Protein AF-A0A0R3TAB8-F1 (afdb_monomer)

Organism: Rodentolepis nana (NCBI:txid102285)

Nearest PDB structures (foldseek):
  6u2w-assembly1_A  TM=1.782E-01  e=9.430E+00  Homo sapiens

Radius of gyration: 30.02 Å; Cα contacts (8 Å, |Δi|>4): 506; chains: 1; bounding box: 90×86×91 Å

Sequence (394 aa):
MAGEVANGAPNNAVEGGAQEGAQFRMNKWAMLKSFIFRLVFTYFIFSLFRKSPAPAGTPGQAGAPIPASNMIMRDEVLDMYAYLTETPQVRDFNDRSILFWHLKGLKYGNWEDGPAHDGSFTKTAVLKASDNLMHNGSMYIHIYFVLPGFSPDPNSENNYSKQYTFSATKQITRMRKRRLSRKVNLLTGQTETPANLVASKDTPQDVKFLPPVSHWHPNLTINLVDDHTAWVRGAVPSPLNERKSLKTNMYSVSYLDVSFPYSIDIKWYEPTNQYYPVVFINDFWNLNEEYMPINETTPELTFHLTVAPLSLFKWQLYLSQSMRNSWMQGLVGQSEGDQLDDDQDQDMMKKTFLETNPYLLALTIVVSIIHSVFEMLAFKNGNYSNSDLSLLSF

pLDDT: mean 73.16, std 20.82, range [25.36, 97.69]

Foldseek 3Di:
DDDDDDDDDDDDDDDDDDDDDPDDPPPVVVVVVVVVVVVVVVVVVVVLVPDPPDPPDDPDDDPDFAFAWALADFQAWKKKWKFKDLDQDDDDQPDPVRGPDIHGGQTAPQQQDDPVGGSKDKDKDKDFDDPQLQVQGWMKMKMKIAHPQADLDPPPVPRHDPSRIDIAMDTQKDWDWDFADCDAPPPPRHDPPPPVRHDDPPHDPVPGTDGTFIWHAQEKEKEFEDDGDRDGVPPDDPPQQDQPPPPPPDDDDDDDPDDDHDGSHFAADVVDRHTYTDTDGDPLLPAPVRIGGRHPVPRIHMHMYMYGYHYPSRSNVSSVVVVVLVVCCVPVVDDPVVSVVVSVVSNVVSCCVVVPDVVVVVVVVVVVVVVVVVVVVCVVVVVPVPPPVVPPDD

Mean predicted aligned error: 14.76 Å

Secondary structure (DSSP, 8-state):
---------------PPP---------HHHHHHHHHHHHHHHHHHHHHHS--------TT-TTPPPPPEESSPTT-EEEEEEEEESSSS-S-SS-SSSEEEEEEEEETT-SS-TTTTSS-EEEEEEEEPPHHHHTT---EEEEEEESTT-BS-TT-TTTB-TTT-EEEEEE-SEEEEEEPB----TTTS--SS-GGGBPPTTS-TT--EEEEEEEE-SEEEEEEEE----PPTT-PPTTTT-------SS----S-----TT--SPPEETTTTEEPPPEEEE-SS--GGG-EEPSTT--EEEEEEEEEEEEHHHHHHHHHHHHHHHHHHHHH---HHHHHHHHHHHHHHHHHHHHS-HHHHHHHHHHHHHHHHHHHHHHHHHTSSSSGGGSS--

InterPro domains:
  IPR008429 Cleft lip and palate transmembrane 1 [PF05602] (35-381)
  IPR008429 Cleft lip and palate transmembrane 1 [PTHR21347] (19-381)

Structure (mmCIF, N/CA/C/O backbone):
data_AF-A0A0R3TAB8-F1
#
_entry.id   AF-A0A0R3TAB8-F1
#
loop_
_atom_site.group_PDB
_atom_site.id
_atom_site.type_symbol
_atom_site.label_atom_id
_atom_site.label_alt_id
_atom_site.label_comp_id
_atom_site.label_asym_id
_atom_site.label_entity_id
_atom_site.label_seq_id
_atom_site.pdbx_PDB_ins_code
_atom_site.Cartn_x
_atom_site.Cartn_y
_atom_site.Cartn_z
_atom_site.occupancy
_atom_site.B_iso_or_equiv
_atom_site.auth_seq_id
_atom_site.auth_comp_id
_atom_site.auth_asym_id
_atom_site.auth_atom_id
_atom_site.pdbx_PDB_model_num
ATOM 1 N N . MET A 1 1 ? -65.497 36.157 64.871 1.00 34.31 1 MET A N 1
ATOM 2 C CA . MET A 1 1 ? -64.395 37.125 64.678 1.00 34.31 1 MET A CA 1
ATOM 3 C C . MET A 1 1 ? -63.477 36.474 63.648 1.00 34.31 1 MET A C 1
ATOM 5 O O . MET A 1 1 ? -62.950 35.422 63.968 1.00 34.31 1 MET A O 1
ATOM 9 N N . ALA A 1 2 ? -63.606 36.781 62.351 1.00 32.50 2 ALA A N 1
ATOM 10 C CA . ALA A 1 2 ? -63.251 38.034 61.642 1.00 32.50 2 ALA A CA 1
ATOM 11 C C . ALA A 1 2 ? -61.743 38.056 61.287 1.00 32.50 2 ALA A C 1
ATOM 13 O O . ALA A 1 2 ? -60.951 37.739 62.168 1.00 32.50 2 ALA A O 1
ATOM 14 N N . GLY A 1 3 ? -61.277 38.386 60.071 1.00 30.31 3 GLY A N 1
ATOM 15 C CA . GLY A 1 3 ? -61.936 38.801 58.807 1.00 30.31 3 GLY A CA 1
ATOM 16 C C . GLY A 1 3 ? -61.415 38.002 57.576 1.00 30.31 3 GLY A C 1
ATOM 17 O O . GLY A 1 3 ? -60.594 37.114 57.767 1.00 30.31 3 GLY A O 1
ATOM 18 N N . GLU A 1 4 ? -61.914 38.115 56.330 1.00 35.84 4 GLU A N 1
ATOM 19 C CA . GLU A 1 4 ? -62.143 39.324 55.489 1.00 35.84 4 GLU A CA 1
ATOM 20 C C . GLU A 1 4 ? -60.800 39.840 54.907 1.00 35.84 4 GLU A C 1
ATOM 22 O O . GLU A 1 4 ? -59.887 40.086 55.688 1.00 35.84 4 GLU A O 1
ATOM 27 N N . VAL A 1 5 ? -60.524 39.977 53.593 1.00 34.97 5 VAL A N 1
ATOM 28 C CA . VAL A 1 5 ? -61.290 40.024 52.302 1.00 34.97 5 VAL A CA 1
ATOM 29 C C . VAL A 1 5 ? -60.542 39.170 51.211 1.00 34.97 5 VAL A C 1
ATOM 31 O O . VAL A 1 5 ? -59.602 38.478 51.585 1.00 34.97 5 VAL A O 1
ATOM 34 N N . ALA A 1 6 ? -60.816 39.067 49.888 1.00 30.39 6 ALA A N 1
ATOM 35 C CA . ALA A 1 6 ? -61.606 39.823 48.886 1.00 30.39 6 ALA A CA 1
ATOM 36 C C . ALA A 1 6 ? -62.159 38.921 47.722 1.00 30.39 6 ALA A C 1
ATOM 38 O O . ALA A 1 6 ? -62.279 37.710 47.876 1.00 30.39 6 ALA A O 1
ATOM 39 N N . ASN A 1 7 ? -62.482 39.514 46.553 1.00 29.73 7 ASN A N 1
ATOM 40 C CA . ASN A 1 7 ? -63.010 38.889 45.314 1.00 29.73 7 ASN A CA 1
ATOM 41 C C . ASN A 1 7 ? -61.952 38.673 44.201 1.00 29.73 7 ASN A C 1
ATOM 43 O O . ASN A 1 7 ? -60.927 39.350 44.202 1.00 29.73 7 ASN A O 1
ATOM 47 N N . GLY A 1 8 ? -62.275 37.876 43.162 1.00 25.36 8 GLY A N 1
ATOM 48 C CA . GLY A 1 8 ? -61.581 37.950 41.858 1.00 25.36 8 GLY A CA 1
ATOM 49 C C . GLY A 1 8 ? -61.829 36.803 40.860 1.00 25.36 8 GLY A C 1
ATOM 50 O O . GLY A 1 8 ? -60.946 35.976 40.668 1.00 25.36 8 GLY A O 1
ATOM 51 N N . ALA A 1 9 ? -62.987 36.761 40.187 1.00 32.84 9 ALA A N 1
ATOM 52 C CA . ALA A 1 9 ? -63.221 35.875 39.030 1.00 32.84 9 ALA A CA 1
ATOM 53 C C . ALA A 1 9 ? -62.981 36.620 37.700 1.00 32.84 9 ALA A C 1
ATOM 55 O O . ALA A 1 9 ? -63.205 37.831 37.637 1.00 32.84 9 ALA A O 1
ATOM 56 N N . PRO A 1 10 ? -62.573 35.914 36.630 1.00 34.72 10 PRO A N 1
ATOM 57 C CA . PRO A 1 10 ? -63.465 35.848 35.463 1.00 34.72 10 PRO A CA 1
ATOM 58 C C . PRO A 1 10 ? -63.433 34.489 34.736 1.00 34.72 10 PRO A C 1
ATOM 60 O O . PRO A 1 10 ? -62.585 33.640 34.998 1.00 34.72 10 PRO A O 1
ATOM 63 N N . ASN A 1 11 ? -64.338 34.303 33.770 1.00 29.39 11 ASN A N 1
ATOM 64 C CA . ASN A 1 11 ? -64.292 33.183 32.829 1.00 29.39 11 ASN A CA 1
ATOM 65 C C . ASN A 1 11 ? -64.943 33.587 31.490 1.00 29.39 11 ASN A C 1
ATOM 67 O O . ASN A 1 11 ? -66.138 33.878 31.497 1.00 29.39 11 ASN A O 1
ATOM 71 N N . ASN A 1 12 ? -64.166 33.650 30.392 1.00 28.61 12 ASN A N 1
ATOM 72 C CA . ASN A 1 12 ? -64.536 33.243 29.015 1.00 28.61 12 ASN A CA 1
ATOM 73 C C . ASN A 1 12 ? -63.651 33.857 27.898 1.00 28.61 12 ASN A C 1
ATOM 75 O O . ASN A 1 12 ? -63.699 35.052 27.643 1.00 28.61 12 ASN A O 1
ATOM 79 N N . ALA A 1 13 ? -63.004 32.951 27.153 1.00 28.62 13 ALA A N 1
ATOM 80 C CA . ALA A 1 13 ? -63.026 32.840 25.684 1.00 28.62 13 ALA A CA 1
ATOM 81 C C . ALA A 1 13 ? -62.307 33.860 24.748 1.00 28.62 13 ALA A C 1
ATOM 83 O O . ALA A 1 13 ? -62.719 35.000 24.591 1.00 28.62 13 ALA A O 1
ATOM 84 N N . VAL A 1 14 ? -61.375 33.289 23.961 1.00 31.66 14 VAL A N 1
ATOM 85 C CA . VAL A 1 14 ? -60.857 33.693 22.627 1.00 31.66 14 VAL A CA 1
ATOM 86 C C . VAL A 1 14 ? -60.002 34.966 22.511 1.00 31.66 14 VAL A C 1
ATOM 88 O O . VAL A 1 14 ? -60.518 36.059 22.326 1.00 31.66 14 VAL A O 1
ATOM 91 N N . GLU A 1 15 ? -58.688 34.762 22.357 1.00 25.66 15 GLU A N 1
ATOM 92 C CA . GLU A 1 15 ? -57.912 35.376 21.263 1.00 25.66 15 GLU A CA 1
ATOM 93 C C . GLU A 1 15 ? -56.714 34.475 20.876 1.00 25.66 15 GLU A C 1
ATOM 95 O O . GLU A 1 15 ? -56.423 33.496 21.568 1.00 25.66 15 GLU A O 1
ATOM 100 N N . GLY A 1 16 ? -56.089 34.711 19.715 1.00 30.86 16 GLY A N 1
ATOM 101 C CA . GLY A 1 16 ? -55.154 33.762 19.086 1.00 30.86 16 GLY A CA 1
ATOM 102 C C . GLY A 1 16 ? -53.678 33.943 19.469 1.00 30.86 16 GLY A C 1
ATOM 103 O O . GLY A 1 16 ? -53.126 35.028 19.319 1.00 30.86 16 GLY A O 1
ATOM 104 N N . GLY A 1 17 ? -53.010 32.861 19.886 1.00 26.59 17 GLY A N 1
ATOM 105 C CA . GLY A 1 17 ? -51.561 32.832 20.131 1.00 26.59 17 GLY A CA 1
ATOM 106 C C . GLY A 1 17 ? -50.760 32.393 18.899 1.00 26.59 17 GLY A C 1
ATOM 107 O O . GLY A 1 17 ? -51.016 31.325 18.342 1.00 26.59 17 GLY A O 1
ATOM 108 N N . ALA A 1 18 ? -49.781 33.197 18.478 1.00 27.08 18 ALA A N 1
ATOM 109 C CA . ALA A 1 18 ? -48.921 32.892 17.333 1.00 27.08 18 ALA A CA 1
ATOM 110 C C . ALA A 1 18 ? -47.843 31.841 17.663 1.00 27.08 18 ALA A C 1
ATOM 112 O O . ALA A 1 18 ? -47.296 31.817 18.765 1.00 27.08 18 ALA A O 1
ATOM 113 N N . GLN A 1 19 ? -47.470 31.019 16.677 1.00 28.55 19 GLN A N 1
ATOM 114 C CA . GLN A 1 19 ? -46.229 30.243 16.739 1.00 28.55 19 GLN A CA 1
ATOM 115 C C . GLN A 1 19 ? -45.046 31.150 16.379 1.00 28.55 19 GLN A C 1
ATOM 117 O O . GLN A 1 19 ? -44.776 31.385 15.201 1.00 28.55 19 GLN A O 1
ATOM 122 N N . GLU A 1 20 ? -44.324 31.650 17.382 1.00 29.00 20 GLU A N 1
ATOM 123 C CA . GLU A 1 20 ? -43.038 32.306 17.137 1.00 29.00 20 GLU A CA 1
ATOM 124 C C . GLU A 1 20 ? -42.023 31.294 16.589 1.00 29.00 20 GLU A C 1
ATOM 126 O O . GLU A 1 20 ? -41.772 30.236 17.171 1.00 29.00 20 GLU A O 1
ATOM 131 N N . GLY A 1 21 ? -41.439 31.615 15.434 1.00 28.86 21 GLY A N 1
ATOM 132 C CA . GLY A 1 21 ? -40.475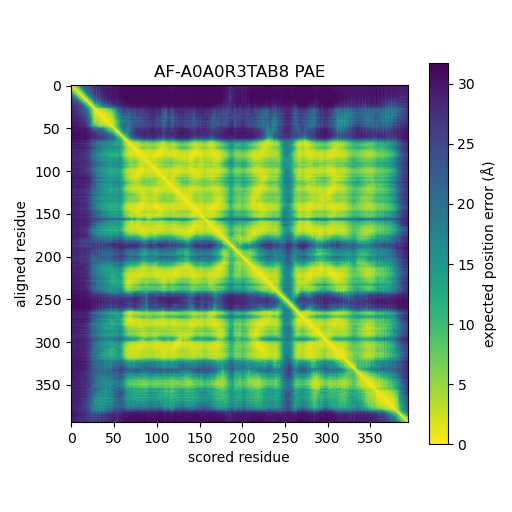 30.746 14.775 1.00 28.86 21 GLY A CA 1
ATOM 133 C C . GLY A 1 21 ? -39.160 30.683 15.546 1.00 28.86 21 GLY A C 1
ATOM 134 O O . GLY A 1 21 ? -38.476 31.696 15.696 1.00 28.86 21 GLY A O 1
ATOM 135 N N . ALA A 1 22 ? -38.758 29.480 15.962 1.00 29.50 22 ALA A N 1
ATOM 136 C CA . ALA A 1 22 ? -37.430 29.226 16.510 1.00 29.50 22 ALA A CA 1
ATOM 137 C C . ALA A 1 22 ? -36.358 29.505 15.440 1.00 29.50 22 ALA A C 1
ATOM 139 O O . ALA A 1 22 ? -36.007 28.631 14.645 1.00 29.50 22 ALA A O 1
ATOM 140 N N . GLN A 1 23 ? -35.854 30.744 15.398 1.00 31.27 23 GLN A N 1
ATOM 141 C CA . GLN A 1 23 ? -34.835 31.154 14.438 1.00 31.27 23 GLN A CA 1
ATOM 142 C C . GLN A 1 23 ? -33.612 30.245 14.550 1.00 31.27 23 GLN A C 1
ATOM 144 O O . GLN A 1 23 ? -32.928 30.204 15.577 1.00 31.27 23 GLN A O 1
ATOM 149 N N . PHE A 1 24 ? -33.307 29.555 13.453 1.00 37.03 24 PHE A N 1
ATOM 150 C CA . PHE A 1 24 ? -32.098 28.760 13.314 1.00 37.03 24 PHE A CA 1
ATOM 151 C C . PHE A 1 24 ? -30.892 29.702 13.445 1.00 37.03 24 PHE A C 1
ATOM 153 O O . PHE A 1 24 ? -30.513 30.382 12.490 1.00 37.03 24 PHE A O 1
ATOM 160 N N . ARG A 1 25 ? -30.274 29.767 14.634 1.00 38.28 25 ARG A N 1
ATOM 161 C CA . ARG A 1 25 ? -28.993 30.462 14.839 1.00 38.28 25 ARG A CA 1
ATOM 162 C C . ARG A 1 25 ? -27.901 29.653 14.139 1.00 38.28 25 ARG A C 1
ATOM 164 O O . ARG A 1 25 ? -27.124 28.965 14.797 1.00 38.28 25 ARG A O 1
ATOM 171 N N . MET A 1 26 ? -27.876 29.719 12.802 1.00 45.47 26 MET A N 1
ATOM 172 C CA . MET A 1 26 ? -26.870 29.084 11.953 1.00 45.47 26 MET A CA 1
ATOM 173 C C . MET A 1 26 ? -25.505 29.429 12.525 1.00 45.47 26 MET A C 1
ATOM 175 O O . MET A 1 26 ? -25.116 30.599 12.597 1.00 45.47 26 MET A O 1
ATOM 179 N N . ASN A 1 27 ? -24.820 28.404 13.023 1.00 59.75 27 ASN A N 1
ATOM 180 C CA . ASN A 1 27 ? -23.648 28.609 13.846 1.00 59.75 27 ASN A CA 1
ATOM 181 C C . ASN A 1 27 ? -22.545 29.183 12.948 1.00 59.75 27 ASN A C 1
ATOM 183 O O . ASN A 1 27 ? -21.978 28.464 12.125 1.00 59.75 27 ASN A O 1
ATOM 187 N N . LYS A 1 28 ? -22.274 30.494 13.060 1.00 52.34 28 LYS A N 1
ATOM 188 C CA . LYS A 1 28 ? -21.351 31.211 12.159 1.00 52.34 28 LYS A CA 1
ATOM 189 C C . LYS A 1 28 ? -19.966 30.560 12.136 1.00 52.34 28 LYS A C 1
ATOM 191 O O . LYS A 1 28 ? -19.319 30.557 11.096 1.00 52.34 28 LYS A O 1
ATOM 196 N N . TRP A 1 29 ? -19.564 29.928 13.241 1.00 62.19 29 TRP A N 1
ATOM 197 C CA . TRP A 1 29 ? -18.353 29.113 13.327 1.00 62.19 29 TRP A CA 1
ATOM 198 C C . TRP A 1 29 ? -18.419 27.845 12.461 1.00 62.19 29 TRP A C 1
ATOM 200 O O . TRP A 1 29 ? -17.465 27.540 11.755 1.00 62.19 29 TRP A O 1
ATOM 210 N N . ALA A 1 30 ? -19.545 27.127 12.442 1.00 47.06 30 ALA A N 1
ATOM 211 C CA . ALA A 1 30 ? -19.726 25.954 11.584 1.00 47.06 30 ALA A CA 1
ATOM 212 C C . ALA A 1 30 ? -19.743 26.331 10.092 1.00 47.06 30 ALA A C 1
ATOM 214 O O . ALA A 1 30 ? -19.109 25.649 9.287 1.00 47.06 30 ALA A O 1
ATOM 215 N N . MET A 1 31 ? -20.382 27.451 9.726 1.00 56.91 31 MET A N 1
ATOM 216 C CA . MET A 1 31 ? -20.314 27.968 8.351 1.00 56.91 31 MET A CA 1
ATOM 217 C C . MET A 1 31 ? -18.900 28.429 7.978 1.00 56.91 31 MET A C 1
ATOM 219 O O . MET A 1 31 ? -18.446 28.129 6.879 1.00 56.91 31 MET A O 1
ATOM 223 N N . LEU A 1 32 ? -18.159 29.067 8.891 1.00 58.69 32 LEU A N 1
ATOM 224 C CA . LEU A 1 32 ? -16.757 29.431 8.666 1.00 58.69 32 LEU A CA 1
ATOM 225 C C . LEU A 1 32 ? -15.854 28.192 8.521 1.00 58.69 32 LEU A C 1
ATOM 227 O O . LEU A 1 32 ? -15.049 28.143 7.595 1.00 58.69 32 LEU A O 1
ATOM 231 N N . LYS A 1 33 ? -16.025 27.160 9.364 1.00 49.56 33 LYS A N 1
ATOM 232 C CA . LYS A 1 33 ? -15.316 25.870 9.244 1.00 49.56 33 LYS A CA 1
ATOM 233 C C . LYS A 1 33 ? -15.627 25.203 7.899 1.00 49.56 33 LYS A C 1
ATOM 235 O O . LYS A 1 33 ? -14.706 24.749 7.228 1.00 49.56 33 LYS A O 1
ATOM 240 N N . SER A 1 34 ? -16.894 25.201 7.476 1.00 45.62 34 SER A N 1
ATOM 241 C CA . SER A 1 34 ? -17.323 24.685 6.168 1.00 45.62 34 SER A CA 1
ATOM 242 C C . SE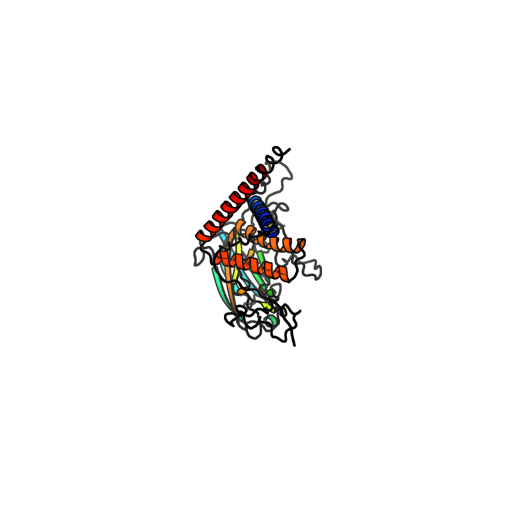R A 1 34 ? -16.719 25.481 5.005 1.00 45.62 34 SER A C 1
ATOM 244 O O . SER A 1 34 ? -16.171 24.889 4.080 1.00 45.62 34 SER A O 1
ATOM 246 N N . PHE A 1 35 ? -16.733 26.815 5.068 1.00 65.00 35 PHE A N 1
ATOM 247 C CA . PHE A 1 35 ? -16.158 27.684 4.040 1.00 65.00 35 PHE A CA 1
ATOM 248 C C . PHE A 1 35 ? -14.637 27.519 3.924 1.00 65.00 35 PHE A C 1
ATOM 250 O O . PHE A 1 35 ? -14.131 27.336 2.820 1.00 65.00 35 PHE A O 1
ATOM 257 N N . ILE A 1 36 ? -13.909 27.500 5.047 1.00 59.91 36 ILE A N 1
ATOM 258 C CA . ILE A 1 36 ? -12.460 27.247 5.067 1.00 59.91 36 ILE A CA 1
ATOM 259 C C . ILE A 1 36 ? -12.158 25.846 4.524 1.00 59.91 36 ILE A C 1
ATOM 261 O O . ILE A 1 36 ? -11.272 25.706 3.684 1.00 59.91 36 ILE A O 1
ATOM 265 N N . PHE A 1 37 ? -12.920 24.822 4.924 1.00 56.84 37 PHE A N 1
ATOM 266 C CA . PHE A 1 37 ? -12.775 23.468 4.386 1.00 56.84 37 PHE A CA 1
ATOM 267 C C . PHE A 1 37 ? -13.005 23.430 2.870 1.00 56.84 37 PHE A C 1
ATOM 269 O O . PHE A 1 37 ? -12.161 22.909 2.146 1.00 56.84 37 PHE A O 1
ATOM 276 N N . ARG A 1 38 ? -14.083 24.046 2.362 1.00 50.78 38 ARG A N 1
ATOM 277 C CA . ARG A 1 38 ? -14.350 24.165 0.919 1.00 50.78 38 ARG A CA 1
ATOM 278 C C . ARG A 1 38 ? -13.236 24.923 0.191 1.00 50.78 38 ARG A C 1
ATOM 280 O O . ARG A 1 38 ? -12.868 24.514 -0.905 1.00 50.78 38 ARG A O 1
ATOM 287 N N . LEU A 1 39 ? -12.669 25.978 0.780 1.00 55.00 39 LEU A N 1
ATOM 288 C CA . LEU A 1 39 ? -11.589 26.773 0.180 1.00 55.00 39 LEU A CA 1
ATOM 289 C C . LEU A 1 39 ? -10.277 25.974 0.126 1.00 55.00 39 LEU A C 1
ATOM 291 O O . LEU A 1 39 ? -9.652 25.913 -0.929 1.00 55.00 39 LEU A O 1
ATOM 295 N N . VAL A 1 40 ? -9.908 25.278 1.207 1.00 57.91 40 VAL A N 1
ATOM 296 C CA . VAL A 1 40 ? -8.752 24.363 1.247 1.00 57.91 40 VAL A CA 1
ATOM 297 C C . VAL A 1 40 ? -8.938 23.191 0.279 1.00 57.91 40 VAL A C 1
ATOM 299 O O . VAL A 1 40 ? -8.016 22.870 -0.464 1.00 57.91 40 VAL A O 1
ATOM 302 N N . PHE A 1 41 ? -10.129 22.592 0.217 1.00 51.12 41 PHE A N 1
ATOM 303 C CA . PHE A 1 41 ? -10.459 21.502 -0.708 1.00 51.12 41 PHE A CA 1
ATOM 304 C C . PHE A 1 41 ? -10.439 21.963 -2.176 1.00 51.12 41 PHE A C 1
ATOM 306 O O . PHE A 1 41 ? -9.914 21.268 -3.040 1.00 51.12 41 PHE A O 1
ATOM 313 N N . THR A 1 42 ? -10.917 23.179 -2.455 1.00 48.47 42 THR A N 1
ATOM 314 C CA . THR A 1 42 ? -10.855 23.806 -3.787 1.00 48.47 42 THR A CA 1
ATOM 315 C C . THR A 1 42 ? -9.415 24.141 -4.179 1.00 48.47 42 THR A C 1
ATOM 317 O O . THR A 1 42 ? -8.995 23.813 -5.286 1.00 48.47 42 THR A O 1
ATOM 320 N N . TYR A 1 43 ? -8.620 24.722 -3.272 1.00 50.81 43 TYR A N 1
ATOM 321 C CA . TYR A 1 43 ? -7.184 24.937 -3.482 1.00 50.81 43 TYR A CA 1
ATOM 322 C C . TYR A 1 43 ? -6.456 23.613 -3.734 1.00 50.81 43 TYR A C 1
ATOM 324 O O . TYR A 1 43 ? -5.635 23.532 -4.643 1.00 50.81 43 TYR A O 1
ATOM 332 N N . PHE A 1 44 ? -6.792 22.564 -2.981 1.00 56.88 44 PHE A N 1
ATOM 333 C CA . PHE A 1 44 ? -6.233 21.228 -3.142 1.00 56.88 44 PHE A CA 1
ATOM 334 C C . PHE A 1 44 ? -6.566 20.631 -4.521 1.00 56.88 44 PHE A C 1
ATOM 336 O O . PHE A 1 44 ? -5.646 20.233 -5.236 1.00 56.88 44 PHE A O 1
ATOM 343 N N . ILE A 1 45 ? -7.830 20.676 -4.957 1.00 49.09 45 ILE A N 1
ATOM 344 C CA . ILE A 1 45 ? -8.251 20.264 -6.309 1.00 49.09 45 ILE A CA 1
ATOM 345 C C . ILE A 1 45 ? -7.498 21.060 -7.384 1.00 49.09 45 ILE A C 1
ATOM 347 O O . ILE A 1 45 ? -6.915 20.471 -8.294 1.00 49.09 45 ILE A O 1
ATOM 351 N N . PHE A 1 46 ? -7.423 22.389 -7.266 1.00 48.22 46 PHE A N 1
ATOM 352 C CA . PHE A 1 46 ? -6.636 23.193 -8.205 1.00 48.22 46 PHE A CA 1
ATOM 353 C C . PHE A 1 46 ? -5.127 22.933 -8.107 1.00 48.22 46 PHE A C 1
ATOM 355 O O . PHE A 1 46 ? -4.432 23.138 -9.096 1.00 48.22 46 PHE A O 1
ATOM 362 N N . SER A 1 47 ? -4.599 22.446 -6.980 1.00 52.62 47 SER A N 1
ATOM 363 C CA . SER A 1 47 ? -3.196 22.032 -6.867 1.00 52.62 47 SER A CA 1
ATOM 364 C C . SER A 1 47 ? -2.917 20.679 -7.531 1.00 52.62 47 SER A C 1
ATOM 366 O O . SER A 1 47 ? -1.845 20.521 -8.102 1.00 52.62 47 SER A O 1
ATOM 368 N N . LEU A 1 48 ? -3.896 19.764 -7.568 1.00 49.12 48 LEU A N 1
ATOM 369 C CA . LEU A 1 48 ? -3.832 18.540 -8.377 1.00 49.12 48 LEU A CA 1
ATOM 370 C C . LEU A 1 48 ? -3.902 18.849 -9.884 1.00 49.12 48 LEU A C 1
ATOM 372 O O . LEU A 1 48 ? -3.233 18.197 -10.681 1.00 49.12 48 LEU A O 1
ATOM 376 N N . PHE A 1 49 ? -4.676 19.866 -10.286 1.00 50.53 49 PHE A N 1
ATOM 377 C CA . PHE A 1 49 ? -4.760 20.308 -11.686 1.00 50.53 49 PHE A CA 1
ATOM 378 C C . PHE A 1 49 ? -3.681 21.319 -12.106 1.00 50.53 49 PHE A C 1
ATOM 380 O O . PHE A 1 49 ? -3.496 21.556 -13.304 1.00 50.53 49 PHE A O 1
ATOM 387 N N . ARG A 1 50 ? -2.901 21.865 -11.164 1.00 49.38 50 ARG A N 1
ATOM 388 C CA . ARG A 1 50 ? -1.606 22.481 -11.471 1.00 49.38 50 ARG A CA 1
ATOM 389 C C . ARG A 1 50 ? -0.660 21.371 -11.912 1.00 49.38 50 ARG A C 1
ATOM 391 O O . ARG A 1 50 ? 0.088 20.829 -11.103 1.00 49.38 50 ARG A O 1
ATOM 398 N N . LYS A 1 51 ? -0.644 21.092 -13.221 1.00 40.91 51 LYS A N 1
ATOM 399 C CA . LYS A 1 51 ? 0.504 20.447 -13.866 1.00 40.91 51 LYS A CA 1
ATOM 400 C C . LYS A 1 51 ? 1.760 21.128 -13.329 1.00 40.91 51 LYS A C 1
ATOM 402 O O . LYS A 1 51 ? 1.943 22.324 -13.568 1.00 40.91 51 LYS A O 1
ATOM 407 N N . SER A 1 52 ? 2.606 20.390 -12.609 1.00 44.66 52 SER A N 1
ATOM 408 C CA . SER A 1 52 ? 3.974 20.840 -12.370 1.00 44.66 52 SER A CA 1
ATOM 409 C C . SER A 1 52 ? 4.544 21.215 -13.737 1.00 44.66 52 SER A C 1
ATOM 411 O O . SER A 1 52 ? 4.412 20.403 -14.661 1.00 44.66 52 SER A O 1
ATOM 413 N N . PRO A 1 53 ? 5.095 22.427 -13.928 1.00 39.53 53 PRO A N 1
ATOM 414 C CA . PRO A 1 53 ? 5.718 22.758 -15.194 1.00 39.53 53 PRO A CA 1
ATOM 415 C C . PRO A 1 53 ? 6.863 21.768 -15.382 1.00 39.53 53 PRO A C 1
ATOM 417 O O . PRO A 1 53 ? 7.860 21.824 -14.662 1.00 39.53 53 PRO A O 1
ATOM 420 N N . ALA A 1 54 ? 6.691 20.826 -16.313 1.00 42.62 54 ALA A N 1
ATOM 421 C CA . ALA A 1 54 ? 7.785 19.977 -16.742 1.00 42.62 54 ALA A CA 1
ATOM 422 C C . ALA A 1 54 ? 8.925 20.922 -17.146 1.00 42.62 54 ALA A C 1
ATOM 424 O O . ALA A 1 54 ? 8.651 21.885 -17.873 1.00 42.62 54 ALA A O 1
ATOM 425 N N . PRO A 1 55 ? 10.160 20.722 -16.652 1.00 42.75 55 PRO A N 1
ATOM 426 C CA . PRO A 1 55 ? 11.264 21.593 -17.011 1.00 42.75 55 PRO A CA 1
ATOM 427 C C . PRO A 1 55 ? 11.446 21.500 -18.525 1.00 42.75 55 PRO A C 1
ATOM 429 O O . PRO A 1 55 ? 11.919 20.490 -19.043 1.00 42.75 55 PRO A O 1
ATOM 432 N N . ALA A 1 56 ? 11.012 22.545 -19.232 1.00 41.12 56 ALA A N 1
ATOM 433 C CA . ALA A 1 56 ? 11.093 22.657 -20.679 1.00 41.12 56 ALA A CA 1
ATOM 434 C C . ALA A 1 56 ? 12.551 22.935 -21.061 1.00 41.12 56 ALA A C 1
ATOM 436 O O . ALA A 1 56 ? 12.923 24.050 -21.420 1.00 41.12 56 ALA A O 1
ATOM 437 N N . GLY A 1 57 ? 13.393 21.916 -20.883 1.00 45.31 57 GLY A N 1
ATOM 438 C CA . GLY A 1 57 ? 14.815 21.966 -21.157 1.00 45.31 57 GLY A CA 1
ATOM 439 C C . GLY A 1 57 ? 15.042 22.152 -22.646 1.00 45.31 57 GLY A C 1
ATOM 440 O O . GLY A 1 57 ? 14.962 21.194 -23.412 1.00 45.31 57 GLY A O 1
ATOM 441 N N . THR A 1 58 ? 15.333 23.388 -23.048 1.00 41.59 58 THR A N 1
ATOM 442 C CA . THR A 1 58 ? 15.793 23.710 -24.398 1.00 41.59 58 THR A CA 1
ATOM 443 C C . THR A 1 58 ? 16.996 22.819 -24.730 1.00 41.59 58 THR A C 1
ATOM 445 O O . THR A 1 58 ? 17.994 22.879 -24.001 1.00 41.59 58 THR A O 1
ATOM 448 N N . PRO A 1 59 ? 16.944 21.988 -25.789 1.00 39.88 59 PRO A N 1
ATOM 449 C CA . PRO A 1 59 ? 18.042 21.081 -26.105 1.00 39.88 59 PRO A CA 1
ATOM 450 C C . PRO A 1 59 ? 19.340 21.859 -26.353 1.00 39.88 59 PRO A C 1
ATOM 452 O O . PRO A 1 59 ? 19.404 22.677 -27.268 1.00 39.88 59 PRO A O 1
ATOM 455 N N . GLY A 1 60 ? 20.368 21.614 -25.532 1.00 51.66 60 GLY A N 1
ATOM 456 C CA . GLY A 1 60 ? 21.707 22.195 -25.708 1.00 51.66 60 GLY A CA 1
ATOM 457 C C . GLY A 1 60 ? 22.320 22.913 -24.499 1.00 51.66 60 GLY A C 1
ATOM 458 O O . GLY A 1 60 ? 23.509 23.219 -24.549 1.00 51.66 60 GLY A O 1
ATOM 459 N N . GLN A 1 61 ? 21.592 23.161 -23.400 1.00 50.22 61 GLN A N 1
ATOM 460 C CA . GLN A 1 61 ? 22.230 23.686 -22.180 1.00 50.22 61 GLN A CA 1
ATOM 461 C C . GLN A 1 61 ? 22.978 22.590 -21.407 1.00 50.22 61 GLN A C 1
ATOM 463 O O . GLN A 1 61 ? 22.375 21.693 -20.815 1.00 50.22 61 GLN A O 1
ATOM 468 N N . ALA A 1 62 ? 24.309 22.700 -21.363 1.00 44.47 62 ALA A N 1
ATOM 469 C CA . ALA A 1 62 ? 25.145 21.905 -20.469 1.00 44.47 62 ALA A CA 1
ATOM 470 C C . ALA A 1 62 ? 24.768 22.196 -19.004 1.00 44.47 62 ALA A C 1
ATOM 472 O O . ALA A 1 62 ? 24.795 23.346 -18.572 1.00 44.47 62 ALA A O 1
ATOM 473 N N . GLY A 1 63 ? 24.401 21.153 -18.254 1.00 60.44 63 GLY A N 1
ATOM 474 C CA . GLY A 1 63 ? 23.890 21.268 -16.882 1.00 60.44 63 GLY A CA 1
ATOM 475 C C . GLY A 1 63 ? 22.366 21.150 -16.738 1.00 60.44 63 GLY A C 1
ATOM 476 O O . GLY A 1 63 ? 21.875 21.172 -15.612 1.00 60.44 63 GLY A O 1
ATOM 477 N N . ALA A 1 64 ? 21.609 20.975 -17.830 1.00 64.44 64 ALA A N 1
ATOM 478 C CA . ALA A 1 64 ? 20.197 20.598 -17.734 1.00 64.44 64 ALA A CA 1
ATOM 479 C C . ALA A 1 64 ? 20.042 19.246 -16.991 1.00 64.44 64 ALA A C 1
ATOM 481 O O . ALA A 1 64 ? 20.757 18.292 -17.317 1.00 64.44 64 ALA A O 1
ATOM 482 N N . PRO A 1 65 ? 19.140 19.130 -15.996 1.00 74.94 65 PRO A N 1
ATOM 483 C CA . PRO A 1 65 ? 19.021 17.919 -15.191 1.00 74.94 65 PRO A CA 1
ATOM 484 C C . PRO A 1 65 ? 18.429 16.767 -16.010 1.00 74.94 65 PRO A C 1
ATOM 486 O O . PRO A 1 65 ? 17.348 16.890 -16.586 1.00 74.94 65 PRO A O 1
ATOM 489 N N . ILE A 1 66 ? 19.133 15.634 -16.042 1.00 82.31 66 ILE A N 1
ATOM 490 C CA . ILE A 1 66 ? 18.741 14.468 -16.841 1.00 82.31 66 ILE A CA 1
ATOM 491 C C . ILE A 1 66 ? 17.520 13.790 -16.187 1.00 82.31 66 ILE A C 1
ATOM 493 O O . ILE A 1 66 ? 17.628 13.351 -15.035 1.00 82.31 66 ILE A O 1
ATOM 497 N N . PRO A 1 67 ? 16.374 13.662 -16.882 1.00 87.69 67 PRO A N 1
ATOM 498 C CA . PRO A 1 67 ? 15.233 12.915 -16.365 1.00 87.69 67 PRO A CA 1
ATOM 499 C C . PRO A 1 67 ? 15.552 11.419 -16.296 1.00 87.69 67 PRO A C 1
ATOM 501 O O . PRO A 1 67 ? 16.255 10.877 -17.152 1.00 87.69 67 PRO A O 1
ATOM 504 N N . ALA A 1 68 ? 15.041 10.753 -15.268 1.00 89.06 68 ALA A N 1
ATOM 505 C CA . ALA A 1 68 ? 15.153 9.313 -15.103 1.00 89.06 68 ALA A CA 1
ATOM 506 C C . ALA A 1 68 ? 13.970 8.579 -15.738 1.00 89.06 68 ALA A C 1
ATOM 508 O O . ALA A 1 68 ? 12.863 9.116 -15.825 1.00 89.06 68 ALA A O 1
ATOM 509 N N . SER A 1 69 ? 14.201 7.328 -16.124 1.00 91.06 69 SER A N 1
ATOM 510 C CA . SER A 1 69 ? 13.158 6.382 -16.521 1.00 91.06 69 SER A CA 1
ATOM 511 C C . SER A 1 69 ? 12.818 5.419 -15.382 1.00 91.06 69 SER A C 1
ATOM 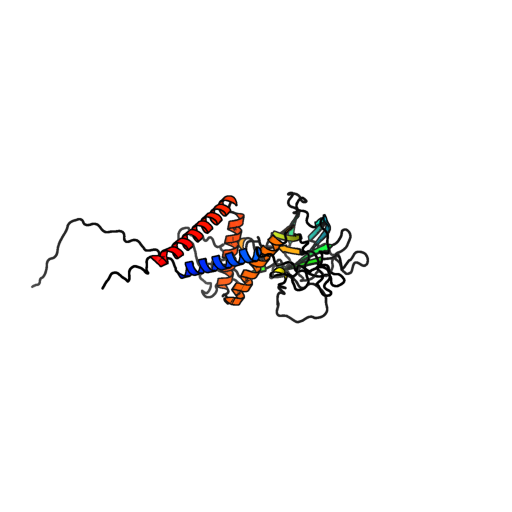513 O O . SER A 1 69 ? 13.617 5.205 -14.467 1.00 91.06 69 SER A O 1
ATOM 515 N N . ASN A 1 70 ? 11.639 4.800 -15.453 1.00 91.94 70 ASN A N 1
ATOM 516 C CA . ASN A 1 70 ? 11.385 3.599 -14.667 1.00 91.94 70 ASN A CA 1
ATOM 517 C C . ASN A 1 70 ? 12.367 2.502 -15.115 1.00 91.94 70 ASN A C 1
ATOM 519 O O . ASN A 1 70 ? 12.723 2.407 -16.293 1.00 91.94 70 ASN A O 1
ATOM 523 N N . MET A 1 71 ? 12.837 1.710 -14.162 1.00 91.75 71 MET A N 1
ATOM 524 C CA . MET A 1 71 ? 13.711 0.572 -14.400 1.00 91.75 71 MET A CA 1
ATOM 525 C C . MET A 1 71 ? 12.987 -0.607 -15.063 1.00 91.75 71 MET A C 1
ATOM 527 O O . MET A 1 71 ? 13.626 -1.333 -15.816 1.00 91.75 71 MET A O 1
ATOM 531 N N . ILE A 1 72 ? 11.684 -0.769 -14.802 1.00 93.00 72 ILE A N 1
ATOM 532 C CA . ILE A 1 72 ? 10.832 -1.802 -15.406 1.00 93.00 72 ILE A CA 1
ATOM 533 C C . ILE A 1 72 ? 9.949 -1.164 -16.486 1.00 93.00 72 ILE A C 1
ATOM 535 O O . ILE A 1 72 ? 9.367 -0.090 -16.286 1.00 93.00 72 ILE A O 1
ATOM 539 N N . MET A 1 73 ? 9.858 -1.815 -17.642 1.00 90.75 73 MET A N 1
ATOM 540 C CA . MET A 1 73 ? 9.067 -1.368 -18.788 1.00 90.75 73 MET A CA 1
ATOM 541 C C . MET A 1 7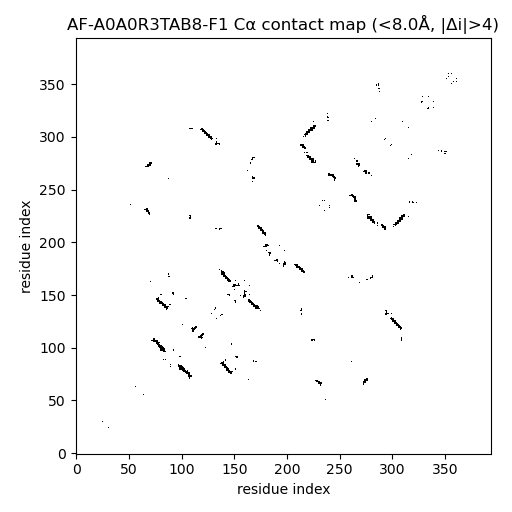3 ? 7.622 -1.874 -18.725 1.00 90.75 73 MET A C 1
ATOM 543 O O . MET A 1 73 ? 7.296 -2.832 -18.028 1.00 90.75 73 MET A O 1
ATOM 547 N N . ARG A 1 74 ? 6.724 -1.219 -19.467 1.00 89.38 74 ARG A N 1
ATOM 548 C CA . ARG A 1 74 ? 5.338 -1.681 -19.609 1.00 89.38 74 ARG A CA 1
ATOM 549 C C . ARG A 1 74 ? 5.293 -3.085 -20.215 1.00 89.38 74 ARG A C 1
ATOM 551 O O . ARG A 1 74 ? 6.091 -3.392 -21.095 1.00 89.38 74 ARG A O 1
ATOM 558 N N . ASP A 1 75 ? 4.361 -3.900 -19.728 1.00 90.69 75 ASP A N 1
ATOM 559 C CA . ASP A 1 75 ? 4.165 -5.310 -20.090 1.00 90.69 75 ASP A CA 1
ATOM 560 C C . ASP A 1 75 ? 5.352 -6.239 -19.761 1.00 90.69 75 ASP A C 1
ATOM 562 O O . ASP A 1 75 ? 5.288 -7.442 -20.028 1.00 90.69 75 ASP A O 1
ATOM 566 N N . GLU A 1 76 ? 6.406 -5.726 -19.113 1.00 94.31 76 GLU A N 1
ATOM 567 C CA . GLU A 1 76 ? 7.500 -6.540 -18.592 1.00 94.31 76 GLU A CA 1
ATOM 568 C C . GLU A 1 76 ? 6.990 -7.461 -17.478 1.00 94.31 76 GLU A C 1
ATOM 570 O O . GLU A 1 76 ? 6.182 -7.076 -16.627 1.00 94.31 76 GLU A O 1
ATOM 575 N N . VAL A 1 77 ? 7.434 -8.714 -17.519 1.00 96.25 77 VAL A N 1
ATOM 576 C CA . VAL A 1 77 ? 6.936 -9.780 -16.649 1.00 96.25 77 VAL A CA 1
ATOM 577 C C . VAL A 1 77 ? 7.744 -9.806 -15.354 1.00 96.25 77 VAL A C 1
ATOM 579 O O . VAL A 1 77 ? 8.964 -9.676 -15.385 1.00 96.25 77 VAL A O 1
ATOM 582 N N . LEU A 1 78 ? 7.068 -10.013 -14.224 1.00 96.44 78 LEU A N 1
ATOM 583 C CA . LEU A 1 78 ? 7.638 -10.087 -12.880 1.00 96.44 78 LEU A CA 1
ATOM 584 C C . LEU A 1 78 ? 7.107 -11.318 -12.127 1.00 96.44 78 LEU A C 1
ATOM 586 O O . LEU A 1 78 ? 5.934 -11.681 -12.253 1.00 96.44 78 LEU A O 1
ATOM 590 N N . ASP A 1 79 ? 7.947 -11.902 -11.276 1.00 97.31 79 ASP A N 1
ATOM 591 C CA . ASP A 1 79 ? 7.528 -12.837 -10.228 1.00 97.31 79 ASP A CA 1
ATOM 592 C C . ASP A 1 79 ? 7.497 -12.073 -8.881 1.00 97.31 79 ASP A C 1
ATOM 594 O O . ASP A 1 79 ? 8.411 -11.311 -8.552 1.00 97.31 79 ASP A O 1
ATOM 598 N N . MET A 1 80 ? 6.427 -12.243 -8.096 1.00 97.00 80 MET A N 1
ATOM 599 C CA . MET A 1 80 ? 6.232 -11.609 -6.785 1.00 97.00 80 MET A CA 1
ATOM 600 C C . MET A 1 80 ? 6.301 -12.639 -5.658 1.00 97.00 80 MET A C 1
ATOM 602 O O . MET A 1 80 ? 5.609 -13.659 -5.683 1.00 97.00 80 MET A O 1
ATOM 606 N N . TYR A 1 81 ? 7.052 -12.306 -4.612 1.00 97.25 81 TYR A N 1
ATOM 607 C CA . TYR A 1 81 ? 7.165 -13.067 -3.376 1.00 97.25 81 TYR A CA 1
ATOM 608 C C . TYR A 1 81 ? 6.615 -12.237 -2.208 1.00 97.25 81 TYR A C 1
ATOM 610 O O . TYR A 1 81 ? 7.081 -11.127 -1.949 1.00 97.25 81 TYR A O 1
ATOM 618 N N . ALA A 1 82 ? 5.635 -12.781 -1.491 1.00 97.38 82 ALA A N 1
ATOM 619 C CA . ALA A 1 82 ? 5.078 -12.220 -0.268 1.00 97.38 82 ALA A CA 1
ATOM 620 C C . ALA A 1 82 ? 5.432 -13.120 0.920 1.00 97.38 82 ALA A C 1
ATOM 622 O O . ALA A 1 82 ? 4.959 -14.258 1.007 1.00 97.38 82 ALA A O 1
ATOM 623 N N . TYR A 1 83 ? 6.236 -12.590 1.838 1.00 97.00 83 TYR A N 1
ATOM 624 C CA . TYR A 1 83 ? 6.623 -13.245 3.085 1.00 97.00 83 TYR A CA 1
ATOM 625 C C . TYR A 1 83 ? 5.897 -12.613 4.275 1.00 97.00 83 TYR A C 1
ATOM 627 O O . TYR A 1 83 ? 5.713 -11.395 4.313 1.00 97.00 83 TYR A O 1
ATOM 635 N N . LEU A 1 84 ? 5.531 -13.428 5.261 1.00 96.12 84 LEU A N 1
ATOM 636 C CA . LEU A 1 84 ? 4.958 -13.007 6.536 1.00 96.12 84 LEU A CA 1
ATOM 637 C C . LEU A 1 84 ? 5.896 -13.416 7.673 1.00 96.12 84 LEU A C 1
ATOM 639 O O . LEU A 1 84 ? 6.200 -14.596 7.816 1.00 96.12 84 LEU A O 1
ATOM 643 N N . THR A 1 85 ? 6.349 -12.461 8.486 1.00 95.00 85 THR A N 1
ATOM 644 C CA . THR A 1 85 ? 7.209 -12.746 9.648 1.00 95.00 85 THR A CA 1
ATOM 645 C C . THR A 1 85 ? 6.825 -11.888 10.854 1.00 95.00 85 THR A C 1
ATOM 647 O O . THR A 1 85 ? 6.131 -10.882 10.724 1.00 95.00 85 THR A O 1
ATOM 650 N N . GLU A 1 86 ? 7.302 -12.250 12.043 1.00 93.62 86 GLU A N 1
ATOM 651 C CA . GLU A 1 86 ? 7.162 -11.436 13.265 1.00 93.62 86 GLU A CA 1
ATOM 652 C C . GLU A 1 86 ? 8.373 -10.512 13.497 1.00 93.62 86 GLU A C 1
ATOM 654 O O . GLU A 1 86 ? 8.594 -9.981 14.584 1.00 93.62 86 GLU A O 1
ATOM 659 N N . THR A 1 87 ? 9.186 -10.318 12.456 1.00 89.81 87 THR A N 1
ATOM 660 C CA . THR A 1 87 ? 10.412 -9.520 12.481 1.00 89.81 87 THR A CA 1
ATOM 661 C C . THR A 1 87 ? 10.383 -8.435 11.403 1.00 89.81 87 THR A C 1
ATOM 663 O O . THR A 1 87 ? 9.844 -8.649 10.324 1.00 89.81 87 THR A O 1
ATOM 666 N N . PRO A 1 88 ? 11.010 -7.266 11.618 1.00 88.25 88 PRO A N 1
ATOM 667 C CA . PRO A 1 88 ? 10.978 -6.172 10.643 1.00 88.25 88 PRO A CA 1
ATOM 668 C C . PRO A 1 88 ? 11.798 -6.434 9.362 1.00 88.25 88 PRO A C 1
ATOM 670 O O . PRO A 1 88 ? 11.839 -5.566 8.495 1.00 88.25 88 PRO A O 1
ATOM 673 N N . GLN A 1 89 ? 12.459 -7.592 9.235 1.00 87.12 89 GLN A N 1
ATOM 674 C CA . GLN A 1 89 ? 13.266 -8.018 8.085 1.00 87.12 89 GLN A CA 1
ATOM 675 C C . GLN A 1 89 ? 13.176 -9.544 7.916 1.00 87.12 89 GLN A C 1
ATOM 677 O O . GLN A 1 89 ? 13.210 -10.263 8.917 1.00 87.12 89 GLN A O 1
ATOM 682 N N . VAL A 1 90 ? 13.141 -10.037 6.674 1.00 87.62 90 VAL A N 1
ATOM 683 C CA . VAL A 1 90 ? 13.309 -11.472 6.367 1.00 87.62 90 VAL A CA 1
ATOM 684 C C . VAL A 1 90 ? 14.760 -11.884 6.653 1.00 87.62 90 VAL A C 1
ATOM 686 O O . VAL A 1 90 ? 15.687 -11.148 6.316 1.00 87.62 90 VAL A O 1
ATOM 689 N N . ARG A 1 91 ? 14.960 -13.045 7.292 1.00 87.00 91 ARG A N 1
ATOM 690 C CA . ARG A 1 91 ? 16.295 -13.583 7.637 1.00 87.00 91 ARG A CA 1
ATOM 691 C C . ARG A 1 91 ? 16.694 -14.812 6.827 1.00 87.00 91 ARG A C 1
ATOM 693 O O . ARG A 1 91 ? 17.858 -14.936 6.472 1.00 87.00 91 ARG A O 1
ATOM 700 N N . ASP A 1 92 ? 15.739 -15.693 6.552 1.00 88.62 92 ASP A N 1
ATOM 701 C CA . ASP A 1 92 ? 15.901 -16.855 5.683 1.00 88.62 92 ASP A CA 1
ATOM 702 C C . ASP A 1 92 ? 14.781 -16.816 4.644 1.00 88.62 92 ASP A C 1
ATOM 704 O O . ASP A 1 92 ? 13.605 -16.824 4.997 1.00 88.62 92 ASP A O 1
ATOM 708 N N . PHE A 1 93 ? 15.146 -16.721 3.369 1.00 91.25 93 PHE A N 1
ATOM 709 C CA . PHE A 1 93 ? 14.208 -16.668 2.245 1.00 91.25 93 PHE A CA 1
ATOM 710 C C . PHE A 1 93 ? 13.785 -18.060 1.749 1.00 91.25 93 PHE A C 1
ATOM 712 O O . PHE A 1 93 ? 12.879 -18.161 0.915 1.00 91.25 93 PHE A O 1
ATOM 719 N N . ASN A 1 94 ? 14.444 -19.115 2.240 1.00 89.81 94 ASN A N 1
ATOM 720 C CA . ASN A 1 94 ? 14.245 -20.507 1.843 1.00 89.81 94 ASN A CA 1
ATOM 721 C C . ASN A 1 94 ? 13.225 -21.225 2.739 1.00 89.81 94 ASN A C 1
ATOM 723 O O . ASN A 1 94 ? 12.662 -22.245 2.324 1.00 89.81 94 ASN A O 1
ATOM 727 N N . ASP A 1 95 ? 12.946 -20.686 3.932 1.00 91.69 95 ASP A N 1
ATOM 728 C CA . ASP A 1 95 ? 11.868 -21.179 4.782 1.00 91.69 95 ASP A CA 1
ATOM 729 C C . ASP A 1 95 ? 10.501 -20.993 4.102 1.00 91.69 95 ASP A C 1
ATOM 731 O O . ASP A 1 95 ? 10.044 -19.894 3.779 1.00 91.69 95 ASP A O 1
ATOM 735 N N . ARG A 1 96 ? 9.820 -22.122 3.907 1.00 90.31 96 ARG A N 1
ATOM 736 C CA . ARG A 1 96 ? 8.491 -22.189 3.296 1.00 90.31 96 ARG A CA 1
ATOM 737 C C . ARG A 1 96 ? 7.373 -21.859 4.283 1.00 90.31 96 ARG A C 1
ATOM 739 O O . ARG A 1 96 ? 6.255 -21.646 3.829 1.00 90.31 96 ARG A O 1
ATOM 746 N N . SER A 1 97 ? 7.646 -21.818 5.591 1.00 91.31 97 SER A N 1
ATOM 747 C CA . SER A 1 97 ? 6.646 -21.479 6.610 1.00 91.31 97 SER A CA 1
ATOM 748 C C . SER A 1 97 ? 6.246 -20.000 6.546 1.00 91.31 97 SER A C 1
ATOM 750 O O . SER A 1 97 ? 5.062 -19.678 6.640 1.00 91.31 97 SER A O 1
ATOM 752 N N . ILE A 1 98 ? 7.213 -19.115 6.275 1.00 94.19 98 ILE A N 1
ATOM 753 C CA . ILE A 1 98 ? 6.988 -17.672 6.125 1.00 94.19 98 ILE A CA 1
ATOM 754 C C . ILE A 1 98 ? 6.544 -17.251 4.713 1.00 94.19 98 ILE A C 1
ATOM 756 O O . ILE A 1 98 ? 6.066 -16.130 4.532 1.00 94.19 98 ILE A O 1
ATOM 760 N N . LEU A 1 99 ? 6.699 -18.104 3.691 1.00 96.50 99 LEU A N 1
ATOM 761 C CA . LEU A 1 99 ? 6.340 -17.783 2.303 1.00 96.50 99 LEU A CA 1
ATOM 762 C C . LEU A 1 99 ? 4.820 -17.879 2.093 1.00 96.50 99 LEU A C 1
ATOM 764 O O . LEU A 1 99 ? 4.284 -18.908 1.679 1.00 96.50 99 LEU A O 1
ATOM 768 N N . PHE A 1 100 ? 4.117 -16.772 2.333 1.00 97.06 100 PHE A N 1
ATOM 769 C CA . PHE A 1 100 ? 2.669 -16.700 2.150 1.00 97.06 100 PHE A CA 1
ATOM 770 C C . PHE A 1 100 ? 2.255 -16.877 0.684 1.00 97.06 100 PHE A C 1
ATOM 772 O O . PHE A 1 100 ? 1.317 -17.625 0.397 1.00 97.06 100 PHE A O 1
ATOM 779 N N . TRP A 1 101 ? 2.923 -16.215 -0.266 1.00 97.69 101 TRP A N 1
ATOM 780 C CA . TRP A 1 101 ? 2.570 -16.313 -1.687 1.00 97.69 101 TRP A CA 1
ATOM 781 C C . TRP A 1 101 ? 3.772 -16.103 -2.603 1.00 97.69 101 TRP A C 1
ATOM 783 O O . TRP A 1 101 ? 4.529 -15.154 -2.446 1.00 97.69 101 TRP A O 1
ATOM 793 N N . HIS A 1 102 ? 3.890 -16.970 -3.602 1.00 97.06 102 HIS A N 1
ATOM 794 C CA . HIS A 1 102 ? 4.677 -16.751 -4.806 1.00 97.06 102 HIS A CA 1
ATOM 795 C C . HIS A 1 102 ? 3.681 -16.633 -5.972 1.00 97.06 102 HIS A C 1
ATOM 797 O O . HIS A 1 102 ? 3.009 -17.613 -6.303 1.00 97.06 102 HIS A O 1
ATOM 803 N N . LEU A 1 103 ? 3.533 -15.436 -6.541 1.00 96.75 103 LEU A N 1
ATOM 804 C CA . LEU A 1 103 ? 2.741 -15.173 -7.747 1.00 96.75 103 LEU A CA 1
ATOM 805 C C . LEU A 1 103 ? 3.703 -15.042 -8.925 1.00 96.75 103 LEU A C 1
ATOM 807 O O . LEU A 1 103 ? 4.638 -14.254 -8.853 1.00 96.75 103 LEU A O 1
ATOM 811 N N . LYS A 1 104 ? 3.479 -15.804 -9.994 1.00 96.75 104 LYS A N 1
ATOM 812 C CA . LYS A 1 104 ? 4.332 -15.778 -11.185 1.00 96.75 104 LYS A CA 1
ATOM 813 C C . LYS A 1 104 ? 3.676 -15.075 -12.356 1.00 96.75 104 LYS A C 1
ATOM 815 O O . LYS A 1 104 ? 2.459 -15.152 -12.505 1.00 96.75 104 LYS A O 1
ATOM 820 N N . GLY A 1 105 ? 4.497 -14.494 -13.226 1.00 94.50 105 GLY A N 1
ATOM 821 C CA . GLY A 1 105 ? 4.047 -14.019 -14.534 1.00 94.50 105 GLY A CA 1
ATOM 822 C C . GLY A 1 105 ? 3.205 -12.738 -14.514 1.00 94.50 105 GLY A C 1
ATOM 823 O O . GLY A 1 105 ? 2.428 -12.518 -15.441 1.00 94.50 105 GLY A O 1
ATOM 824 N N . LEU A 1 106 ? 3.326 -11.904 -13.477 1.00 95.12 106 LEU A N 1
ATOM 825 C CA . LEU A 1 106 ? 2.593 -10.641 -13.372 1.00 95.12 106 LEU A CA 1
ATOM 826 C C . LEU A 1 106 ? 3.178 -9.613 -14.353 1.00 95.12 106 LEU A C 1
ATOM 828 O O . LEU A 1 106 ? 4.358 -9.285 -14.258 1.00 95.12 106 LEU A O 1
ATOM 832 N N . LYS A 1 107 ? 2.369 -9.071 -15.268 1.00 94.81 107 LYS A N 1
ATOM 833 C CA . LYS A 1 107 ? 2.811 -8.020 -16.202 1.00 94.81 107 LYS A CA 1
ATOM 834 C C . LYS A 1 107 ? 2.751 -6.636 -15.552 1.00 94.81 107 LYS A C 1
ATOM 836 O O . LYS A 1 107 ? 1.721 -6.259 -14.988 1.00 94.81 107 LYS A O 1
ATOM 841 N N . TYR A 1 108 ? 3.817 -5.848 -15.661 1.00 94.12 108 TYR A N 1
ATOM 842 C CA . TYR A 1 108 ? 3.839 -4.489 -15.126 1.00 94.12 108 TYR A CA 1
ATOM 843 C C . TYR A 1 108 ? 2.947 -3.542 -15.945 1.00 94.12 108 TYR A C 1
ATOM 845 O O . TYR A 1 108 ? 3.155 -3.334 -17.140 1.00 94.12 108 TYR A O 1
ATOM 853 N N . GLY A 1 109 ? 1.947 -2.952 -15.282 1.00 90.19 109 GLY A N 1
ATOM 854 C CA . GLY A 1 109 ? 1.013 -2.002 -15.893 1.00 90.19 109 GLY A CA 1
ATOM 855 C C . GLY A 1 109 ? -0.167 -2.627 -16.648 1.00 90.19 109 GLY A C 1
ATOM 856 O O . GLY A 1 109 ? -0.894 -1.882 -17.300 1.00 90.19 109 GLY A O 1
ATOM 857 N N . ASN A 1 110 ? -0.393 -3.946 -16.559 1.00 90.94 110 ASN A N 1
ATOM 858 C CA . ASN A 1 110 ? -1.581 -4.575 -17.145 1.00 90.94 110 ASN A CA 1
ATOM 859 C C . ASN A 1 110 ? -2.804 -4.469 -16.213 1.00 90.94 110 ASN A C 1
ATOM 861 O O . ASN A 1 110 ? -2.702 -4.709 -15.010 1.00 90.94 110 ASN A O 1
ATOM 865 N N . TRP A 1 111 ? -3.960 -4.145 -16.796 1.00 92.50 111 TRP A N 1
ATOM 866 C CA . TRP A 1 111 ? -5.253 -3.937 -16.135 1.00 92.50 111 TRP A CA 1
ATOM 867 C C . TRP A 1 111 ? -6.335 -4.948 -16.572 1.00 92.50 111 TRP A C 1
ATOM 869 O O . TRP A 1 111 ? -7.471 -4.835 -16.128 1.00 92.50 111 TRP A O 1
ATOM 879 N N . GLU A 1 112 ? -6.001 -5.919 -17.432 1.00 92.62 112 GLU A N 1
ATOM 880 C CA . GLU A 1 112 ? -6.952 -6.879 -18.036 1.00 92.62 112 GLU A CA 1
ATOM 881 C C . GLU A 1 112 ? -6.708 -8.347 -17.617 1.00 92.62 112 GLU A C 1
ATOM 883 O O . GLU A 1 112 ? -7.568 -9.212 -17.815 1.00 92.62 112 GLU A O 1
ATOM 888 N N . ASP A 1 113 ? -5.538 -8.636 -17.030 1.00 90.25 113 ASP A N 1
ATOM 889 C CA . ASP A 1 113 ? -5.217 -9.942 -16.434 1.00 90.25 113 ASP A CA 1
ATOM 890 C C . ASP A 1 113 ? -6.060 -10.203 -15.161 1.00 90.25 113 ASP A C 1
ATOM 892 O O . ASP A 1 113 ? -6.715 -9.313 -14.615 1.00 90.25 113 ASP A O 1
ATOM 896 N N . GLY A 1 114 ? -5.999 -11.435 -14.651 1.00 90.19 114 GLY A N 1
ATOM 897 C CA . GLY A 1 114 ? -6.638 -11.830 -13.392 1.00 90.19 114 GLY A CA 1
ATOM 898 C C . GLY A 1 114 ? -8.078 -12.347 -13.548 1.00 90.19 114 GLY A C 1
ATOM 899 O O . GLY A 1 114 ? -8.689 -12.178 -14.603 1.00 90.19 114 GLY A O 1
ATOM 900 N N . PRO A 1 115 ? -8.651 -13.013 -12.522 1.00 90.56 115 PRO A N 1
ATOM 901 C CA . PRO A 1 115 ? -9.942 -13.705 -12.648 1.00 90.56 115 PRO A CA 1
ATOM 902 C C . PRO A 1 115 ? -11.156 -12.789 -12.857 1.00 90.56 115 PRO A C 1
ATOM 904 O O . PRO A 1 115 ? -12.216 -13.276 -13.245 1.00 90.56 115 PRO A O 1
ATOM 907 N N . ALA A 1 116 ? -11.019 -11.492 -12.565 1.00 90.31 116 ALA A N 1
ATOM 908 C CA . ALA A 1 116 ? -12.077 -10.488 -12.679 1.00 90.31 116 ALA A CA 1
ATOM 909 C C . ALA A 1 116 ? -11.870 -9.499 -13.846 1.00 90.31 116 ALA A C 1
ATOM 911 O O . ALA A 1 116 ? -12.685 -8.594 -14.011 1.00 90.31 116 ALA A O 1
ATOM 912 N N . HIS A 1 117 ? -10.814 -9.675 -14.656 1.00 91.25 117 HIS A N 1
ATOM 913 C CA . HIS A 1 117 ? -10.424 -8.766 -15.747 1.00 91.25 117 HIS A CA 1
ATOM 914 C C . HIS A 1 117 ? -10.208 -7.303 -15.312 1.00 91.25 117 HIS A C 1
ATOM 916 O O . HIS A 1 117 ? -10.593 -6.367 -16.009 1.00 91.25 117 HIS A O 1
ATOM 922 N N . ASP A 1 118 ? -9.588 -7.117 -14.144 1.00 89.94 118 ASP A N 1
ATOM 923 C CA . ASP A 1 118 ? -9.267 -5.817 -13.535 1.00 89.94 118 ASP A CA 1
ATOM 924 C C . ASP A 1 118 ? -7.771 -5.666 -13.172 1.00 89.94 118 ASP A C 1
ATOM 926 O O . ASP A 1 118 ? -7.375 -4.736 -12.462 1.00 89.94 118 ASP A O 1
ATOM 930 N N . GLY A 1 119 ? -6.931 -6.602 -13.628 1.00 91.12 119 GLY A N 1
ATOM 931 C CA . GLY A 1 119 ? -5.517 -6.707 -13.275 1.00 91.12 119 GLY A CA 1
ATOM 932 C C . GLY A 1 119 ? -5.267 -7.294 -11.883 1.00 91.12 119 GLY A C 1
ATOM 933 O O . GLY A 1 119 ? -4.111 -7.338 -11.455 1.00 91.12 119 GLY A O 1
ATOM 934 N N . SER A 1 120 ? -6.308 -7.716 -11.150 1.00 95.19 120 SER A N 1
ATOM 935 C CA . SER A 1 120 ? -6.169 -8.182 -9.771 1.00 95.19 120 SER A CA 1
ATOM 936 C C . SER A 1 120 ? -6.026 -9.700 -9.630 1.00 95.19 120 SER A C 1
ATOM 938 O O . SER A 1 120 ? -6.622 -10.509 -10.343 1.00 95.19 120 SER A O 1
ATOM 940 N N . PHE A 1 121 ? -5.234 -10.095 -8.638 1.00 97.00 121 PHE A N 1
ATOM 941 C CA . PHE A 1 121 ? -5.094 -11.472 -8.181 1.00 97.00 121 PHE A CA 1
ATOM 942 C C . PHE A 1 121 ? -5.255 -11.492 -6.662 1.00 97.00 121 PHE A C 1
ATOM 944 O O . PHE A 1 121 ? -4.649 -10.668 -5.981 1.00 97.00 121 PHE A O 1
ATOM 951 N N . THR A 1 122 ? -5.987 -12.461 -6.112 1.00 97.19 122 THR A N 1
ATOM 952 C CA . THR A 1 122 ? -6.198 -12.577 -4.658 1.00 97.19 122 THR A CA 1
ATOM 953 C C . THR A 1 122 ? -5.823 -13.964 -4.160 1.00 97.19 122 THR A C 1
ATOM 955 O O . THR A 1 122 ? -6.262 -14.966 -4.726 1.00 97.19 122 THR A O 1
ATOM 958 N N . LYS A 1 123 ? -5.065 -14.033 -3.060 1.00 97.19 123 LYS A N 1
ATOM 959 C CA . LYS A 1 123 ? -4.847 -15.267 -2.297 1.00 97.19 123 LYS A CA 1
ATOM 960 C C . LYS A 1 123 ? -5.445 -15.153 -0.897 1.00 97.19 123 LYS A C 1
ATOM 962 O O . LYS A 1 123 ? -5.124 -14.232 -0.150 1.00 97.19 123 LYS A O 1
ATOM 967 N N . THR A 1 124 ? -6.246 -16.150 -0.532 1.00 97.62 124 THR A N 1
ATOM 968 C CA . THR A 1 124 ? -6.800 -16.335 0.816 1.00 97.62 124 THR A CA 1
ATOM 969 C C . THR A 1 124 ? -6.079 -17.473 1.538 1.00 97.62 124 THR A C 1
ATOM 971 O O . THR A 1 124 ? -5.816 -18.511 0.929 1.00 97.62 124 THR A O 1
ATOM 974 N N . ALA A 1 125 ? -5.812 -17.319 2.835 1.00 95.94 125 ALA A N 1
ATOM 975 C CA . ALA A 1 125 ? -5.513 -18.430 3.742 1.00 95.94 125 ALA A CA 1
ATOM 976 C C . ALA A 1 125 ? -5.964 -18.104 5.176 1.00 95.94 125 ALA A C 1
ATOM 978 O O . ALA A 1 125 ? -6.213 -16.946 5.503 1.00 95.94 125 ALA A O 1
ATOM 979 N N . VAL A 1 126 ? -6.033 -19.119 6.038 1.00 95.56 126 VAL A N 1
ATOM 980 C CA . VAL A 1 126 ? -6.167 -18.939 7.491 1.00 95.56 126 VAL A CA 1
ATOM 981 C C . VAL A 1 126 ? -4.790 -19.135 8.117 1.00 95.56 126 VAL A C 1
ATOM 983 O O . VAL A 1 126 ? -4.124 -20.138 7.860 1.00 95.56 126 VAL A O 1
ATOM 986 N N . LEU A 1 127 ? -4.350 -18.156 8.900 1.00 93.06 127 LEU A N 1
ATOM 987 C CA . LEU A 1 127 ? -3.078 -18.157 9.614 1.00 93.06 127 LEU A CA 1
ATOM 988 C C . LEU A 1 127 ? -3.334 -18.534 11.074 1.00 93.06 127 LEU A C 1
ATOM 990 O O . LEU A 1 127 ? -4.268 -18.017 11.684 1.00 93.06 127 LEU A O 1
ATOM 994 N N . LYS A 1 128 ? -2.499 -19.391 11.664 1.00 92.56 128 LYS A N 1
ATOM 995 C CA . LYS A 1 128 ? -2.546 -19.628 13.111 1.00 92.56 128 LYS A CA 1
ATOM 996 C C . LYS A 1 128 ? -1.784 -18.513 13.830 1.00 92.56 128 LYS A C 1
ATOM 998 O O . LYS A 1 128 ? -0.621 -18.274 13.510 1.00 92.56 128 LYS A O 1
ATOM 1003 N N . ALA A 1 129 ? -2.415 -17.855 14.798 1.00 92.12 129 ALA A N 1
ATOM 1004 C CA . ALA A 1 129 ? -1.746 -16.882 15.654 1.00 92.12 129 ALA A CA 1
ATOM 1005 C C . ALA A 1 129 ? -0.694 -17.577 16.538 1.00 92.12 129 ALA A C 1
ATOM 1007 O O . ALA A 1 129 ? -0.944 -18.650 17.094 1.00 92.12 129 ALA A O 1
ATOM 1008 N N . SER A 1 130 ? 0.483 -16.966 16.667 1.00 93.06 130 SER A N 1
ATOM 1009 C CA . SER A 1 130 ? 1.511 -17.398 17.615 1.00 93.06 130 SER A CA 1
ATOM 1010 C C . SER A 1 130 ? 1.244 -16.837 19.010 1.00 93.06 130 SER A C 1
ATOM 1012 O O . SER A 1 130 ? 0.533 -15.840 19.173 1.00 93.06 130 SER A O 1
ATOM 1014 N N . ASP A 1 131 ? 1.886 -17.425 20.020 1.00 92.62 131 ASP A N 1
ATOM 1015 C CA . ASP A 1 131 ? 1.823 -16.928 21.396 1.00 92.62 131 ASP A CA 1
ATOM 1016 C C . ASP A 1 131 ? 2.289 -15.467 21.487 1.00 92.62 131 ASP A C 1
ATOM 1018 O O . ASP A 1 131 ? 1.680 -14.669 22.196 1.00 92.62 131 ASP A O 1
ATOM 1022 N N . ASN A 1 132 ? 3.304 -15.081 20.705 1.00 92.44 132 ASN A N 1
ATOM 1023 C CA . ASN A 1 132 ? 3.782 -13.702 20.616 1.00 92.44 132 ASN A CA 1
ATOM 1024 C C . ASN A 1 132 ? 2.707 -12.767 20.036 1.00 92.44 132 ASN A C 1
ATOM 1026 O O . ASN A 1 132 ? 2.400 -11.747 20.648 1.00 92.44 132 ASN A O 1
ATOM 1030 N N . LEU A 1 133 ? 2.067 -13.118 18.912 1.00 91.31 133 LEU A N 1
ATOM 1031 C CA . LEU A 1 133 ? 0.992 -12.302 18.324 1.00 91.31 133 LEU A CA 1
ATOM 1032 C C . LEU A 1 133 ? -0.210 -12.140 19.267 1.00 91.31 133 LEU A C 1
ATOM 1034 O O . LEU A 1 133 ? -0.758 -11.040 19.359 1.00 91.31 133 LEU A O 1
ATOM 1038 N N . MET A 1 134 ? -0.573 -13.189 20.013 1.00 90.81 134 MET A N 1
ATOM 1039 C CA . MET A 1 134 ? -1.619 -13.128 21.046 1.00 90.81 134 MET A CA 1
ATOM 1040 C C . MET A 1 134 ? -1.223 -12.242 22.243 1.00 90.81 134 MET A C 1
ATOM 1042 O O . MET A 1 134 ? -2.091 -11.626 22.856 1.00 90.81 134 MET A O 1
ATOM 1046 N N . HIS A 1 135 ? 0.076 -12.094 22.526 1.00 91.38 135 HIS A N 1
ATOM 1047 C CA . HIS A 1 135 ? 0.635 -11.224 23.572 1.00 91.38 135 HIS A CA 1
ATOM 1048 C C . HIS A 1 135 ? 1.092 -9.847 23.045 1.00 91.38 135 HIS A C 1
ATOM 1050 O O . HIS A 1 135 ? 2.087 -9.281 23.497 1.00 91.38 135 HIS A O 1
ATOM 1056 N N . ASN A 1 136 ? 0.328 -9.265 22.115 1.00 89.62 136 ASN A N 1
ATOM 1057 C CA . ASN A 1 136 ? 0.591 -7.969 21.471 1.00 89.62 136 ASN A CA 1
ATOM 1058 C C . ASN A 1 136 ? 1.842 -7.903 20.568 1.00 89.62 136 ASN A C 1
ATOM 1060 O O . ASN A 1 136 ? 2.386 -6.824 20.320 1.00 89.62 136 ASN A O 1
ATOM 1064 N N . GLY A 1 137 ? 2.261 -9.039 20.014 1.00 90.56 137 GLY A N 1
ATOM 1065 C CA . GLY A 1 137 ? 3.312 -9.124 19.006 1.00 90.56 137 GLY A CA 1
ATOM 1066 C C . GLY A 1 137 ? 2.998 -8.361 17.712 1.00 90.56 137 GLY A C 1
ATOM 1067 O O . GLY A 1 137 ? 1.850 -8.025 17.388 1.00 90.56 137 GLY A O 1
ATOM 1068 N N . SER A 1 138 ? 4.057 -8.082 16.951 1.00 90.19 138 SER A N 1
ATOM 1069 C CA . SER A 1 138 ? 3.994 -7.353 15.681 1.00 90.19 138 SER A CA 1
ATOM 1070 C C . SER A 1 138 ? 4.206 -8.290 14.496 1.00 90.19 138 SER A C 1
ATOM 1072 O O . SER A 1 138 ? 5.227 -8.967 14.431 1.00 90.19 138 SER A O 1
ATOM 1074 N N . MET A 1 139 ? 3.269 -8.300 13.546 1.00 93.62 139 MET A N 1
ATOM 1075 C CA . MET A 1 139 ? 3.393 -9.059 12.298 1.00 93.62 139 MET A CA 1
ATOM 1076 C C . MET A 1 139 ? 3.743 -8.122 11.147 1.00 93.62 139 MET A C 1
ATOM 1078 O O . MET A 1 139 ? 3.160 -7.041 11.015 1.00 93.62 139 MET A O 1
ATOM 1082 N N . TYR A 1 140 ? 4.662 -8.554 10.294 1.00 94.31 140 TYR A N 1
ATOM 1083 C CA . TYR A 1 140 ? 5.157 -7.829 9.134 1.00 94.31 140 TYR A CA 1
ATOM 1084 C C . TYR A 1 140 ? 4.879 -8.622 7.861 1.00 94.31 140 TYR A C 1
ATOM 1086 O O . TYR A 1 140 ? 5.026 -9.843 7.829 1.00 94.31 140 TYR A O 1
ATOM 1094 N N . ILE A 1 141 ? 4.509 -7.904 6.802 1.00 95.12 141 ILE A N 1
ATOM 1095 C CA . ILE A 1 141 ? 4.533 -8.418 5.436 1.00 95.12 141 ILE A CA 1
ATOM 1096 C C . ILE A 1 141 ? 5.708 -7.801 4.684 1.00 95.12 141 ILE A C 1
ATOM 1098 O O . ILE A 1 141 ? 5.958 -6.594 4.783 1.00 95.12 141 ILE A O 1
ATOM 1102 N N . HIS A 1 142 ? 6.400 -8.632 3.912 1.00 95.06 142 HIS A N 1
ATOM 1103 C CA . HIS A 1 142 ? 7.508 -8.244 3.051 1.00 95.06 142 HIS A CA 1
ATOM 1104 C C . HIS A 1 142 ? 7.169 -8.670 1.624 1.00 95.06 142 HIS A C 1
ATOM 1106 O O . HIS A 1 142 ? 7.067 -9.863 1.335 1.00 95.06 142 HIS A O 1
ATOM 1112 N N . ILE A 1 143 ? 6.966 -7.693 0.744 1.00 95.69 143 ILE A N 1
ATOM 1113 C CA . ILE A 1 143 ? 6.716 -7.916 -0.678 1.00 95.69 143 ILE A CA 1
ATOM 1114 C C . ILE A 1 143 ? 8.009 -7.655 -1.438 1.00 95.69 143 ILE A C 1
ATOM 1116 O O . ILE A 1 143 ? 8.583 -6.572 -1.308 1.00 95.69 143 ILE A O 1
ATOM 1120 N N . TYR A 1 144 ? 8.417 -8.614 -2.262 1.00 95.44 144 TYR A N 1
ATOM 1121 C CA . TYR A 1 144 ? 9.511 -8.498 -3.218 1.00 95.44 144 TYR A CA 1
ATOM 1122 C C . TYR A 1 144 ? 8.976 -8.773 -4.623 1.00 95.44 144 TYR A C 1
ATOM 1124 O O . TYR A 1 144 ? 8.199 -9.706 -4.817 1.00 95.44 144 TYR A O 1
ATOM 1132 N N . PHE A 1 145 ? 9.429 -7.991 -5.595 1.00 96.00 145 PHE A N 1
ATOM 1133 C CA . PHE A 1 145 ? 9.276 -8.268 -7.020 1.00 96.00 145 PHE A CA 1
ATOM 1134 C C . PHE A 1 145 ? 10.657 -8.485 -7.629 1.00 96.00 145 PHE A C 1
ATOM 1136 O O . PHE A 1 145 ? 11.609 -7.786 -7.271 1.00 96.00 145 PHE A O 1
ATOM 1143 N N . VAL A 1 146 ? 10.742 -9.457 -8.532 1.00 95.69 146 VAL A N 1
ATOM 1144 C CA . VAL A 1 146 ? 11.953 -9.849 -9.259 1.00 95.69 146 VAL A CA 1
ATOM 1145 C C . VAL A 1 146 ? 11.603 -10.188 -10.710 1.00 95.69 146 VAL A C 1
ATOM 1147 O O . VAL A 1 146 ? 10.444 -10.467 -11.025 1.00 95.69 146 VAL A O 1
ATOM 1150 N N . LEU A 1 147 ? 12.597 -10.208 -11.599 1.00 95.06 147 LEU A N 1
ATOM 1151 C CA . LEU A 1 147 ? 12.416 -10.777 -12.939 1.00 95.06 147 LEU A CA 1
ATOM 1152 C C . LEU A 1 147 ? 12.188 -12.305 -12.859 1.00 95.06 147 LEU A C 1
ATOM 1154 O O . LEU A 1 147 ? 12.723 -12.950 -11.953 1.00 95.06 147 LEU A O 1
ATOM 1158 N N . PRO A 1 148 ? 11.433 -12.918 -13.790 1.00 94.69 148 PRO A N 1
ATOM 1159 C CA . PRO A 1 148 ? 11.102 -14.337 -13.745 1.00 94.69 148 PRO A CA 1
ATOM 1160 C C . PRO A 1 148 ? 12.334 -15.239 -13.641 1.00 94.69 148 PRO A C 1
ATOM 1162 O O . PRO A 1 148 ? 13.270 -15.142 -14.433 1.00 94.69 148 PRO A O 1
ATOM 1165 N N . GLY A 1 149 ? 12.318 -16.139 -12.657 1.00 90.00 149 GLY A N 1
ATOM 1166 C CA . GLY A 1 149 ? 13.428 -17.055 -12.371 1.00 90.00 149 GLY A CA 1
ATOM 1167 C C . GLY A 1 149 ? 14.528 -16.507 -11.451 1.00 90.00 149 GLY A C 1
ATOM 1168 O O . GLY A 1 149 ? 15.335 -17.303 -10.973 1.00 90.00 149 GLY A O 1
ATOM 1169 N N . PHE A 1 150 ? 14.540 -15.206 -11.140 1.00 93.00 150 PHE A N 1
ATOM 1170 C CA . PHE A 1 150 ? 15.402 -14.657 -10.088 1.00 93.00 150 PHE A CA 1
ATOM 1171 C C . PHE A 1 150 ? 14.842 -14.961 -8.686 1.00 93.00 150 PHE A C 1
ATOM 1173 O O . PHE A 1 150 ? 13.677 -15.317 -8.511 1.00 93.00 150 PHE A O 1
ATOM 1180 N N . SER A 1 151 ? 15.694 -14.826 -7.672 1.00 92.81 151 SER A N 1
ATOM 1181 C CA . SER A 1 151 ? 15.376 -14.973 -6.251 1.00 92.81 151 SER A CA 1
ATOM 1182 C C . SER A 1 151 ? 15.398 -13.607 -5.552 1.00 92.81 151 SER A C 1
ATOM 1184 O O . SER A 1 151 ? 16.266 -12.788 -5.866 1.00 92.81 151 SER A O 1
ATOM 1186 N N . PRO A 1 152 ? 14.514 -13.348 -4.569 1.00 92.25 152 PRO A N 1
ATOM 1187 C CA . PRO A 1 152 ? 14.608 -12.165 -3.712 1.00 92.25 152 PRO A CA 1
ATOM 1188 C C . PRO A 1 152 ? 15.735 -12.251 -2.663 1.00 92.25 152 PRO A C 1
ATOM 1190 O O . PRO A 1 152 ? 16.062 -11.228 -2.064 1.00 92.25 152 PRO A O 1
ATOM 1193 N N . ASP A 1 153 ? 16.319 -13.437 -2.439 1.00 91.94 153 ASP A N 1
ATOM 1194 C CA . ASP A 1 153 ? 17.374 -13.690 -1.444 1.00 91.94 153 ASP A CA 1
ATOM 1195 C C . ASP A 1 153 ? 18.733 -13.105 -1.878 1.00 91.94 153 ASP A C 1
ATOM 1197 O O . ASP A 1 153 ? 19.311 -13.610 -2.847 1.00 91.94 153 ASP A O 1
ATOM 1201 N N . PRO A 1 154 ? 19.305 -12.116 -1.157 1.00 88.62 154 PRO A N 1
ATOM 1202 C CA . PRO A 1 154 ? 20.616 -11.543 -1.473 1.00 88.62 154 PRO A CA 1
ATOM 1203 C C . PRO A 1 154 ? 21.783 -12.538 -1.452 1.00 88.62 154 PRO A C 1
ATOM 1205 O O . PRO A 1 154 ? 22.839 -12.238 -2.004 1.00 88.62 154 PRO A O 1
ATOM 1208 N N . ASN A 1 155 ? 21.611 -13.704 -0.822 1.00 88.12 155 ASN A N 1
ATOM 1209 C CA . ASN A 1 155 ? 22.634 -14.746 -0.710 1.00 88.12 155 ASN A CA 1
ATOM 1210 C C . ASN A 1 155 ? 22.568 -15.774 -1.860 1.00 88.12 155 ASN A C 1
ATOM 1212 O O . ASN A 1 155 ? 23.368 -16.707 -1.900 1.00 88.12 155 ASN A O 1
ATOM 1216 N N . SER A 1 156 ? 21.617 -15.640 -2.794 1.00 87.19 156 SER A N 1
ATOM 1217 C CA . SER A 1 156 ? 21.424 -16.599 -3.887 1.00 87.19 156 SER A CA 1
ATOM 1218 C C . SER A 1 156 ? 22.443 -16.384 -5.014 1.00 87.19 156 SER A C 1
ATOM 1220 O O . SER A 1 156 ? 22.173 -15.670 -5.979 1.00 87.19 156 SER A O 1
ATOM 1222 N N . GLU A 1 157 ? 23.610 -17.027 -4.879 1.00 73.88 157 GLU A N 1
ATOM 1223 C CA . GLU A 1 157 ? 24.848 -16.822 -5.662 1.00 73.88 157 GLU A CA 1
ATOM 1224 C C . GLU A 1 157 ? 24.670 -16.526 -7.162 1.00 73.88 157 GLU A C 1
ATOM 1226 O O . GLU A 1 157 ? 25.340 -15.644 -7.691 1.00 73.88 157 GLU A O 1
ATOM 1231 N N . ASN A 1 158 ? 23.780 -17.255 -7.847 1.00 82.31 158 ASN A N 1
ATOM 1232 C CA . ASN A 1 158 ? 23.576 -17.149 -9.299 1.00 82.31 158 ASN A CA 1
ATOM 1233 C C . ASN A 1 158 ? 22.207 -16.573 -9.706 1.00 82.31 158 ASN A C 1
ATOM 1235 O O . ASN A 1 158 ? 22.018 -16.239 -10.873 1.00 82.31 158 ASN A O 1
ATOM 1239 N N . ASN A 1 159 ? 21.257 -16.457 -8.770 1.00 88.00 159 ASN A N 1
ATOM 1240 C CA . ASN A 1 159 ? 19.860 -16.117 -9.073 1.00 88.00 159 ASN A CA 1
ATOM 1241 C C . ASN A 1 159 ? 19.412 -14.781 -8.456 1.00 88.00 159 ASN A C 1
ATOM 1243 O O . ASN A 1 159 ? 18.263 -14.394 -8.642 1.00 88.00 159 ASN A O 1
ATOM 1247 N N . TYR A 1 160 ? 20.260 -14.071 -7.711 1.00 89.75 160 TYR A N 1
ATOM 1248 C CA . TYR A 1 160 ? 19.934 -12.749 -7.167 1.00 89.75 160 TYR A CA 1
ATOM 1249 C C . TYR A 1 160 ? 20.337 -11.609 -8.116 1.00 89.75 160 TYR A C 1
ATOM 1251 O O . TYR A 1 160 ? 21.373 -11.664 -8.774 1.00 89.75 160 TYR A O 1
ATOM 1259 N N . SER A 1 161 ? 19.559 -10.521 -8.138 1.00 88.81 161 SER A N 1
ATOM 1260 C CA . SER A 1 161 ? 19.962 -9.262 -8.779 1.00 88.81 161 SER A CA 1
ATOM 1261 C C . SER A 1 161 ? 19.559 -8.056 -7.936 1.00 88.81 161 SER A C 1
ATOM 1263 O O . SER A 1 161 ? 18.384 -7.708 -7.876 1.00 88.81 161 SER A O 1
ATOM 1265 N N . LYS A 1 162 ? 20.529 -7.351 -7.328 1.00 85.62 162 LYS A N 1
ATOM 1266 C CA . LYS A 1 162 ? 20.239 -6.099 -6.593 1.00 85.62 162 LYS A CA 1
ATOM 1267 C C . LYS A 1 162 ? 19.591 -5.039 -7.494 1.00 85.62 162 LYS A C 1
ATOM 1269 O O . LYS A 1 162 ? 18.828 -4.226 -6.991 1.00 85.62 162 LYS A O 1
ATOM 1274 N N . GLN A 1 163 ? 19.886 -5.041 -8.799 1.00 86.69 163 GLN A N 1
ATOM 1275 C CA . GLN A 1 163 ? 19.249 -4.116 -9.736 1.00 86.69 163 GLN A CA 1
ATOM 1276 C C . GLN A 1 163 ? 17.760 -4.438 -9.876 1.00 86.69 163 GLN A C 1
ATOM 1278 O O . GLN A 1 163 ? 16.938 -3.592 -9.568 1.00 86.69 163 GLN A O 1
ATOM 1283 N N . TYR A 1 164 ? 17.395 -5.654 -10.287 1.00 89.25 164 TYR A N 1
ATOM 1284 C CA . TYR A 1 164 ? 16.004 -5.967 -10.640 1.00 89.25 164 TYR A CA 1
ATOM 1285 C C . TYR A 1 164 ? 15.139 -6.500 -9.482 1.00 89.25 164 TYR A C 1
ATOM 1287 O O . TYR A 1 164 ? 13.983 -6.853 -9.704 1.00 89.25 164 TYR A O 1
ATOM 1295 N N . THR A 1 165 ? 15.657 -6.518 -8.250 1.00 91.62 165 THR A N 1
ATOM 1296 C CA . THR A 1 165 ? 14.893 -6.844 -7.036 1.00 91.62 165 THR A CA 1
ATOM 1297 C C . THR A 1 165 ? 14.450 -5.573 -6.315 1.00 91.62 165 THR A C 1
ATOM 1299 O O . THR A 1 165 ? 15.279 -4.829 -5.792 1.00 91.62 165 THR A O 1
ATOM 1302 N N . PHE A 1 166 ? 13.139 -5.351 -6.199 1.00 91.88 166 PHE A N 1
ATOM 1303 C CA . PHE A 1 166 ? 12.576 -4.216 -5.456 1.00 91.88 166 PHE A CA 1
ATOM 1304 C C . PHE A 1 166 ? 11.505 -4.652 -4.457 1.00 91.88 166 PHE A C 1
ATOM 1306 O O . PHE A 1 166 ? 10.804 -5.642 -4.661 1.00 91.88 166 PHE A O 1
ATOM 1313 N N . SER A 1 167 ? 11.405 -3.934 -3.333 1.00 91.38 167 SER A N 1
ATOM 1314 C CA . SER A 1 167 ? 10.604 -4.388 -2.194 1.00 91.38 167 SER A CA 1
ATOM 1315 C C . SER A 1 167 ? 9.985 -3.282 -1.338 1.00 91.38 167 SER A C 1
ATOM 1317 O O . SER A 1 167 ? 10.457 -2.135 -1.272 1.00 91.38 167 SER A O 1
ATOM 1319 N N . ALA A 1 168 ? 8.923 -3.677 -0.634 1.00 89.94 168 ALA A N 1
ATOM 1320 C CA . ALA A 1 168 ? 8.269 -2.915 0.419 1.00 89.94 168 ALA A CA 1
ATOM 1321 C C . ALA A 1 168 ? 7.985 -3.818 1.630 1.00 89.94 168 ALA A C 1
ATOM 1323 O O . ALA A 1 168 ? 7.631 -4.986 1.489 1.00 89.94 168 ALA A O 1
ATOM 1324 N N . THR A 1 169 ? 8.131 -3.263 2.833 1.00 91.19 169 THR A N 1
ATOM 1325 C CA . THR A 1 169 ? 7.822 -3.933 4.106 1.00 91.19 169 THR A CA 1
ATOM 1326 C C . THR A 1 169 ? 6.872 -3.063 4.921 1.00 91.19 169 THR A C 1
ATOM 1328 O O . THR A 1 169 ? 7.061 -1.844 4.999 1.00 91.19 169 THR A O 1
ATOM 1331 N N . LYS A 1 170 ? 5.861 -3.685 5.537 1.00 89.06 170 LYS A N 1
ATOM 1332 C CA . LYS A 1 170 ? 4.854 -3.019 6.375 1.00 89.06 170 LYS A CA 1
ATOM 1333 C C . LYS A 1 170 ? 4.494 -3.884 7.579 1.00 89.06 170 LYS A C 1
ATOM 1335 O O . LYS A 1 170 ? 4.311 -5.088 7.435 1.00 89.06 170 LYS A O 1
ATOM 1340 N N . GLN A 1 171 ? 4.331 -3.260 8.744 1.00 91.31 171 GLN A N 1
ATOM 1341 C CA . GLN A 1 171 ? 3.680 -3.899 9.887 1.00 91.31 171 GLN A CA 1
ATOM 1342 C C . GLN A 1 171 ? 2.165 -3.945 9.646 1.00 91.31 171 GLN A C 1
ATOM 1344 O O . GLN A 1 171 ? 1.544 -2.898 9.459 1.00 91.31 171 GLN A O 1
ATOM 1349 N N . ILE A 1 172 ? 1.583 -5.142 9.619 1.00 91.38 172 ILE A N 1
ATOM 1350 C CA . ILE A 1 172 ? 0.161 -5.348 9.301 1.00 91.38 172 ILE A CA 1
ATOM 1351 C C . ILE A 1 172 ? -0.721 -5.399 10.554 1.00 91.38 172 ILE A C 1
ATOM 1353 O O . ILE A 1 172 ? -1.882 -4.995 10.489 1.00 91.38 172 ILE A O 1
ATOM 1357 N N . THR A 1 173 ? -0.172 -5.788 11.711 1.00 91.06 173 THR A N 1
ATOM 1358 C CA . THR A 1 173 ? -0.869 -5.615 12.994 1.00 91.06 173 THR A CA 1
ATOM 1359 C C . THR A 1 173 ? -0.779 -4.172 13.479 1.00 91.06 173 THR A C 1
ATOM 1361 O O . THR A 1 173 ? 0.289 -3.552 13.458 1.00 91.06 173 THR A O 1
ATOM 1364 N N . ARG A 1 174 ? -1.901 -3.625 13.957 1.00 86.75 174 ARG A N 1
ATOM 1365 C CA . ARG A 1 174 ? -1.979 -2.258 14.494 1.00 86.75 174 ARG A CA 1
ATOM 1366 C C . ARG A 1 174 ? -2.311 -2.277 15.982 1.00 86.75 174 ARG A C 1
ATOM 1368 O O . ARG A 1 174 ? -3.317 -2.859 16.376 1.00 86.75 174 ARG A O 1
ATOM 1375 N N . MET A 1 175 ? -1.529 -1.576 16.801 1.00 83.88 175 MET A N 1
ATOM 1376 C CA . MET A 1 175 ? -1.927 -1.274 18.180 1.00 83.88 175 MET A CA 1
ATOM 1377 C C . MET A 1 175 ? -3.061 -0.252 18.165 1.00 83.88 175 MET A C 1
ATOM 1379 O O . MET A 1 175 ? -2.904 0.823 17.584 1.00 83.88 175 MET A O 1
ATOM 1383 N N . ARG A 1 176 ? -4.194 -0.559 18.806 1.00 78.88 176 ARG A N 1
ATOM 1384 C CA . ARG A 1 176 ? -5.336 0.367 18.886 1.00 78.88 176 ARG A CA 1
ATOM 1385 C C . ARG A 1 176 ? -5.826 0.535 20.317 1.00 78.88 176 ARG A C 1
ATOM 1387 O O . ARG A 1 176 ? -6.135 -0.449 20.987 1.00 78.88 176 ARG A O 1
ATOM 1394 N N . LYS A 1 177 ? -5.980 1.790 20.749 1.00 79.44 177 LYS A N 1
ATOM 1395 C CA . LYS A 1 177 ? -6.831 2.152 21.893 1.00 79.44 177 LYS A CA 1
ATOM 1396 C C . LYS A 1 177 ? -8.296 1.989 21.474 1.00 79.44 177 LYS A C 1
ATOM 1398 O O . LYS A 1 177 ? -8.650 2.346 20.352 1.00 79.44 177 LYS A O 1
ATOM 1403 N N . ARG A 1 178 ? -9.153 1.476 22.362 1.00 78.44 178 ARG A N 1
ATOM 1404 C CA . ARG A 1 178 ? -10.604 1.345 22.121 1.00 78.44 178 ARG A CA 1
ATOM 1405 C C . ARG A 1 178 ? -11.361 2.217 23.128 1.00 78.44 178 ARG A C 1
ATOM 1407 O O . ARG A 1 178 ? -11.101 2.125 24.327 1.00 78.44 178 ARG A O 1
ATOM 1414 N N . ARG A 1 179 ? -12.258 3.087 22.649 1.00 78.88 179 ARG A N 1
ATOM 1415 C CA . ARG A 1 179 ? -13.041 4.030 23.473 1.00 78.88 179 ARG A CA 1
ATOM 1416 C C . ARG A 1 179 ? -14.156 3.289 24.208 1.00 78.88 179 ARG A C 1
ATOM 1418 O O . ARG A 1 179 ? -14.895 2.527 23.594 1.00 78.88 179 ARG A O 1
ATOM 1425 N N . LEU A 1 180 ? -14.279 3.531 25.510 1.00 78.12 180 LEU A N 1
ATOM 1426 C CA . LEU A 1 180 ? -15.367 2.985 26.317 1.00 78.12 180 LEU A CA 1
ATOM 1427 C C . LEU A 1 180 ? -16.626 3.842 26.162 1.00 78.12 180 LEU A C 1
ATOM 1429 O O . LEU A 1 180 ? -16.610 5.048 26.427 1.00 78.12 180 LEU A O 1
ATOM 1433 N N . SER A 1 181 ? -17.733 3.212 25.776 1.00 73.94 181 SER A N 1
ATOM 1434 C CA . SER A 1 181 ? -19.046 3.848 25.767 1.00 73.94 181 SER A CA 1
ATOM 1435 C C . SER A 1 181 ? -19.672 3.792 27.158 1.00 73.94 181 SER A C 1
ATOM 1437 O O . SER A 1 181 ? -19.757 2.739 27.786 1.00 73.94 181 SER A O 1
ATOM 1439 N N . ARG A 1 182 ? -20.156 4.944 27.627 1.00 74.75 182 ARG A N 1
ATOM 1440 C CA . ARG A 1 182 ? -21.060 5.068 28.786 1.00 74.75 182 ARG A CA 1
ATOM 1441 C C . ARG A 1 182 ? -22.503 5.370 28.361 1.00 74.75 182 ARG A C 1
ATOM 1443 O O . ARG A 1 182 ? -23.346 5.652 29.206 1.00 74.75 182 ARG A O 1
ATOM 1450 N N . LYS A 1 183 ? -22.786 5.350 27.053 1.00 67.56 183 LYS A N 1
ATOM 1451 C CA . LYS A 1 183 ? -24.119 5.582 26.489 1.00 67.56 183 LYS A CA 1
ATOM 1452 C C . LYS A 1 183 ? -24.812 4.236 26.287 1.00 67.56 183 LYS A C 1
ATOM 1454 O O . LYS A 1 183 ? -24.309 3.407 25.540 1.00 67.56 183 LYS A O 1
ATOM 1459 N N . VAL A 1 184 ? -25.973 4.063 26.911 1.00 64.38 184 VAL A N 1
ATOM 1460 C CA . VAL A 1 184 ? -26.925 2.972 26.646 1.00 64.38 184 VAL A CA 1
ATOM 1461 C C . VAL A 1 184 ? -28.149 3.596 25.977 1.00 64.38 184 VAL A C 1
ATOM 1463 O O . VAL A 1 184 ? -28.550 4.697 26.362 1.00 64.38 184 VAL A O 1
ATOM 1466 N N . ASN A 1 185 ? -28.745 2.937 24.980 1.00 61.81 185 ASN A N 1
ATOM 1467 C CA . ASN A 1 185 ? -29.958 3.455 24.349 1.00 61.81 185 ASN A CA 1
ATOM 1468 C C . ASN A 1 185 ? -31.151 3.306 25.308 1.00 61.81 185 ASN A C 1
ATOM 1470 O O . ASN A 1 185 ? -31.614 2.199 25.583 1.00 61.81 185 ASN A O 1
ATOM 1474 N N . LEU A 1 186 ? -31.650 4.435 25.814 1.00 65.56 186 LEU A N 1
ATOM 1475 C CA . LEU A 1 186 ? -32.738 4.487 26.796 1.00 65.56 186 LEU A CA 1
ATOM 1476 C C . LEU A 1 186 ? -34.110 4.088 26.221 1.00 65.56 186 LEU A C 1
ATOM 1478 O O . LEU A 1 186 ? -35.029 3.843 26.996 1.00 65.56 186 LEU A O 1
ATOM 1482 N N . LEU A 1 187 ? -34.258 4.032 24.892 1.00 55.88 187 LEU A N 1
ATOM 1483 C CA . LEU A 1 187 ? -35.519 3.707 24.214 1.00 55.88 187 LEU A CA 1
ATOM 1484 C C . LEU A 1 187 ? -35.637 2.218 23.861 1.00 55.88 187 LEU A C 1
ATOM 1486 O O . LEU A 1 187 ? -36.739 1.678 23.871 1.00 55.88 187 LEU A O 1
ATOM 1490 N N . THR A 1 188 ? -34.520 1.552 23.552 1.00 59.47 188 THR A N 1
ATOM 1491 C CA . THR A 1 188 ? -34.498 0.135 23.134 1.00 59.47 188 THR A CA 1
ATOM 1492 C C . THR A 1 188 ? -33.885 -0.805 24.172 1.00 59.47 188 THR A C 1
ATOM 1494 O O . THR A 1 188 ? -34.029 -2.019 24.053 1.00 59.47 188 THR A O 1
ATOM 1497 N N . GLY A 1 189 ? -33.147 -0.279 25.157 1.00 59.41 189 GLY A N 1
ATOM 1498 C CA . GLY A 1 189 ? -32.358 -1.070 26.109 1.00 59.41 189 GLY A CA 1
ATOM 1499 C C . GLY A 1 189 ? -31.137 -1.775 25.498 1.00 59.41 189 GLY A C 1
ATOM 1500 O O . GLY A 1 189 ? -30.359 -2.385 26.228 1.00 59.41 189 GLY A O 1
ATOM 1501 N N . GLN A 1 190 ? -30.938 -1.681 24.179 1.00 54.62 190 GLN A N 1
ATOM 1502 C CA . GLN A 1 190 ? -29.834 -2.304 23.449 1.00 54.62 190 GLN A CA 1
ATOM 1503 C C . GLN A 1 190 ? -28.783 -1.255 23.086 1.00 54.62 190 GLN A C 1
ATOM 1505 O O . GLN A 1 190 ? -29.116 -0.148 22.670 1.00 54.62 190 GLN A O 1
ATOM 1510 N N . THR A 1 191 ? -27.503 -1.590 23.232 1.00 57.56 191 THR A N 1
ATOM 1511 C CA . THR A 1 191 ? -26.410 -0.667 22.898 1.00 57.56 191 THR A CA 1
ATOM 1512 C C . THR A 1 191 ? -25.794 -1.077 21.565 1.00 57.56 191 THR A C 1
ATOM 1514 O O . THR A 1 191 ? -25.411 -2.229 21.405 1.00 57.56 191 THR A O 1
ATOM 1517 N N . GLU A 1 192 ? -25.689 -0.138 20.623 1.00 60.97 192 GLU A N 1
ATOM 1518 C CA . GLU A 1 192 ? -25.017 -0.343 19.324 1.00 60.97 192 GLU A CA 1
ATOM 1519 C C . GLU A 1 192 ? -23.509 -0.599 19.504 1.00 60.97 192 GLU A C 1
ATOM 1521 O O . GLU A 1 192 ? -22.886 -1.332 18.742 1.00 60.97 192 GLU A O 1
ATOM 1526 N N . THR A 1 193 ? -22.919 -0.032 20.562 1.00 63.31 193 THR A N 1
ATOM 1527 C CA . THR A 1 193 ? -21.576 -0.386 21.032 1.00 63.31 193 THR A CA 1
ATOM 1528 C C . THR A 1 193 ? -21.563 -1.841 21.533 1.00 63.31 193 THR A C 1
ATOM 1530 O O . THR A 1 193 ? -22.347 -2.158 22.433 1.00 63.31 193 THR A O 1
ATOM 1533 N N . PRO A 1 194 ? -20.664 -2.721 21.043 1.00 66.19 194 PRO A N 1
ATOM 1534 C CA . PRO A 1 194 ? -20.583 -4.102 21.515 1.00 66.19 194 PRO A CA 1
ATOM 1535 C C . PRO A 1 194 ? -20.295 -4.174 23.020 1.00 66.19 194 PRO A C 1
ATOM 1537 O O . PRO A 1 194 ? -19.579 -3.338 23.573 1.00 66.19 194 PRO A O 1
ATOM 1540 N N . ALA A 1 195 ? -20.813 -5.214 23.680 1.00 64.06 195 ALA A N 1
ATOM 1541 C CA . ALA A 1 195 ? -20.797 -5.342 25.141 1.00 64.06 195 ALA A CA 1
ATOM 1542 C C . ALA A 1 195 ? -19.391 -5.243 25.772 1.00 64.06 195 ALA A C 1
ATOM 1544 O O . ALA A 1 195 ? -19.257 -4.728 26.877 1.00 64.06 195 ALA A O 1
ATOM 1545 N N . ASN A 1 196 ? -18.336 -5.652 25.055 1.00 67.12 196 ASN A N 1
ATOM 1546 C CA . ASN A 1 196 ? -16.943 -5.537 25.511 1.00 67.12 196 ASN A CA 1
ATOM 1547 C C . ASN A 1 196 ? -16.353 -4.108 25.451 1.00 67.12 196 ASN A C 1
ATOM 1549 O O . ASN A 1 196 ? -15.171 -3.930 25.741 1.00 67.12 196 ASN A O 1
ATOM 1553 N N . LEU A 1 197 ? -17.153 -3.106 25.072 1.00 71.19 197 LEU A N 1
ATOM 1554 C CA . LEU A 1 197 ? -16.818 -1.678 25.092 1.00 71.19 197 LEU A CA 1
ATOM 1555 C C . LEU A 1 197 ? -17.815 -0.820 25.881 1.00 71.19 197 LEU A C 1
ATOM 1557 O O . LEU A 1 197 ? -17.638 0.397 25.955 1.00 71.19 197 LEU A O 1
ATOM 1561 N N . VAL A 1 198 ? -18.839 -1.417 26.494 1.00 74.69 198 VAL A N 1
ATOM 1562 C CA . VAL A 1 198 ? -19.694 -0.709 27.452 1.00 74.69 198 VAL A CA 1
ATOM 1563 C C . VAL A 1 198 ? -18.966 -0.669 28.796 1.00 74.69 198 VAL A C 1
ATOM 1565 O O . VAL A 1 198 ? -18.597 -1.708 29.337 1.00 74.69 198 VAL A O 1
ATOM 1568 N N . ALA A 1 199 ? -18.732 0.526 29.340 1.00 73.75 199 ALA A N 1
ATOM 1569 C CA . ALA A 1 199 ? -18.088 0.668 30.643 1.00 73.75 199 ALA A CA 1
ATOM 1570 C C . ALA A 1 199 ? -18.979 0.084 31.752 1.00 73.75 199 ALA A C 1
ATOM 1572 O O . ALA A 1 199 ? -20.157 0.439 31.857 1.00 73.75 199 ALA A O 1
ATOM 1573 N N . SER A 1 200 ? -18.410 -0.762 32.615 1.00 74.06 200 SER A N 1
ATOM 1574 C CA . SER A 1 200 ? -19.096 -1.199 33.834 1.00 74.06 200 SER A CA 1
ATOM 1575 C C . SER A 1 200 ? -19.318 -0.014 34.781 1.00 74.06 200 SER A C 1
ATOM 1577 O O . SER A 1 200 ? -18.610 0.997 34.713 1.00 74.06 200 SER A O 1
ATOM 1579 N N . LYS A 1 201 ? -20.278 -0.143 35.706 1.00 70.31 201 LYS A N 1
ATOM 1580 C CA . LYS A 1 201 ? -20.535 0.880 36.738 1.00 70.31 201 LYS A CA 1
ATOM 1581 C C . LYS A 1 201 ? -19.306 1.145 37.616 1.00 70.31 201 LYS A C 1
ATOM 1583 O O . LYS A 1 201 ? -19.145 2.251 38.117 1.00 70.31 201 LYS A O 1
ATOM 1588 N N . ASP A 1 202 ? -18.442 0.144 37.739 1.00 75.50 202 ASP A N 1
ATOM 1589 C CA . ASP A 1 202 ? -17.226 0.143 38.551 1.00 75.50 202 ASP A CA 1
ATOM 1590 C C . ASP A 1 202 ? -16.011 0.740 37.811 1.00 75.50 202 ASP A C 1
ATOM 1592 O O . ASP A 1 202 ? -14.953 0.912 38.408 1.00 75.50 202 ASP A O 1
ATOM 1596 N N . THR A 1 203 ? -16.137 1.067 36.515 1.00 77.75 203 THR A N 1
ATOM 1597 C CA . THR A 1 203 ? -15.045 1.649 35.715 1.00 77.75 203 THR A CA 1
ATOM 1598 C C . THR A 1 203 ? -14.911 3.164 35.976 1.00 77.75 203 THR A C 1
ATOM 1600 O O . THR A 1 203 ? -15.802 3.919 35.553 1.00 77.75 203 THR A O 1
ATOM 1603 N N . PRO A 1 204 ? -13.799 3.651 36.573 1.00 80.56 204 PRO A N 1
ATOM 1604 C CA . PRO A 1 204 ? -13.617 5.062 36.944 1.00 80.56 204 PRO A CA 1
ATOM 1605 C C . PRO A 1 204 ? -13.835 6.040 35.781 1.00 80.56 204 PRO A C 1
ATOM 1607 O O . PRO A 1 204 ? -13.478 5.748 34.639 1.00 80.56 204 PRO A O 1
ATOM 1610 N N . GLN A 1 205 ? -14.468 7.191 36.042 1.00 75.06 205 GLN A N 1
ATOM 1611 C CA . GLN A 1 205 ? -14.970 8.097 34.989 1.00 75.06 205 GLN A CA 1
ATOM 1612 C C . GLN A 1 205 ? -13.869 8.706 34.103 1.00 75.06 205 GLN A C 1
ATOM 1614 O O . GLN A 1 205 ? -14.110 9.008 32.933 1.00 75.06 205 GLN A O 1
ATOM 1619 N N . ASP A 1 206 ? -12.668 8.862 34.651 1.00 78.88 206 ASP A N 1
ATOM 1620 C CA . ASP A 1 206 ? -11.442 9.290 33.979 1.00 78.88 206 ASP A CA 1
ATOM 1621 C C . ASP A 1 206 ? -10.929 8.260 32.956 1.00 78.88 206 ASP A C 1
ATOM 1623 O O . ASP A 1 206 ? -10.382 8.645 31.918 1.00 78.88 206 ASP A O 1
ATOM 1627 N N . VAL A 1 207 ? -11.191 6.965 33.176 1.00 79.25 207 VAL A N 1
ATOM 1628 C CA . VAL A 1 207 ? -10.885 5.897 32.218 1.00 79.25 207 VAL A CA 1
ATOM 1629 C C . VAL A 1 207 ? -11.830 6.017 31.019 1.00 79.25 207 VAL A C 1
ATOM 1631 O O . VAL A 1 207 ? -13.004 5.634 31.061 1.00 79.25 207 VAL A O 1
ATOM 1634 N N . LYS A 1 208 ? -11.310 6.593 29.930 1.00 79.62 208 LYS A N 1
ATOM 1635 C CA . LYS A 1 208 ? -12.000 6.784 28.638 1.00 79.62 208 LYS A CA 1
ATOM 1636 C C . LYS A 1 208 ? -11.695 5.685 27.617 1.00 79.62 208 LYS A C 1
ATOM 1638 O O . LYS A 1 208 ? -12.456 5.510 26.665 1.00 79.62 208 LYS A O 1
ATOM 1643 N N . PHE A 1 209 ? -10.599 4.954 27.811 1.00 80.94 209 PHE A N 1
ATOM 1644 C CA . PHE A 1 209 ? 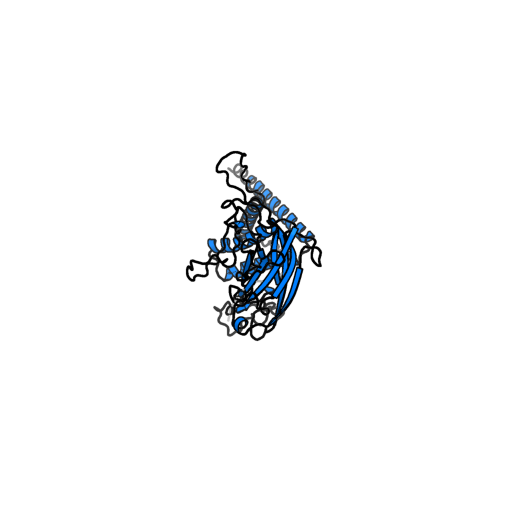-10.076 3.964 26.874 1.00 80.94 209 PHE A CA 1
ATOM 1645 C C . PHE A 1 209 ? -9.697 2.677 27.602 1.00 80.94 209 PHE A C 1
ATOM 1647 O O . PHE A 1 209 ? -9.207 2.726 28.729 1.00 80.94 209 PHE A O 1
ATOM 1654 N N . LEU A 1 210 ? -9.881 1.539 26.935 1.00 80.12 210 LEU A N 1
ATOM 1655 C CA . LEU A 1 210 ? -9.229 0.291 27.328 1.00 80.12 210 LEU A CA 1
ATOM 1656 C C . LEU A 1 210 ? -7.719 0.349 27.026 1.00 80.12 210 LEU A C 1
ATOM 1658 O O . LEU A 1 210 ? -7.309 1.119 26.145 1.00 80.12 210 LEU A O 1
ATOM 1662 N N . PRO A 1 211 ? -6.895 -0.485 27.695 1.00 81.25 211 PRO A N 1
ATOM 1663 C CA . PRO A 1 211 ? -5.508 -0.710 27.300 1.00 81.25 211 PRO A CA 1
ATOM 1664 C C . PRO A 1 211 ? -5.397 -1.016 25.796 1.00 81.25 211 PRO A C 1
ATOM 1666 O O . PRO A 1 211 ? -6.271 -1.700 25.251 1.00 81.25 211 PRO A O 1
ATOM 1669 N N . PRO A 1 212 ? -4.363 -0.508 25.103 1.00 82.19 212 PRO A N 1
ATOM 1670 C CA . PRO A 1 212 ? -4.181 -0.794 23.690 1.00 82.19 212 PRO A CA 1
ATOM 1671 C C . PRO A 1 212 ? -3.874 -2.280 23.491 1.00 82.19 212 PRO A C 1
ATOM 1673 O O . PRO A 1 212 ? -3.066 -2.849 24.222 1.00 82.19 212 PRO A O 1
ATOM 1676 N N . VAL A 1 213 ? -4.496 -2.884 22.480 1.00 86.19 213 VAL A N 1
ATOM 1677 C CA . VAL A 1 213 ? -4.201 -4.263 22.063 1.00 86.19 213 VAL A CA 1
ATOM 1678 C C . VAL A 1 213 ? -3.897 -4.328 20.571 1.00 86.19 213 VAL A C 1
ATOM 1680 O O . VAL A 1 213 ? -4.306 -3.447 19.800 1.00 86.19 213 VAL A O 1
ATOM 1683 N N . SER A 1 214 ? -3.178 -5.369 20.162 1.00 89.94 214 SER A N 1
ATOM 1684 C CA . SER A 1 214 ? -2.925 -5.684 18.758 1.00 89.94 214 SER A CA 1
ATOM 1685 C C . SER A 1 214 ? -4.239 -5.982 18.049 1.00 89.94 214 SER A C 1
ATOM 1687 O O . SER A 1 214 ? -5.080 -6.708 18.574 1.00 89.94 214 SER A O 1
ATOM 1689 N N . HIS A 1 215 ? -4.431 -5.405 16.868 1.00 90.12 215 HIS A N 1
ATOM 1690 C CA . HIS A 1 215 ? -5.555 -5.713 15.997 1.00 90.12 215 HIS A CA 1
ATOM 1691 C C . HIS A 1 215 ? -5.064 -6.203 14.636 1.00 90.12 215 HIS A C 1
ATOM 1693 O O . HIS A 1 215 ? -4.130 -5.645 14.047 1.00 90.12 215 HIS A O 1
ATOM 1699 N N . TRP A 1 216 ? -5.753 -7.225 14.146 1.00 92.81 216 TRP A N 1
ATOM 1700 C CA . TRP A 1 216 ? -5.667 -7.788 12.810 1.00 92.81 216 TRP A CA 1
ATOM 1701 C C . TRP A 1 216 ? -6.624 -7.074 11.853 1.00 92.81 216 TRP A C 1
ATOM 1703 O O . TRP A 1 216 ? -7.643 -6.539 12.286 1.00 92.81 216 TRP A O 1
ATOM 1713 N N . HIS A 1 217 ? -6.334 -7.124 10.555 1.00 93.56 217 HIS A N 1
ATOM 1714 C CA . HIS A 1 217 ? -7.307 -6.841 9.503 1.00 93.56 217 HIS A CA 1
ATOM 1715 C C . HIS A 1 217 ? -7.220 -7.951 8.454 1.00 93.56 217 HIS A C 1
ATOM 1717 O O . HIS A 1 217 ? -6.108 -8.246 8.009 1.00 93.56 217 HIS A O 1
ATOM 1723 N N . PRO A 1 218 ? -8.341 -8.563 8.037 1.00 94.44 218 PRO A N 1
ATOM 1724 C CA . PRO A 1 218 ? -8.288 -9.699 7.126 1.00 94.44 218 PRO A CA 1
ATOM 1725 C C . PRO A 1 218 ? -7.867 -9.285 5.712 1.00 94.44 218 PRO A C 1
ATOM 1727 O O . PRO A 1 218 ? -7.156 -10.033 5.053 1.00 94.44 218 PRO A O 1
ATOM 1730 N N . ASN A 1 219 ? -8.253 -8.091 5.254 1.00 95.62 219 ASN A N 1
ATOM 1731 C CA . ASN A 1 219 ? -7.972 -7.610 3.898 1.00 95.62 219 ASN A CA 1
ATOM 1732 C C . ASN A 1 219 ? -6.691 -6.758 3.829 1.00 95.62 219 ASN A C 1
ATOM 1734 O O . ASN A 1 219 ? -6.526 -5.824 4.623 1.00 95.62 219 ASN A O 1
ATOM 1738 N N . LEU A 1 220 ? -5.829 -7.011 2.837 1.00 95.50 220 LEU A N 1
ATOM 1739 C CA . LEU A 1 220 ? -4.712 -6.135 2.466 1.00 95.50 220 LEU A CA 1
ATOM 1740 C C . LEU A 1 220 ? -4.508 -6.109 0.944 1.00 95.50 220 LEU A C 1
ATOM 1742 O O . LEU A 1 220 ? -4.491 -7.155 0.298 1.00 95.50 220 LEU A O 1
ATOM 1746 N N . THR A 1 221 ? -4.302 -4.920 0.367 1.00 95.56 221 THR A N 1
ATOM 1747 C CA . THR A 1 221 ? -4.004 -4.766 -1.067 1.00 95.56 221 THR A CA 1
ATOM 1748 C C . THR A 1 221 ? -2.547 -4.361 -1.284 1.00 95.56 221 THR A C 1
A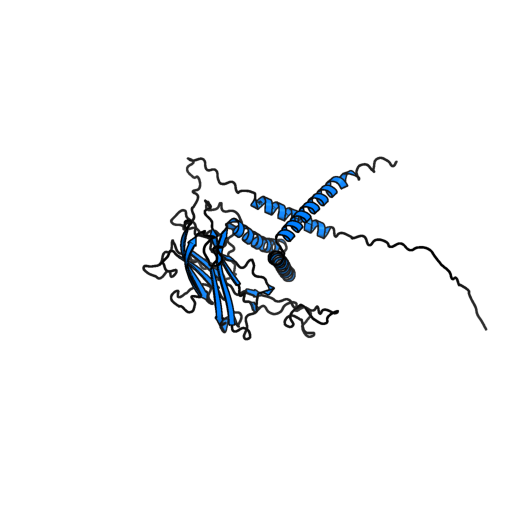TOM 1750 O O . THR A 1 221 ? -2.058 -3.398 -0.702 1.00 95.56 221 THR A O 1
ATOM 1753 N N . ILE A 1 222 ? -1.845 -5.061 -2.164 1.00 95.81 222 ILE A N 1
ATOM 1754 C CA . ILE A 1 222 ? -0.525 -4.703 -2.674 1.00 95.81 222 ILE A CA 1
ATOM 1755 C C . ILE A 1 222 ? -0.727 -4.021 -4.020 1.00 95.81 222 ILE A C 1
ATOM 1757 O O . ILE A 1 222 ? -1.133 -4.654 -4.994 1.00 95.81 222 ILE A O 1
ATOM 1761 N N . ASN A 1 223 ? -0.451 -2.723 -4.079 1.00 94.75 223 ASN A N 1
ATOM 1762 C CA . ASN A 1 223 ? -0.553 -1.966 -5.312 1.00 94.75 223 ASN A CA 1
ATOM 1763 C C . ASN A 1 223 ? 0.814 -1.757 -5.959 1.00 94.75 223 ASN A C 1
ATOM 1765 O O . ASN A 1 223 ? 1.681 -1.093 -5.393 1.00 94.75 223 ASN A O 1
ATOM 1769 N N . LEU A 1 224 ? 0.980 -2.286 -7.169 1.00 94.12 224 LEU A N 1
ATOM 1770 C CA . LEU A 1 224 ? 2.130 -2.002 -8.021 1.00 94.12 224 LEU A CA 1
ATOM 1771 C C . LEU A 1 224 ? 1.778 -0.792 -8.897 1.00 94.12 224 LEU A C 1
ATOM 1773 O O . LEU A 1 224 ? 0.852 -0.857 -9.706 1.00 94.12 224 LEU A O 1
ATOM 1777 N N . VAL A 1 225 ? 2.444 0.343 -8.673 1.00 92.88 225 VAL A N 1
ATOM 1778 C CA . VAL A 1 225 ? 2.060 1.612 -9.307 1.00 92.88 225 VAL A CA 1
ATOM 1779 C C . VAL A 1 225 ? 2.565 1.662 -10.746 1.00 92.88 225 VAL A C 1
ATOM 1781 O O . VAL A 1 225 ? 3.771 1.607 -10.965 1.00 92.88 225 VAL A O 1
ATOM 1784 N N . ASP A 1 226 ? 1.651 1.803 -11.705 1.00 92.25 226 ASP A N 1
ATOM 1785 C CA . ASP A 1 226 ? 1.912 2.146 -13.106 1.00 92.25 226 ASP A CA 1
ATOM 1786 C C . ASP A 1 226 ? 2.378 3.612 -13.176 1.00 92.25 226 ASP A C 1
ATOM 1788 O O . ASP A 1 226 ? 1.585 4.550 -13.012 1.00 92.25 226 ASP A O 1
ATOM 1792 N N . ASP A 1 227 ? 3.691 3.790 -13.337 1.00 90.06 227 ASP A N 1
ATOM 1793 C CA . ASP A 1 227 ? 4.360 5.081 -13.453 1.00 90.06 227 ASP A CA 1
ATOM 1794 C C . ASP A 1 227 ? 5.505 4.992 -14.472 1.00 90.06 227 ASP A C 1
ATOM 1796 O O . ASP A 1 227 ? 6.450 4.214 -14.327 1.00 90.06 227 ASP A O 1
ATOM 1800 N N . HIS A 1 228 ? 5.423 5.826 -15.506 1.00 89.25 228 HIS A N 1
ATOM 1801 C CA . HIS A 1 228 ? 6.469 6.016 -16.512 1.00 89.25 228 HIS A CA 1
ATOM 1802 C C . HIS A 1 228 ? 6.869 7.499 -16.620 1.00 89.25 228 HIS A C 1
ATOM 1804 O O . HIS A 1 228 ? 7.344 7.960 -17.659 1.00 89.25 228 HIS A O 1
ATOM 1810 N N . THR A 1 229 ? 6.645 8.281 -15.560 1.00 88.81 229 THR A N 1
ATOM 1811 C CA . THR A 1 229 ? 6.961 9.711 -15.519 1.00 88.81 229 THR A CA 1
ATOM 1812 C C . THR A 1 229 ? 8.470 9.936 -15.577 1.00 88.81 229 THR A C 1
ATOM 1814 O O . THR A 1 229 ? 9.251 9.238 -14.930 1.00 88.81 229 THR A O 1
ATOM 1817 N N . ALA A 1 230 ? 8.891 10.942 -16.339 1.00 89.81 230 ALA A N 1
ATOM 1818 C CA . ALA A 1 230 ? 10.291 11.302 -16.542 1.00 89.81 230 ALA A CA 1
ATOM 1819 C C . ALA A 1 230 ? 10.857 12.095 -15.338 1.00 89.81 230 ALA A C 1
ATOM 1821 O O . ALA A 1 230 ? 11.154 13.287 -15.443 1.00 89.81 230 ALA A O 1
ATOM 1822 N N . TRP A 1 231 ? 10.923 11.465 -14.159 1.00 88.94 231 TRP A N 1
ATOM 1823 C CA . TRP A 1 231 ? 11.240 12.139 -12.895 1.00 88.94 231 TRP A CA 1
ATOM 1824 C C . TRP A 1 231 ? 12.667 12.700 -12.851 1.00 88.94 231 TRP A C 1
ATOM 1826 O O . TRP A 1 231 ? 13.640 12.017 -13.161 1.00 88.94 231 TRP A O 1
ATOM 1836 N N . VAL A 1 232 ? 12.807 13.934 -12.365 1.00 87.38 232 VAL A N 1
ATOM 1837 C CA . VAL A 1 232 ? 14.104 14.565 -12.081 1.00 87.38 232 VAL A CA 1
ATOM 1838 C C . VAL A 1 232 ? 14.397 14.478 -10.580 1.00 87.38 232 VAL A C 1
ATOM 1840 O O . VAL A 1 232 ? 13.557 14.845 -9.752 1.00 87.38 232 VAL A O 1
ATOM 1843 N N . ARG A 1 233 ? 15.600 14.007 -10.218 1.00 82.12 233 ARG A N 1
ATOM 1844 C CA . ARG A 1 233 ? 16.048 13.893 -8.816 1.00 82.12 233 ARG A CA 1
ATOM 1845 C C . ARG A 1 233 ? 15.942 15.253 -8.115 1.00 82.12 233 ARG A C 1
ATOM 1847 O O . ARG A 1 233 ? 16.401 16.260 -8.642 1.00 82.12 233 ARG A O 1
ATOM 1854 N N . GLY A 1 234 ? 15.312 15.286 -6.941 1.00 79.19 234 GLY A N 1
ATOM 1855 C CA . GLY A 1 234 ? 15.073 16.517 -6.172 1.00 79.19 234 GLY A CA 1
ATOM 1856 C C . GLY A 1 234 ? 13.920 17.409 -6.665 1.00 79.19 234 GLY A C 1
ATOM 1857 O O . GLY A 1 234 ? 13.502 18.288 -5.920 1.00 79.19 234 GLY A O 1
ATOM 1858 N N . ALA A 1 235 ? 13.359 17.166 -7.857 1.00 82.12 235 ALA A N 1
ATOM 1859 C CA . ALA A 1 235 ? 12.219 17.916 -8.408 1.00 82.12 235 ALA A CA 1
ATOM 1860 C C . ALA A 1 235 ? 10.884 17.137 -8.366 1.00 82.12 235 ALA A C 1
ATOM 1862 O O . ALA A 1 235 ? 9.881 17.579 -8.925 1.00 82.12 235 ALA A O 1
ATOM 1863 N N . VAL A 1 236 ? 10.860 15.980 -7.697 1.00 82.50 236 VAL A N 1
ATOM 1864 C CA . VAL A 1 236 ? 9.633 15.225 -7.400 1.00 82.50 236 VAL A CA 1
ATOM 1865 C C . VAL A 1 236 ? 8.722 16.076 -6.490 1.00 82.50 236 VAL A C 1
ATOM 1867 O O . VAL A 1 236 ? 9.216 16.618 -5.496 1.00 82.50 236 VAL A O 1
ATOM 1870 N N . PRO A 1 237 ? 7.417 16.224 -6.790 1.00 80.31 237 PRO A N 1
ATOM 1871 C CA . PRO A 1 237 ? 6.493 17.027 -5.990 1.00 80.31 237 PRO A CA 1
ATOM 1872 C C . PRO A 1 237 ? 6.054 16.308 -4.706 1.00 80.31 237 PRO A C 1
ATOM 1874 O O . PRO A 1 237 ? 6.020 15.083 -4.642 1.00 80.31 237 PRO A O 1
ATOM 1877 N N . SER A 1 238 ? 5.642 17.070 -3.691 1.00 73.56 238 SER A N 1
ATOM 1878 C CA . SER A 1 238 ? 4.925 16.530 -2.523 1.00 73.56 238 SER A CA 1
ATOM 1879 C C . SER A 1 238 ? 3.510 16.084 -2.940 1.00 73.56 238 SER A C 1
ATOM 1881 O O . SER A 1 238 ? 2.896 16.788 -3.747 1.00 73.56 238 SER A O 1
ATOM 1883 N N . PRO A 1 239 ? 2.965 14.947 -2.451 1.00 71.00 239 PRO A N 1
ATOM 1884 C CA . PRO A 1 239 ? 3.492 14.049 -1.408 1.00 71.00 239 PRO A CA 1
ATOM 1885 C C . PRO A 1 239 ? 4.628 13.100 -1.825 1.00 71.00 239 PRO A C 1
ATOM 1887 O O . PRO A 1 239 ? 5.242 12.496 -0.955 1.00 71.00 239 PRO A O 1
ATOM 1890 N N . LEU A 1 240 ? 4.921 12.934 -3.117 1.00 74.00 240 LEU A N 1
ATOM 1891 C CA . LEU A 1 240 ? 5.795 11.858 -3.627 1.00 74.00 240 LEU A CA 1
ATOM 1892 C C . LEU A 1 240 ? 7.282 11.997 -3.242 1.00 74.00 240 LEU A C 1
ATOM 1894 O O . LEU A 1 240 ? 8.069 11.072 -3.438 1.00 74.00 240 LEU A O 1
ATOM 1898 N N . ASN A 1 241 ? 7.669 13.152 -2.700 1.00 65.19 241 ASN A N 1
ATOM 1899 C CA . ASN A 1 241 ? 8.986 13.413 -2.122 1.00 65.19 241 ASN A CA 1
ATOM 1900 C C . ASN A 1 241 ? 9.024 13.307 -0.583 1.00 65.19 241 ASN A C 1
ATOM 1902 O O . ASN A 1 241 ? 10.101 13.427 0.004 1.00 65.19 241 ASN A O 1
ATOM 1906 N N . GLU A 1 242 ? 7.886 13.090 0.087 1.00 62.72 242 GLU A N 1
ATOM 1907 C CA . GLU A 1 242 ? 7.834 13.000 1.544 1.00 62.72 242 GLU A CA 1
ATOM 1908 C C . GLU A 1 242 ? 8.282 11.609 2.006 1.00 62.72 242 GLU A C 1
ATOM 1910 O O . GLU A 1 242 ? 7.496 10.665 2.123 1.00 62.72 242 GLU A O 1
ATOM 1915 N N . ARG A 1 243 ? 9.565 11.494 2.358 1.00 55.56 243 ARG A N 1
ATOM 1916 C CA . ARG A 1 243 ? 10.056 10.359 3.139 1.00 55.56 243 ARG A CA 1
ATOM 1917 C C . ARG A 1 243 ? 9.445 10.404 4.542 1.00 55.56 243 ARG A C 1
ATOM 1919 O O . ARG A 1 243 ? 10.066 10.919 5.476 1.00 55.56 243 ARG A O 1
ATOM 1926 N N . LYS A 1 244 ? 8.268 9.790 4.716 1.00 52.16 244 LYS A N 1
ATOM 1927 C CA . LYS A 1 244 ? 7.713 9.420 6.031 1.00 52.16 244 LYS A CA 1
ATOM 1928 C C . LYS A 1 244 ? 8.528 8.289 6.666 1.00 52.16 244 LYS A C 1
ATOM 1930 O O . LYS A 1 244 ? 8.025 7.206 6.943 1.00 52.16 244 LYS A O 1
ATOM 1935 N N . SER A 1 245 ? 9.801 8.576 6.944 1.00 43.41 245 SER A N 1
ATOM 1936 C CA . SER A 1 245 ? 10.578 7.814 7.911 1.00 43.41 245 SER A CA 1
ATOM 1937 C C . SER A 1 245 ? 9.822 7.856 9.233 1.00 43.41 245 SER A C 1
ATOM 1939 O O . SER A 1 245 ? 9.705 8.915 9.859 1.00 43.41 245 SER A O 1
ATOM 1941 N N . LEU A 1 246 ? 9.270 6.709 9.629 1.00 39.06 246 LEU A N 1
ATOM 1942 C CA . LEU A 1 246 ? 8.719 6.516 10.959 1.00 39.06 246 LEU A CA 1
ATOM 1943 C C . LEU A 1 246 ? 9.857 6.734 11.956 1.00 39.06 246 LEU A C 1
ATOM 1945 O O . LEU A 1 246 ? 10.687 5.851 12.168 1.00 39.06 246 LEU A O 1
ATOM 1949 N N . LYS A 1 247 ? 9.890 7.924 12.569 1.00 35.03 247 LYS A N 1
ATOM 1950 C CA . LYS A 1 247 ? 10.790 8.258 13.677 1.00 35.03 247 LYS A CA 1
ATOM 1951 C C . LYS A 1 247 ? 10.363 7.516 14.946 1.00 35.03 247 LYS A C 1
ATOM 1953 O O . LYS A 1 247 ? 9.976 8.118 15.943 1.00 35.03 247 LYS A O 1
ATOM 1958 N N . THR A 1 248 ? 10.464 6.191 14.909 1.00 33.69 248 THR A N 1
ATOM 1959 C CA . THR A 1 248 ? 10.658 5.384 16.109 1.00 33.69 248 THR A CA 1
ATOM 1960 C C . THR A 1 248 ? 11.903 5.926 16.800 1.00 33.69 248 THR A C 1
ATOM 1962 O O . THR A 1 248 ? 12.987 5.928 16.218 1.00 33.69 248 THR A O 1
ATOM 1965 N N . ASN A 1 249 ? 11.745 6.435 18.021 1.00 32.44 249 ASN A N 1
ATOM 1966 C CA . ASN A 1 249 ? 12.819 7.075 18.779 1.00 32.44 249 ASN A CA 1
ATOM 1967 C C . ASN A 1 249 ? 13.815 6.036 19.327 1.00 32.44 249 ASN A C 1
ATOM 1969 O O . ASN A 1 249 ? 13.881 5.820 20.534 1.00 32.44 249 ASN A O 1
ATOM 1973 N N . MET A 1 250 ? 14.586 5.375 18.456 1.00 34.03 250 MET A N 1
ATOM 1974 C CA . MET A 1 250 ? 15.650 4.466 18.881 1.00 34.03 250 MET A CA 1
ATOM 1975 C C . MET A 1 250 ? 16.800 4.383 17.866 1.00 34.03 250 MET A C 1
ATOM 1977 O O . MET A 1 250 ? 16.632 3.852 16.778 1.00 34.03 250 MET A O 1
ATOM 1981 N N . TYR A 1 251 ? 17.959 4.901 18.288 1.00 35.00 251 TYR A N 1
ATOM 1982 C CA . TYR A 1 251 ? 19.315 4.760 17.733 1.00 35.00 251 TYR A CA 1
ATOM 1983 C C . TYR A 1 251 ? 19.557 4.933 16.220 1.00 35.00 251 TYR A C 1
ATOM 1985 O O . TYR A 1 251 ? 19.118 4.170 15.367 1.00 35.00 251 TYR A O 1
ATOM 1993 N N . SER A 1 252 ? 20.437 5.887 15.907 1.00 37.56 252 SER A N 1
ATOM 1994 C CA . SER A 1 252 ? 21.072 6.038 14.600 1.00 37.56 252 SER A CA 1
ATOM 1995 C C . SER A 1 252 ? 22.013 4.863 14.295 1.00 37.56 252 SER A C 1
ATOM 1997 O O . SER A 1 252 ? 23.170 4.864 14.720 1.00 37.56 252 SER A O 1
ATOM 1999 N N . VAL A 1 253 ? 21.538 3.884 13.525 1.00 32.53 253 VAL A N 1
ATOM 2000 C CA . VAL A 1 253 ? 22.387 2.846 12.924 1.00 32.53 253 VAL A CA 1
ATOM 2001 C C . VAL A 1 253 ? 22.818 3.313 11.535 1.00 32.53 253 VAL A C 1
ATOM 2003 O O . VAL A 1 253 ? 22.023 3.333 10.599 1.00 32.53 253 VAL A O 1
ATOM 2006 N N . SER A 1 254 ? 24.086 3.709 11.412 1.00 41.25 254 SER A N 1
ATOM 2007 C CA . SER A 1 254 ? 24.753 3.809 10.109 1.00 41.25 254 SER A CA 1
ATOM 2008 C C . SER A 1 254 ? 25.210 2.417 9.653 1.00 41.25 254 SER A C 1
ATOM 2010 O O . SER A 1 254 ? 25.360 1.522 10.482 1.00 41.25 254 SER A O 1
ATOM 2012 N N . TYR A 1 255 ? 25.487 2.260 8.357 1.00 32.94 255 TYR A N 1
ATOM 2013 C CA . TYR A 1 255 ? 25.970 1.025 7.718 1.00 32.94 255 TYR A CA 1
ATOM 2014 C C . TYR A 1 255 ? 24.992 -0.163 7.674 1.00 32.94 255 TYR A C 1
ATOM 2016 O O . TYR A 1 255 ? 25.319 -1.262 8.114 1.00 32.94 255 TYR A O 1
ATOM 2024 N N . LEU A 1 256 ? 23.856 0.011 6.990 1.00 31.75 256 LEU A N 1
ATOM 2025 C CA . LEU A 1 256 ? 23.506 -0.901 5.888 1.00 31.75 256 LEU A CA 1
ATOM 2026 C C . LEU A 1 256 ? 22.469 -0.264 4.953 1.00 31.75 256 LEU A C 1
ATOM 2028 O O . LEU A 1 256 ? 21.540 0.406 5.398 1.00 31.75 256 LEU A O 1
ATOM 2032 N N . ASP A 1 257 ? 22.642 -0.477 3.649 1.00 33.88 257 ASP A N 1
ATOM 2033 C CA . ASP A 1 257 ? 21.797 0.069 2.575 1.00 33.88 257 ASP A CA 1
ATOM 2034 C C . ASP A 1 257 ? 20.513 -0.768 2.400 1.00 33.88 257 ASP A C 1
ATOM 2036 O O . ASP A 1 257 ? 20.255 -1.372 1.358 1.00 33.88 257 ASP A O 1
ATOM 2040 N N . VAL A 1 258 ? 19.747 -0.892 3.489 1.00 34.50 258 VAL A N 1
ATOM 2041 C CA . VAL A 1 258 ? 18.554 -1.743 3.592 1.00 34.50 258 VAL A CA 1
ATOM 2042 C C . VAL A 1 258 ? 17.347 -0.877 3.926 1.00 34.50 258 VAL A C 1
ATOM 2044 O O . VAL A 1 258 ? 17.323 -0.169 4.931 1.00 34.50 258 VAL A O 1
ATOM 2047 N N . SER A 1 259 ? 16.331 -0.939 3.064 1.00 34.75 259 SER A N 1
ATOM 2048 C CA . SER A 1 259 ? 15.119 -0.120 3.143 1.00 34.75 259 SER A CA 1
ATOM 2049 C C . SER A 1 259 ? 14.451 -0.186 4.521 1.00 34.75 259 SER A C 1
ATOM 2051 O O . SER A 1 259 ? 13.774 -1.163 4.846 1.00 34.75 259 SER A O 1
ATOM 2053 N N . PHE A 1 260 ? 14.534 0.906 5.283 1.00 38.34 260 PHE A N 1
ATOM 2054 C CA . PHE A 1 260 ? 13.658 1.131 6.433 1.00 38.34 260 PHE A CA 1
ATOM 2055 C C . PHE A 1 260 ? 12.177 1.107 5.991 1.00 38.34 260 PHE A C 1
ATOM 2057 O O . PHE A 1 260 ? 11.869 1.452 4.839 1.00 38.34 260 PHE A O 1
ATOM 2064 N N . PRO A 1 261 ? 11.254 0.655 6.863 1.00 43.06 261 PRO A N 1
ATOM 2065 C CA . PRO A 1 261 ? 9.860 0.449 6.491 1.00 43.06 261 PRO A CA 1
ATOM 2066 C C . PRO A 1 261 ? 9.155 1.773 6.172 1.00 43.06 261 PRO A C 1
ATOM 2068 O O . PRO A 1 261 ? 9.415 2.801 6.792 1.00 43.06 261 PRO A O 1
ATOM 2071 N N . TYR A 1 262 ? 8.212 1.709 5.230 1.00 51.56 262 TYR A N 1
ATOM 2072 C CA . TYR A 1 262 ? 7.357 2.829 4.817 1.00 51.56 262 TYR A CA 1
ATOM 2073 C C . TYR A 1 262 ? 8.039 4.023 4.113 1.00 51.56 262 TYR A C 1
ATOM 2075 O O . TYR A 1 262 ? 7.653 5.179 4.285 1.00 51.56 262 TYR A O 1
ATOM 2083 N N . SER A 1 263 ? 8.993 3.739 3.219 1.00 49.25 263 SER A N 1
ATOM 2084 C CA . SER A 1 263 ? 9.380 4.691 2.164 1.00 49.25 263 SER A CA 1
ATOM 2085 C C . SER A 1 263 ? 8.187 4.943 1.227 1.00 49.25 263 SER A C 1
ATOM 2087 O O . SER A 1 263 ? 7.799 4.070 0.453 1.00 49.25 263 SER A O 1
ATOM 2089 N N . ILE A 1 264 ? 7.592 6.134 1.333 1.00 61.19 264 ILE A N 1
ATOM 2090 C CA . ILE A 1 264 ? 6.595 6.683 0.393 1.00 61.19 264 ILE A CA 1
ATOM 2091 C C . ILE A 1 264 ? 7.296 7.360 -0.801 1.00 61.19 264 ILE A C 1
ATOM 2093 O O . ILE A 1 264 ? 6.695 7.564 -1.853 1.00 61.19 264 ILE A O 1
ATOM 2097 N N . ASP A 1 265 ? 8.579 7.681 -0.643 1.00 68.56 265 ASP A N 1
ATOM 2098 C CA . ASP A 1 265 ? 9.427 8.317 -1.637 1.00 68.56 265 ASP A CA 1
ATOM 2099 C C . ASP A 1 265 ? 9.865 7.369 -2.766 1.00 68.56 265 ASP A C 1
ATOM 2101 O O . ASP A 1 265 ? 10.161 6.190 -2.557 1.00 68.56 265 ASP A O 1
ATOM 2105 N N . ILE A 1 266 ? 9.949 7.926 -3.979 1.00 80.44 266 ILE A N 1
ATOM 2106 C CA . ILE A 1 266 ? 10.465 7.240 -5.170 1.00 80.44 266 ILE A CA 1
ATOM 2107 C C . ILE A 1 266 ? 11.923 6.827 -4.922 1.00 80.44 266 ILE A C 1
ATOM 2109 O O . ILE A 1 266 ? 12.784 7.671 -4.657 1.00 80.44 266 ILE A O 1
ATOM 2113 N N . LYS A 1 267 ? 12.199 5.522 -5.017 1.00 83.62 267 LYS A N 1
ATOM 2114 C CA . LYS A 1 267 ? 13.533 4.936 -4.824 1.00 83.62 267 LYS A CA 1
ATOM 2115 C C . LYS A 1 267 ? 14.329 4.991 -6.130 1.00 83.62 267 LYS A C 1
ATOM 2117 O O . LYS A 1 267 ? 13.813 4.627 -7.182 1.00 83.62 267 LYS A O 1
ATOM 2122 N N . TRP A 1 268 ? 15.601 5.370 -6.053 1.00 85.94 268 TRP A N 1
ATOM 2123 C CA . TRP A 1 268 ? 16.495 5.527 -7.209 1.00 85.94 268 TRP A CA 1
ATOM 2124 C C . TRP A 1 268 ? 17.535 4.406 -7.242 1.00 85.94 268 TRP A C 1
ATOM 2126 O O . TRP A 1 268 ? 18.038 4.015 -6.189 1.00 85.94 268 TRP A O 1
ATOM 2136 N N . TYR A 1 269 ? 17.899 3.921 -8.430 1.00 87.31 269 TYR A N 1
ATOM 2137 C CA . TYR A 1 269 ? 19.025 3.001 -8.595 1.00 87.31 269 TYR A CA 1
ATOM 2138 C C . TYR A 1 269 ? 20.288 3.802 -8.941 1.00 87.31 269 TYR A C 1
ATOM 2140 O O . TYR A 1 269 ? 20.473 4.222 -10.082 1.00 87.31 269 TYR A O 1
ATOM 2148 N N . GLU A 1 270 ? 21.140 4.059 -7.941 1.00 80.69 270 GLU A N 1
ATOM 2149 C CA . GLU A 1 270 ? 22.273 4.999 -8.045 1.00 80.69 270 GLU A CA 1
ATOM 2150 C C . GLU A 1 270 ? 23.233 4.782 -9.233 1.00 80.69 270 GLU A C 1
ATOM 2152 O O . GLU A 1 270 ? 23.608 5.790 -9.835 1.00 80.69 270 GLU A O 1
ATOM 2157 N N . PRO A 1 271 ? 23.598 3.542 -9.637 1.00 85.69 271 PRO A N 1
ATOM 2158 C CA . PRO A 1 271 ? 24.509 3.302 -10.765 1.00 85.69 271 PRO A CA 1
ATOM 2159 C C . PRO A 1 271 ? 23.976 3.720 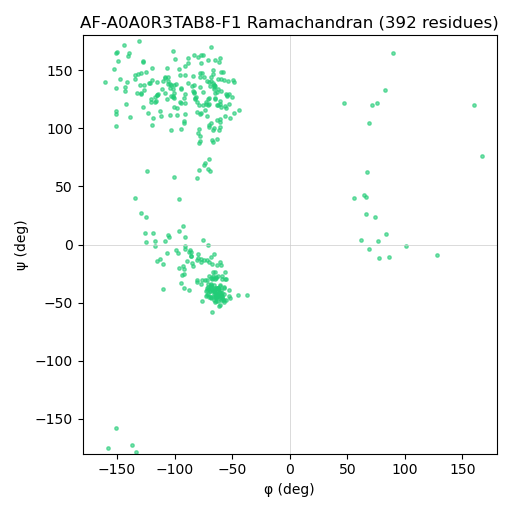-12.144 1.00 85.69 271 PRO A C 1
ATOM 2161 O O . PRO A 1 271 ? 24.717 3.684 -13.124 1.00 85.69 271 PRO A O 1
ATOM 2164 N N . THR A 1 272 ? 22.699 4.096 -12.249 1.00 84.00 272 THR A N 1
ATOM 2165 C CA . THR A 1 272 ? 22.049 4.520 -13.499 1.00 84.00 272 THR A CA 1
ATOM 2166 C C . THR A 1 272 ? 21.232 5.795 -13.267 1.00 84.00 272 THR A C 1
ATOM 2168 O O . THR A 1 272 ? 21.181 6.327 -12.156 1.00 84.00 272 THR A O 1
ATOM 2171 N N . ASN A 1 273 ? 20.548 6.299 -14.299 1.00 87.81 273 ASN A N 1
ATOM 2172 C CA . ASN A 1 273 ? 19.495 7.304 -14.131 1.00 87.81 273 ASN A CA 1
ATOM 2173 C C . ASN A 1 273 ? 18.103 6.659 -14.204 1.00 87.81 273 ASN A C 1
ATOM 2175 O O . ASN A 1 273 ? 17.301 7.007 -15.065 1.00 87.81 273 ASN A O 1
ATOM 2179 N N . GLN A 1 274 ? 17.844 5.698 -13.312 1.00 90.50 274 GLN A N 1
ATOM 2180 C CA . GLN A 1 274 ? 16.570 4.978 -13.222 1.00 90.50 274 GLN A CA 1
ATOM 2181 C C . GLN A 1 274 ? 15.984 5.012 -11.802 1.00 90.50 274 GLN A C 1
ATOM 2183 O O . GLN A 1 274 ? 16.704 5.193 -10.813 1.00 90.50 274 GLN A O 1
ATOM 2188 N N . TYR A 1 275 ? 14.670 4.814 -11.706 1.00 90.81 275 TYR A N 1
ATOM 2189 C CA . TYR A 1 275 ? 13.946 4.592 -10.452 1.00 90.81 275 TYR A CA 1
ATOM 2190 C C . TYR A 1 275 ? 13.239 3.232 -10.442 1.00 90.81 275 TYR A C 1
ATOM 2192 O O . TYR A 1 275 ? 12.872 2.703 -11.489 1.00 90.81 275 TYR A O 1
ATOM 2200 N N . TYR A 1 276 ? 13.051 2.665 -9.252 1.00 91.44 276 TYR A N 1
ATOM 2201 C CA . TYR A 1 276 ? 12.322 1.408 -9.073 1.00 91.44 276 TYR A CA 1
ATOM 2202 C C . TYR A 1 276 ? 10.801 1.641 -9.146 1.00 91.44 276 TYR A C 1
ATOM 2204 O O . TYR A 1 276 ? 10.339 2.680 -8.660 1.00 91.44 276 TYR A O 1
ATOM 2212 N N . PRO A 1 277 ? 10.000 0.677 -9.643 1.00 91.94 277 PRO A N 1
ATOM 2213 C CA . PRO A 1 277 ? 8.546 0.738 -9.527 1.00 91.94 277 PRO A CA 1
ATOM 2214 C C . PRO A 1 277 ? 8.101 0.858 -8.067 1.00 91.94 277 PRO A C 1
ATOM 2216 O O . PRO A 1 277 ? 8.661 0.226 -7.165 1.00 91.94 277 PRO A O 1
ATOM 2219 N N . VAL A 1 278 ? 7.063 1.655 -7.824 1.00 90.56 278 VAL A N 1
ATOM 2220 C CA . VAL A 1 278 ? 6.554 1.863 -6.467 1.00 90.56 278 VAL A CA 1
ATOM 2221 C C . VAL A 1 278 ? 5.626 0.717 -6.068 1.00 90.56 278 VAL A C 1
ATOM 2223 O O . VAL A 1 278 ? 4.630 0.439 -6.734 1.00 90.56 278 VAL A O 1
ATOM 2226 N N . VAL A 1 279 ? 5.932 0.090 -4.930 1.00 92.38 279 VAL A N 1
ATOM 2227 C CA . VAL A 1 279 ? 5.096 -0.932 -4.286 1.00 92.38 279 VAL A CA 1
ATOM 2228 C C . VAL A 1 279 ? 4.372 -0.297 -3.102 1.00 92.38 279 VAL A C 1
ATOM 2230 O O . VAL A 1 279 ? 4.929 -0.137 -2.015 1.00 92.38 279 VAL A O 1
ATOM 2233 N N . PHE A 1 280 ? 3.118 0.086 -3.315 1.00 90.81 280 PHE A N 1
ATOM 2234 C CA . PHE A 1 280 ? 2.268 0.704 -2.308 1.00 90.81 280 PHE A CA 1
ATOM 2235 C C . PHE A 1 280 ? 1.449 -0.363 -1.569 1.00 90.81 280 PHE A C 1
ATOM 2237 O O . PHE A 1 280 ? 0.477 -0.901 -2.094 1.00 90.81 280 PHE A O 1
ATOM 2244 N N . ILE A 1 281 ? 1.838 -0.677 -0.330 1.00 91.31 281 ILE A N 1
ATOM 2245 C CA . ILE A 1 281 ? 1.105 -1.623 0.524 1.00 91.31 281 ILE A CA 1
ATOM 2246 C C . ILE A 1 281 ? -0.123 -0.904 1.110 1.00 91.31 281 ILE A C 1
ATOM 2248 O O . ILE A 1 281 ? -0.039 -0.213 2.129 1.00 91.31 281 ILE A O 1
ATOM 2252 N N . ASN A 1 282 ? -1.252 -1.045 0.426 1.00 89.75 282 ASN A N 1
ATOM 2253 C CA . ASN A 1 282 ? -2.468 -0.258 0.563 1.00 89.75 282 ASN A CA 1
ATOM 2254 C C . ASN A 1 282 ? -3.462 -0.863 1.572 1.00 89.75 282 ASN A C 1
ATOM 2256 O O . ASN A 1 282 ? -3.950 -1.981 1.412 1.00 89.75 282 ASN A O 1
ATOM 2260 N N . ASP A 1 283 ? -3.792 -0.065 2.583 1.00 86.50 283 ASP A N 1
ATOM 2261 C CA . ASP A 1 283 ? -4.845 -0.285 3.579 1.00 86.50 283 ASP A CA 1
ATOM 2262 C C . ASP A 1 283 ? -5.768 0.947 3.706 1.00 86.50 283 ASP A C 1
ATOM 2264 O O . ASP A 1 283 ? -6.355 1.194 4.757 1.00 86.50 283 ASP A O 1
ATOM 2268 N N . PHE A 1 284 ? -5.896 1.746 2.637 1.00 83.81 284 PHE A N 1
ATOM 2269 C CA . PHE A 1 284 ? -6.760 2.932 2.610 1.00 83.81 284 PHE A CA 1
ATOM 2270 C C . PHE A 1 284 ? -8.240 2.576 2.805 1.00 83.81 284 PHE A C 1
ATOM 2272 O O . PHE A 1 284 ? -8.939 3.253 3.555 1.00 83.81 284 PHE A O 1
ATOM 2279 N N . TRP A 1 285 ? -8.714 1.515 2.145 1.00 84.56 285 TRP A N 1
ATOM 2280 C CA . TRP A 1 285 ? -10.117 1.085 2.207 1.00 84.56 285 TRP A CA 1
ATOM 2281 C C . TRP A 1 285 ? -10.468 0.288 3.464 1.00 84.56 285 TRP A C 1
ATOM 2283 O O . TRP A 1 285 ? -11.648 0.114 3.741 1.00 84.56 285 TRP A O 1
ATOM 2293 N N . ASN A 1 286 ? -9.472 -0.141 4.239 1.00 88.12 286 ASN A N 1
ATOM 2294 C CA . ASN A 1 286 ? -9.671 -0.878 5.480 1.00 88.12 286 ASN A CA 1
ATOM 2295 C C . ASN A 1 286 ? -10.439 0.009 6.477 1.00 88.12 286 ASN A C 1
ATOM 2297 O O . ASN A 1 286 ? -9.966 1.101 6.831 1.00 88.12 286 ASN A O 1
ATOM 2301 N N . LEU A 1 287 ? -11.620 -0.440 6.908 1.00 84.50 287 LEU A N 1
ATOM 2302 C CA . LEU A 1 287 ? -12.446 0.248 7.901 1.00 84.50 287 LEU A CA 1
ATOM 2303 C C . LEU A 1 287 ? -11.988 -0.121 9.316 1.00 84.50 287 LEU A C 1
ATOM 2305 O O . LEU A 1 287 ? -11.609 -1.256 9.588 1.00 84.50 287 LEU A O 1
ATOM 2309 N N . ASN A 1 288 ? -12.058 0.812 10.262 1.00 81.62 288 ASN A N 1
ATOM 2310 C CA . ASN A 1 288 ? -11.702 0.567 11.659 1.00 81.62 288 ASN A CA 1
ATOM 2311 C C . ASN A 1 288 ? -12.640 -0.444 12.341 1.00 81.62 288 ASN A C 1
ATOM 2313 O O . ASN A 1 288 ? -12.217 -1.098 13.292 1.00 81.62 288 ASN A O 1
ATOM 2317 N N . GLU A 1 289 ? -13.869 -0.599 11.836 1.00 81.06 289 GLU A N 1
ATOM 2318 C CA . GLU A 1 289 ? -14.851 -1.603 12.275 1.00 81.06 289 GLU A CA 1
ATOM 2319 C C . GLU A 1 289 ? -14.436 -3.045 11.906 1.00 81.06 289 GLU A C 1
ATOM 2321 O O . GLU A 1 289 ? -14.758 -3.975 12.641 1.00 81.06 289 GLU A O 1
ATOM 2326 N N . GLU A 1 290 ? -13.671 -3.236 10.823 1.00 86.25 290 GLU A N 1
ATOM 2327 C CA . GLU A 1 290 ? -13.146 -4.542 10.376 1.00 86.25 290 GLU A CA 1
ATOM 2328 C C . GLU A 1 290 ? -11.894 -4.997 11.160 1.00 86.25 290 GLU A C 1
ATOM 2330 O O . GLU A 1 290 ? -11.438 -6.132 11.003 1.00 86.25 290 GLU A O 1
ATOM 2335 N N . TYR A 1 291 ? -11.312 -4.140 12.011 1.00 88.19 291 TYR A N 1
ATOM 2336 C CA . TYR A 1 291 ? -10.139 -4.505 12.810 1.00 88.19 291 TYR A CA 1
ATOM 2337 C C . TYR A 1 291 ? -10.530 -5.366 14.019 1.00 88.19 291 TYR A C 1
ATOM 2339 O O . TYR A 1 291 ? -11.125 -4.881 14.984 1.00 88.19 291 TYR A O 1
ATOM 2347 N N . MET A 1 292 ? -10.115 -6.632 14.013 1.00 89.19 292 MET A N 1
ATOM 2348 C CA . MET A 1 292 ? -10.381 -7.592 15.090 1.00 89.19 292 MET A CA 1
ATOM 2349 C C . MET A 1 292 ? -9.212 -7.625 16.089 1.00 89.19 292 MET A C 1
ATOM 2351 O O . MET A 1 292 ? -8.063 -7.665 15.650 1.00 89.19 292 MET A O 1
ATOM 2355 N N . PRO A 1 293 ? -9.440 -7.612 17.416 1.00 89.81 293 PRO A N 1
ATOM 2356 C CA . PRO A 1 293 ? -8.359 -7.737 18.394 1.00 89.81 293 PRO A CA 1
ATOM 2357 C C . PRO A 1 293 ? -7.742 -9.143 18.347 1.00 89.81 293 PRO A C 1
ATOM 2359 O O . PRO A 1 293 ? -8.474 -10.120 18.221 1.00 89.81 293 PRO A O 1
ATOM 2362 N N . ILE A 1 294 ? -6.418 -9.242 18.485 1.00 89.19 294 ILE A N 1
ATOM 2363 C CA . ILE A 1 294 ? -5.689 -10.519 18.545 1.00 89.19 294 ILE A CA 1
ATOM 2364 C C . ILE A 1 294 ? -5.477 -10.896 20.012 1.00 89.19 294 ILE A C 1
ATOM 2366 O O . ILE A 1 294 ? -4.893 -10.120 20.769 1.00 89.19 294 ILE A O 1
ATOM 2370 N N . ASN A 1 295 ? -5.957 -12.071 20.418 1.00 85.56 295 ASN A N 1
ATOM 2371 C CA . ASN A 1 295 ? -5.767 -12.642 21.753 1.00 85.56 295 ASN A CA 1
ATOM 2372 C C . ASN A 1 295 ? -5.954 -14.177 21.735 1.00 85.56 295 ASN A C 1
ATOM 2374 O O . ASN A 1 295 ? -6.197 -14.772 20.687 1.00 85.56 295 ASN A O 1
ATOM 2378 N N . GLU A 1 296 ? -5.909 -14.810 22.911 1.00 83.56 296 GLU A N 1
ATOM 2379 C CA . GLU A 1 296 ? -6.129 -16.257 23.105 1.00 83.56 296 GLU A CA 1
ATOM 2380 C C . GLU A 1 296 ? -7.477 -16.781 22.562 1.00 83.56 296 GLU A C 1
ATOM 2382 O O . GLU A 1 296 ? -7.600 -17.961 22.241 1.00 83.56 296 GLU A O 1
ATOM 2387 N N . THR A 1 297 ? -8.494 -15.919 22.432 1.00 80.69 297 THR A N 1
ATOM 2388 C CA . THR A 1 297 ? -9.814 -16.286 21.879 1.00 80.69 297 THR A CA 1
ATOM 2389 C C . THR A 1 297 ? -9.890 -16.182 20.351 1.00 80.69 297 THR A C 1
ATOM 2391 O O . THR A 1 297 ? -10.894 -16.581 19.765 1.00 80.69 297 THR A O 1
ATOM 2394 N N . THR A 1 298 ? -8.832 -15.692 19.694 1.00 79.19 298 THR A N 1
ATOM 2395 C CA . THR A 1 298 ? -8.712 -15.576 18.231 1.00 79.19 298 THR A CA 1
ATOM 2396 C C . THR A 1 298 ? -7.452 -16.301 17.716 1.00 79.19 298 THR A C 1
ATOM 2398 O O . THR A 1 298 ? -6.544 -15.655 17.184 1.00 79.19 298 THR A O 1
ATOM 2401 N N . PRO A 1 299 ? -7.349 -17.638 17.871 1.00 82.38 299 PRO A N 1
ATOM 2402 C CA . PRO A 1 299 ? -6.169 -18.401 17.452 1.00 82.38 299 PRO A CA 1
ATOM 2403 C C . PRO A 1 299 ? -6.032 -18.536 15.925 1.00 82.38 299 PRO A C 1
ATOM 2405 O O . PRO A 1 299 ? -4.977 -18.943 15.442 1.00 82.38 299 PRO A O 1
ATOM 2408 N N . GLU A 1 300 ? -7.082 -18.212 15.166 1.00 91.94 300 GLU A N 1
ATOM 2409 C CA . GLU A 1 300 ? -7.130 -18.286 13.705 1.00 91.94 300 GLU A CA 1
ATOM 2410 C C . GLU A 1 300 ? -7.416 -16.901 13.110 1.00 91.94 300 GLU A C 1
ATOM 2412 O O . GLU A 1 300 ? -8.392 -16.240 13.465 1.00 91.94 300 GLU A O 1
ATOM 2417 N N . LEU A 1 301 ? -6.544 -16.463 12.203 1.00 92.69 301 LEU A N 1
ATOM 2418 C CA . LEU A 1 301 ? -6.566 -15.157 11.552 1.00 92.69 301 LEU A CA 1
ATOM 2419 C C . LEU A 1 301 ? -6.704 -15.354 10.038 1.00 92.69 301 LEU A C 1
ATOM 2421 O O . LEU A 1 301 ? -5.743 -15.703 9.350 1.00 92.69 301 LEU A O 1
ATOM 2425 N N . THR A 1 302 ? -7.902 -15.140 9.496 1.00 94.94 302 THR A N 1
ATOM 2426 C CA . THR A 1 302 ? -8.121 -15.157 8.040 1.00 94.94 302 THR A CA 1
ATOM 2427 C C . THR A 1 302 ? -7.378 -13.995 7.384 1.00 94.94 302 THR A C 1
ATOM 2429 O O . THR A 1 302 ? -7.469 -12.861 7.854 1.00 94.94 302 THR A O 1
ATOM 2432 N N . PHE A 1 303 ? -6.666 -14.265 6.289 1.00 96.25 303 PHE A N 1
ATOM 2433 C CA . PHE A 1 303 ? -5.939 -13.269 5.508 1.00 96.25 303 PHE A CA 1
ATOM 2434 C C . PHE A 1 303 ? -6.287 -13.359 4.022 1.00 96.25 303 PHE A C 1
ATOM 2436 O O . PHE A 1 303 ? -6.203 -14.432 3.421 1.00 96.25 303 PHE A O 1
ATOM 2443 N N . HIS A 1 304 ? -6.623 -12.214 3.435 1.00 96.75 304 HIS A N 1
ATOM 2444 C CA . HIS A 1 304 ? -6.875 -11.995 2.018 1.00 96.75 304 HIS A CA 1
ATOM 2445 C C . HIS A 1 304 ? -5.849 -10.983 1.504 1.00 96.75 304 HIS A C 1
ATOM 2447 O O . HIS A 1 304 ? -5.908 -9.794 1.832 1.00 96.75 304 HIS A O 1
ATOM 2453 N N . LEU A 1 305 ? -4.901 -11.461 0.701 1.00 97.69 305 LEU A N 1
ATOM 2454 C CA . LEU A 1 305 ? -3.893 -10.627 0.062 1.00 97.69 305 LEU A CA 1
ATOM 2455 C C . LEU A 1 305 ? -4.251 -10.457 -1.413 1.00 97.69 305 LEU A C 1
ATOM 2457 O O . LEU A 1 305 ? -4.173 -11.418 -2.181 1.00 97.69 305 LEU A O 1
ATOM 2461 N N . THR A 1 306 ? -4.620 -9.242 -1.802 1.00 97.25 306 THR A N 1
ATOM 2462 C CA . THR A 1 306 ? -4.871 -8.867 -3.200 1.00 97.25 306 THR A CA 1
ATOM 2463 C C . THR A 1 306 ? -3.637 -8.173 -3.767 1.00 97.25 306 THR A C 1
ATOM 2465 O O . THR A 1 306 ? -3.053 -7.326 -3.101 1.00 97.25 306 THR A O 1
ATOM 2468 N N . VAL A 1 307 ? -3.246 -8.481 -4.999 1.00 96.94 307 VAL A N 1
ATOM 2469 C CA . VAL A 1 307 ? -2.239 -7.753 -5.786 1.00 96.94 307 VAL A CA 1
ATOM 2470 C C . VAL A 1 307 ? -2.959 -7.132 -6.975 1.00 96.94 307 VAL A C 1
ATOM 2472 O O . VAL A 1 307 ? -3.697 -7.841 -7.651 1.00 96.94 307 VAL A O 1
ATOM 2475 N N . ALA A 1 308 ? -2.778 -5.833 -7.223 1.00 95.81 308 ALA A N 1
ATOM 2476 C CA . ALA A 1 308 ? -3.441 -5.131 -8.327 1.00 95.81 308 ALA A CA 1
ATOM 2477 C C . ALA A 1 308 ? -2.628 -3.917 -8.823 1.00 95.81 308 ALA A C 1
ATOM 2479 O O . ALA A 1 308 ? -1.938 -3.276 -8.017 1.00 95.81 308 ALA A O 1
ATOM 2480 N N . PRO A 1 309 ? -2.733 -3.531 -10.107 1.00 95.06 309 PRO A N 1
ATOM 2481 C CA . PRO A 1 309 ? -2.151 -2.289 -10.613 1.00 95.06 309 PRO A CA 1
ATOM 2482 C C . PRO A 1 309 ? -2.750 -1.048 -9.925 1.00 95.06 309 PRO A C 1
ATOM 2484 O O . PRO A 1 309 ? -3.862 -1.063 -9.387 1.00 95.06 309 PRO A O 1
ATOM 2487 N N . LEU A 1 310 ? -2.009 0.062 -9.935 1.00 93.62 310 LEU A N 1
ATOM 2488 C CA . LEU A 1 310 ? -2.484 1.353 -9.431 1.00 93.62 310 LEU A CA 1
ATOM 2489 C C . LEU A 1 310 ? -1.954 2.501 -10.287 1.00 93.62 310 LEU A C 1
ATOM 2491 O O . LEU A 1 310 ? -0.763 2.569 -10.545 1.00 93.62 310 LEU A O 1
ATOM 2495 N N . SER A 1 311 ? -2.801 3.442 -10.697 1.00 91.94 311 SER A N 1
ATOM 2496 C CA . SER A 1 311 ? -2.330 4.603 -11.455 1.00 91.94 311 SER A CA 1
ATOM 2497 C C . SER A 1 311 ? -1.671 5.631 -10.534 1.00 91.94 311 SER A C 1
ATOM 2499 O O . SER A 1 311 ? -2.150 5.875 -9.420 1.00 91.94 311 SER A O 1
ATOM 2501 N N . LEU A 1 312 ? -0.616 6.291 -11.023 1.00 88.81 312 LEU A N 1
ATOM 2502 C CA . LEU A 1 312 ? 0.082 7.384 -10.333 1.00 88.81 312 LEU A CA 1
ATOM 2503 C C . LEU A 1 312 ? -0.874 8.416 -9.698 1.00 88.81 312 LEU A C 1
ATOM 2505 O O . LEU A 1 312 ? -0.688 8.803 -8.547 1.00 88.81 312 LEU A O 1
ATOM 2509 N N . PHE A 1 313 ? -1.935 8.820 -10.404 1.00 85.19 313 PHE A N 1
ATOM 2510 C CA . PHE A 1 313 ? -2.940 9.759 -9.886 1.00 85.19 313 PHE A CA 1
ATOM 2511 C C . PHE A 1 313 ? -3.715 9.207 -8.674 1.00 85.19 313 PHE A C 1
ATOM 2513 O O . PHE A 1 313 ? -3.902 9.903 -7.675 1.00 85.19 313 PHE A O 1
ATOM 2520 N N . LYS A 1 314 ? -4.143 7.938 -8.726 1.00 86.44 314 LYS A N 1
ATOM 2521 C CA . LYS A 1 314 ? -4.872 7.288 -7.624 1.00 86.44 314 LYS A CA 1
ATOM 2522 C C . LYS A 1 314 ? -3.953 7.078 -6.411 1.00 86.44 314 LYS A C 1
ATOM 2524 O O . LYS A 1 314 ? -4.396 7.249 -5.278 1.00 86.44 314 LYS A O 1
ATOM 2529 N N . TRP A 1 315 ? -2.665 6.809 -6.641 1.00 88.25 315 TRP A N 1
ATOM 2530 C CA . TRP A 1 315 ? -1.639 6.777 -5.594 1.00 88.25 315 TRP A CA 1
ATOM 2531 C C . TRP A 1 315 ? -1.420 8.157 -4.944 1.00 88.25 315 TRP A C 1
ATOM 2533 O O . TRP A 1 315 ? -1.523 8.271 -3.721 1.00 88.25 315 TRP A O 1
ATOM 2543 N N . GLN A 1 316 ? -1.231 9.222 -5.737 1.00 84.44 316 GLN A N 1
ATOM 2544 C CA . GLN A 1 316 ? -1.135 10.609 -5.248 1.00 84.44 316 GLN A CA 1
ATOM 2545 C C . GLN A 1 316 ? -2.332 10.993 -4.357 1.00 84.44 316 GLN A C 1
ATOM 2547 O O . GLN A 1 316 ? -2.135 11.560 -3.280 1.00 84.44 316 GLN A O 1
ATOM 2552 N N . LEU A 1 317 ? -3.556 10.630 -4.764 1.00 82.56 317 LEU A N 1
ATOM 2553 C CA . LEU A 1 317 ? -4.797 10.905 -4.029 1.00 82.56 317 LEU A CA 1
ATOM 2554 C C . LEU A 1 317 ? -4.891 10.175 -2.672 1.00 82.56 317 LEU A C 1
ATOM 2556 O O . LEU A 1 317 ? -5.433 10.725 -1.705 1.00 82.56 317 LEU A O 1
ATOM 2560 N N . TYR A 1 318 ? -4.365 8.951 -2.567 1.00 82.25 318 TYR A N 1
ATOM 2561 C CA . TYR A 1 318 ? -4.273 8.245 -1.283 1.00 82.25 318 TYR A CA 1
ATOM 2562 C C . TYR A 1 318 ? -3.217 8.878 -0.370 1.00 82.25 318 TYR A C 1
ATOM 2564 O O . TYR A 1 318 ? -3.476 9.123 0.812 1.00 82.25 318 TYR A O 1
ATOM 2572 N N . LEU A 1 319 ? -2.053 9.232 -0.919 1.00 79.25 319 LEU A N 1
ATOM 2573 C CA . LEU A 1 319 ? -0.987 9.866 -0.148 1.00 79.25 319 LEU A CA 1
ATOM 2574 C C . LEU A 1 319 ? -1.388 11.240 0.399 1.00 79.25 319 LEU A C 1
ATOM 2576 O O . LEU A 1 319 ? -1.130 11.516 1.572 1.00 79.25 319 LEU A O 1
ATOM 2580 N N . SER A 1 320 ? -2.080 12.072 -0.387 1.00 74.31 320 SER A N 1
ATOM 2581 C CA . SER A 1 320 ? -2.551 13.389 0.064 1.00 74.31 320 SER A CA 1
ATOM 2582 C C . SER A 1 320 ? -3.508 13.317 1.255 1.00 74.31 320 SER A C 1
ATOM 2584 O O . SER A 1 320 ? -3.451 14.168 2.142 1.00 74.31 320 SER A O 1
ATOM 2586 N N . GLN A 1 321 ? -4.348 12.279 1.327 1.00 72.06 321 GLN A N 1
ATOM 2587 C CA . GLN A 1 321 ? -5.226 12.064 2.481 1.00 72.06 321 GLN A CA 1
ATOM 2588 C C . GLN A 1 321 ? -4.412 11.672 3.722 1.00 72.06 321 GLN A C 1
ATOM 2590 O O . GLN A 1 321 ? -4.631 12.227 4.796 1.00 72.06 321 GLN A O 1
ATOM 2595 N N . SER A 1 322 ? -3.381 10.832 3.564 1.00 66.56 322 SER A N 1
ATOM 2596 C CA . SER A 1 322 ? -2.452 10.514 4.658 1.00 66.56 322 SER A CA 1
ATOM 2597 C C . SER A 1 322 ? -1.631 11.725 5.143 1.00 66.56 322 SER A C 1
ATOM 2599 O O . SER A 1 322 ? -1.247 11.777 6.311 1.00 66.56 322 SER A O 1
ATOM 2601 N N . MET A 1 323 ? -1.345 12.707 4.275 1.00 62.59 323 MET A N 1
ATOM 2602 C CA . MET A 1 323 ? -0.702 13.967 4.676 1.00 62.59 323 MET A CA 1
ATOM 2603 C C . MET A 1 323 ? -1.654 14.874 5.454 1.00 62.59 323 MET A C 1
ATOM 2605 O O . MET A 1 323 ? -1.224 15.470 6.437 1.00 62.59 323 MET A O 1
ATOM 2609 N N . ARG A 1 324 ? -2.936 14.959 5.059 1.00 60.94 324 ARG A N 1
ATOM 2610 C CA . ARG A 1 324 ? -3.939 15.798 5.739 1.00 60.94 324 ARG A CA 1
ATOM 2611 C C . ARG A 1 324 ? -3.971 15.519 7.241 1.00 60.94 324 ARG A C 1
ATOM 2613 O O . ARG A 1 324 ? -3.922 16.461 8.024 1.00 60.94 324 ARG A O 1
ATOM 2620 N N . ASN A 1 325 ? -3.980 14.245 7.628 1.00 59.44 325 ASN A N 1
ATOM 2621 C CA . ASN A 1 325 ? -4.039 13.833 9.031 1.00 59.44 325 ASN A CA 1
ATOM 2622 C C . ASN A 1 325 ? -2.764 14.261 9.786 1.00 59.44 325 ASN A C 1
ATOM 2624 O O . ASN A 1 325 ? -2.853 14.900 10.830 1.00 59.44 325 ASN A O 1
ATOM 2628 N N . SER A 1 326 ? -1.575 14.004 9.221 1.00 58.88 326 SER A N 1
ATOM 2629 C CA . SER A 1 326 ? -0.291 14.423 9.813 1.00 58.88 326 SER A CA 1
ATOM 2630 C C . SER A 1 326 ? -0.152 15.951 9.934 1.00 58.88 326 SER A C 1
ATOM 2632 O O . SER A 1 326 ? 0.380 16.448 10.924 1.00 58.88 326 SER A O 1
ATOM 2634 N N . TRP A 1 327 ? -0.647 16.707 8.949 1.00 54.84 327 TRP A N 1
ATOM 2635 C CA . TRP A 1 327 ? -0.600 18.172 8.929 1.00 54.84 327 TRP A CA 1
ATOM 2636 C C . TRP A 1 327 ? -1.575 18.805 9.933 1.00 54.84 327 TRP A C 1
ATOM 2638 O O . TRP A 1 327 ? -1.184 19.699 10.684 1.00 54.84 327 TRP A O 1
ATOM 2648 N N . MET A 1 328 ? -2.813 18.301 10.006 1.00 54.97 328 MET A N 1
ATOM 2649 C CA . MET A 1 328 ? -3.801 18.727 11.006 1.00 54.97 328 MET A CA 1
ATOM 2650 C C . MET A 1 328 ? -3.307 18.451 12.430 1.00 54.97 328 MET A C 1
ATOM 2652 O O . MET A 1 328 ? -3.342 19.346 13.273 1.00 54.97 328 MET A O 1
ATOM 2656 N N . GLN A 1 329 ? -2.770 17.252 12.677 1.00 56.31 329 GLN A N 1
ATOM 2657 C CA . GLN A 1 329 ? -2.180 16.873 13.962 1.00 56.31 329 GLN A CA 1
ATOM 2658 C C . GLN A 1 329 ? -1.039 17.824 14.366 1.00 56.31 329 GLN A C 1
ATOM 2660 O O . GLN A 1 329 ? -1.028 18.325 15.491 1.00 56.31 329 GLN A O 1
ATOM 2665 N N . GLY A 1 330 ? -0.115 18.116 13.441 1.00 56.03 330 GLY A N 1
ATOM 2666 C CA . GLY A 1 330 ? 1.055 18.962 13.692 1.00 56.03 330 GLY A CA 1
ATOM 2667 C C . GLY A 1 330 ? 0.764 20.455 13.892 1.00 56.03 330 GLY A C 1
ATOM 2668 O O . GLY A 1 330 ? 1.534 21.120 14.580 1.00 56.03 330 GLY A O 1
ATOM 2669 N N . LEU A 1 331 ? -0.325 20.991 13.324 1.00 52.28 331 LEU A N 1
ATOM 2670 C CA . LEU A 1 331 ? -0.716 22.399 13.503 1.00 52.28 331 LEU A CA 1
ATOM 2671 C C . LEU A 1 331 ? -1.683 22.638 14.665 1.00 52.28 331 LEU A C 1
ATOM 2673 O O . LEU A 1 331 ? -1.607 23.683 15.306 1.00 52.28 331 LEU A O 1
ATOM 2677 N N . VAL A 1 332 ? -2.625 21.721 14.901 1.00 55.72 332 VAL A N 1
ATOM 2678 C CA . VAL A 1 332 ? -3.725 21.940 15.856 1.00 55.72 332 VAL A CA 1
ATOM 2679 C C . VAL A 1 332 ? -3.381 21.428 17.257 1.00 55.72 332 VAL A C 1
ATOM 2681 O O . VAL A 1 332 ? -3.977 21.888 18.227 1.00 55.72 332 VAL A O 1
ATOM 2684 N N . GLY A 1 333 ? -2.419 20.505 17.390 1.00 53.25 333 GLY A N 1
ATOM 2685 C CA . GLY A 1 333 ? -2.096 19.896 18.684 1.00 53.25 333 GLY A CA 1
ATOM 2686 C C . GLY A 1 333 ? -3.267 19.078 19.236 1.00 53.25 333 GLY A C 1
ATOM 2687 O O . GLY A 1 333 ? -3.596 19.194 20.414 1.00 53.25 333 GLY A O 1
ATOM 2688 N N . GLN A 1 334 ? -3.923 18.306 18.359 1.00 57.44 334 GLN A N 1
ATOM 2689 C CA . GLN A 1 334 ? -5.097 17.482 18.675 1.00 57.44 334 GLN A CA 1
ATOM 2690 C C . GLN A 1 334 ? -4.898 16.634 19.939 1.00 57.44 334 GLN A C 1
ATOM 2692 O O . GLN A 1 334 ? -3.843 16.027 20.139 1.00 57.44 334 GLN A O 1
ATOM 2697 N N . SER A 1 335 ? -5.945 16.535 20.759 1.00 61.00 335 SER A N 1
ATOM 2698 C CA . SER A 1 335 ? -5.982 15.577 21.861 1.00 61.00 335 SER A CA 1
ATOM 2699 C C . SER A 1 335 ? -6.231 14.154 21.344 1.00 61.00 335 SER A C 1
ATOM 2701 O O . SER A 1 335 ? -6.743 13.953 20.241 1.00 61.00 335 SER A O 1
ATOM 2703 N N . GLU A 1 336 ? -5.958 13.142 22.174 1.00 58.72 336 GLU A N 1
ATOM 2704 C CA . GLU A 1 336 ? -6.258 11.739 21.833 1.00 58.72 336 GLU A CA 1
ATOM 2705 C C . GLU A 1 336 ? -7.757 11.464 21.594 1.00 58.72 336 GLU A C 1
ATOM 2707 O O . GLU A 1 336 ? -8.112 10.416 21.060 1.00 58.72 336 GLU A O 1
AT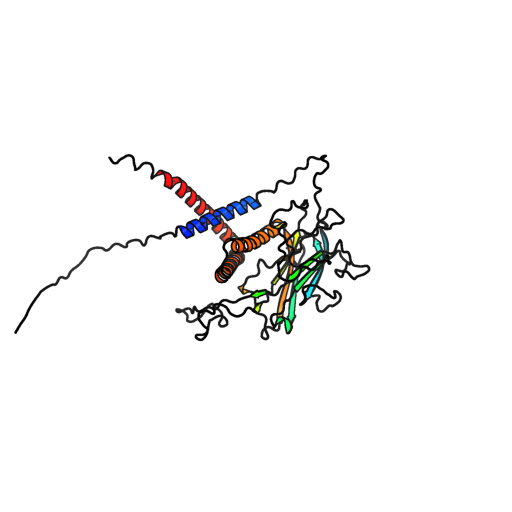OM 2712 N N . GLY A 1 337 ? -8.647 12.379 22.003 1.00 60.59 337 GLY A N 1
ATOM 2713 C CA . GLY A 1 337 ? -10.066 12.320 21.655 1.00 60.59 337 GLY A CA 1
ATOM 2714 C C . GLY A 1 337 ? -10.322 12.765 20.217 1.00 60.59 337 GLY A C 1
ATOM 2715 O O . GLY A 1 337 ? -10.979 12.046 19.469 1.00 60.59 337 GLY A O 1
ATOM 2716 N N . ASP A 1 338 ? -9.754 13.908 19.825 1.00 64.75 338 ASP A N 1
ATOM 2717 C CA . ASP A 1 338 ? -9.964 14.507 18.501 1.00 64.75 338 ASP A CA 1
ATOM 2718 C C . ASP A 1 338 ? -9.437 13.595 17.385 1.00 64.75 338 ASP A C 1
ATOM 2720 O O . ASP A 1 338 ? -10.105 13.424 16.373 1.00 64.75 338 ASP A O 1
ATOM 2724 N N . GLN A 1 339 ? -8.284 12.945 17.594 1.00 64.00 339 GLN A N 1
ATOM 2725 C CA . GLN A 1 339 ? -7.707 12.018 16.613 1.00 64.00 339 GLN A CA 1
ATOM 2726 C C . GLN A 1 339 ? -8.616 10.807 16.334 1.00 64.00 339 GLN A C 1
ATOM 2728 O O . GLN A 1 339 ? -8.718 10.358 15.195 1.00 64.00 339 GLN A O 1
ATOM 2733 N N . LEU A 1 340 ? -9.284 10.269 17.361 1.00 63.72 340 LEU A N 1
ATOM 2734 C CA . LEU A 1 340 ? -10.202 9.138 17.193 1.00 63.72 340 LEU A CA 1
ATOM 2735 C C . LEU A 1 340 ? -11.515 9.554 16.529 1.00 63.72 340 LEU A C 1
ATOM 2737 O O . LEU A 1 340 ? -12.124 8.739 15.838 1.00 63.72 340 LEU A O 1
ATOM 2741 N N . ASP A 1 341 ? -11.955 10.793 16.735 1.00 66.44 341 ASP A N 1
ATOM 2742 C CA . ASP A 1 341 ? -13.151 11.334 16.090 1.00 66.44 341 ASP A CA 1
ATOM 2743 C C . ASP A 1 341 ? -12.852 11.715 14.612 1.00 66.44 341 ASP A C 1
ATOM 2745 O O . ASP A 1 341 ? -13.665 11.411 13.741 1.00 66.44 341 ASP A O 1
ATOM 2749 N N . ASP A 1 342 ? -11.637 12.189 14.285 1.00 68.19 342 ASP A N 1
ATOM 2750 C CA . ASP A 1 342 ? -11.121 12.336 12.903 1.00 68.19 342 ASP A CA 1
ATOM 2751 C C . ASP A 1 342 ? -10.996 10.983 12.153 1.00 68.19 342 ASP A C 1
ATOM 2753 O O . ASP A 1 342 ? -11.253 10.915 10.945 1.00 68.19 342 ASP A O 1
ATOM 2757 N N . ASP A 1 343 ? -10.596 9.906 12.846 1.00 69.94 343 ASP A N 1
ATOM 2758 C CA . ASP A 1 343 ? -10.536 8.535 12.300 1.00 69.94 343 ASP A CA 1
ATOM 2759 C C . ASP A 1 343 ? -11.947 7.971 12.016 1.00 69.94 343 ASP A C 1
ATOM 2761 O O . ASP A 1 343 ? -12.147 7.279 11.014 1.00 69.94 343 ASP A O 1
ATOM 2765 N N . GLN A 1 344 ? -12.937 8.284 12.866 1.00 72.31 344 GLN A N 1
ATOM 2766 C CA . GLN A 1 344 ? -14.348 7.917 12.661 1.00 72.31 344 GLN A CA 1
ATOM 2767 C C . GLN A 1 344 ? -14.966 8.674 11.476 1.00 72.31 344 GLN A C 1
ATOM 2769 O O . GLN A 1 344 ? -15.598 8.051 10.623 1.00 72.31 344 GLN A O 1
ATOM 2774 N N . ASP A 1 345 ? -14.740 9.990 11.372 1.00 74.25 345 ASP A N 1
ATOM 2775 C CA . ASP A 1 345 ? -15.203 10.805 10.238 1.00 74.25 345 ASP A CA 1
ATOM 2776 C C . ASP A 1 345 ? -14.666 10.266 8.898 1.00 74.25 345 ASP A C 1
ATOM 2778 O O . ASP A 1 345 ? -15.369 10.267 7.884 1.00 74.25 345 ASP A O 1
ATOM 2782 N N . GLN A 1 346 ? -13.427 9.762 8.877 1.00 75.38 346 GLN A N 1
ATOM 2783 C CA . GLN A 1 346 ? -12.819 9.198 7.670 1.00 75.38 346 GLN A CA 1
ATOM 2784 C C . GLN A 1 346 ? -13.413 7.854 7.265 1.00 75.38 346 GLN A C 1
ATOM 2786 O O . GLN A 1 346 ? -13.633 7.634 6.074 1.00 75.38 346 GLN A O 1
ATOM 2791 N N . ASP A 1 347 ? -13.727 6.981 8.216 1.00 79.62 347 ASP A N 1
ATOM 2792 C CA . ASP A 1 347 ? -14.427 5.739 7.897 1.00 79.62 347 ASP A CA 1
ATOM 2793 C C . ASP A 1 347 ? -15.879 5.973 7.511 1.00 79.62 347 ASP A C 1
ATOM 2795 O O . ASP A 1 347 ? -16.344 5.337 6.571 1.00 79.62 347 ASP A O 1
ATOM 2799 N N . MET A 1 348 ? -16.573 6.931 8.132 1.00 76.88 348 MET A N 1
ATOM 2800 C CA . MET A 1 348 ? -17.900 7.347 7.679 1.00 76.88 348 MET A CA 1
ATOM 2801 C C . MET A 1 348 ? -17.848 7.808 6.212 1.00 76.88 348 MET A C 1
ATOM 2803 O O . MET A 1 348 ? -18.698 7.409 5.413 1.00 76.88 348 MET A O 1
ATOM 2807 N N . MET A 1 349 ? -16.819 8.573 5.814 1.00 75.56 349 MET A N 1
ATOM 2808 C CA . MET A 1 349 ? -16.595 8.928 4.407 1.00 75.56 349 MET A CA 1
ATOM 2809 C C . MET A 1 349 ? -16.346 7.690 3.531 1.00 75.56 349 MET A C 1
ATOM 2811 O O . MET A 1 349 ? -17.057 7.517 2.543 1.00 75.56 349 MET A O 1
ATOM 2815 N N . LYS A 1 350 ? -15.396 6.803 3.874 1.00 80.75 350 LYS A N 1
ATOM 2816 C CA . LYS A 1 350 ? -15.128 5.561 3.108 1.00 80.75 350 LYS A CA 1
ATOM 2817 C C . LYS A 1 350 ? -16.388 4.706 2.947 1.00 80.75 350 LYS A C 1
ATOM 2819 O O . LYS A 1 350 ? -16.702 4.291 1.839 1.00 80.75 350 LYS A O 1
ATOM 2824 N N . LYS A 1 351 ? -17.123 4.487 4.038 1.00 77.19 351 LYS A N 1
ATOM 2825 C CA . LYS A 1 351 ? -18.368 3.717 4.095 1.00 77.19 351 LYS A CA 1
ATOM 2826 C C . LYS A 1 351 ? -19.437 4.346 3.204 1.00 77.19 351 LYS A C 1
ATOM 2828 O O . LYS A 1 351 ? -20.027 3.654 2.386 1.00 77.19 351 LYS A O 1
ATOM 2833 N N . THR A 1 352 ? -19.557 5.677 3.217 1.00 72.75 352 THR A N 1
ATOM 2834 C CA . THR A 1 352 ? -20.401 6.420 2.265 1.00 72.75 352 THR A CA 1
ATOM 2835 C C . THR A 1 352 ? -19.986 6.158 0.811 1.00 72.75 352 THR A C 1
ATOM 2837 O O . THR A 1 352 ? -20.855 5.903 -0.017 1.00 72.75 352 THR A O 1
ATOM 2840 N N . PHE A 1 353 ? -18.687 6.168 0.486 1.00 71.69 353 PHE A N 1
ATOM 2841 C CA . PHE A 1 353 ? -18.190 5.861 -0.867 1.00 71.69 353 PHE A CA 1
ATOM 2842 C C . PHE A 1 353 ? -18.405 4.398 -1.301 1.00 71.69 353 PHE A C 1
ATOM 2844 O O . PHE A 1 353 ? -18.521 4.153 -2.499 1.00 71.69 353 PHE A O 1
ATOM 2851 N N . LEU A 1 354 ? -18.432 3.445 -0.363 1.00 74.94 354 LEU A N 1
ATOM 2852 C CA . LEU A 1 354 ? -18.592 2.011 -0.638 1.00 74.94 354 LEU A CA 1
ATOM 2853 C C . LEU A 1 354 ? -20.067 1.577 -0.703 1.00 74.94 354 LEU A C 1
ATOM 2855 O O . LEU A 1 354 ? -20.427 0.756 -1.543 1.00 74.94 354 LEU A O 1
ATOM 2859 N N . GLU A 1 355 ? -20.920 2.126 0.166 1.00 72.75 355 GLU A N 1
ATOM 2860 C CA . GLU A 1 355 ? -22.334 1.744 0.300 1.00 72.75 355 GLU A CA 1
ATOM 2861 C C . GLU A 1 355 ? -23.275 2.599 -0.574 1.00 72.75 355 GLU A C 1
ATOM 2863 O O . GLU A 1 355 ? -24.354 2.141 -0.958 1.00 72.75 355 GLU A O 1
ATOM 2868 N N . THR A 1 356 ? -22.896 3.836 -0.924 1.00 73.12 356 THR A N 1
ATOM 2869 C CA . THR A 1 356 ? -23.752 4.723 -1.735 1.00 73.12 356 THR A CA 1
ATOM 2870 C C . THR A 1 356 ? -23.597 4.441 -3.225 1.00 73.12 356 THR A C 1
ATOM 2872 O O . THR A 1 356 ? -22.495 4.446 -3.768 1.00 73.12 356 THR A O 1
ATOM 2875 N N . ASN A 1 357 ? -24.723 4.312 -3.933 1.00 74.44 357 ASN A N 1
ATOM 2876 C CA . ASN A 1 357 ? -24.738 4.234 -5.394 1.00 74.44 357 ASN A CA 1
ATOM 2877 C C . ASN A 1 357 ? -24.003 5.450 -6.022 1.00 74.44 357 ASN A C 1
ATOM 2879 O O . ASN A 1 357 ? -24.355 6.595 -5.709 1.00 74.44 357 ASN A O 1
ATOM 2883 N N . PRO A 1 358 ? -23.038 5.247 -6.943 1.00 73.50 358 PRO A N 1
ATOM 2884 C CA . PRO A 1 358 ? -22.187 6.322 -7.457 1.00 73.50 358 PRO A CA 1
ATOM 2885 C C . PRO A 1 358 ? -22.955 7.428 -8.195 1.00 73.50 358 PRO A C 1
ATOM 2887 O O . PRO A 1 358 ? -22.519 8.577 -8.178 1.00 73.50 358 PRO A O 1
ATOM 2890 N N . TYR A 1 359 ? -24.118 7.136 -8.789 1.00 70.75 359 TYR A N 1
ATOM 2891 C CA . TYR A 1 359 ? -24.963 8.157 -9.421 1.00 70.75 359 TYR A CA 1
ATOM 2892 C C . TYR A 1 359 ? -25.651 9.062 -8.390 1.00 70.75 359 TYR A C 1
ATOM 2894 O O . TYR A 1 359 ? -25.754 10.270 -8.605 1.00 70.75 359 TYR A O 1
ATOM 2902 N N . LEU A 1 360 ? -26.075 8.507 -7.248 1.00 72.69 360 LEU A N 1
ATOM 2903 C CA . LEU A 1 360 ? -26.634 9.293 -6.142 1.00 72.69 360 LEU A CA 1
ATOM 2904 C C . LEU A 1 360 ? -25.550 10.153 -5.482 1.00 72.69 360 LEU A C 1
ATOM 2906 O O . LEU A 1 360 ? -25.790 11.320 -5.185 1.00 72.69 360 LEU A O 1
ATOM 2910 N N . LEU A 1 361 ? -24.342 9.607 -5.325 1.00 70.31 361 LEU A N 1
ATOM 2911 C CA . LEU A 1 361 ? -23.187 10.338 -4.809 1.00 70.31 361 LEU A CA 1
ATOM 2912 C C . LEU A 1 361 ? -22.746 11.475 -5.750 1.00 70.31 361 LEU A C 1
ATOM 2914 O O . LEU A 1 361 ? -22.458 12.583 -5.302 1.00 70.31 361 LEU A O 1
ATOM 2918 N N . ALA A 1 362 ? -22.745 11.244 -7.066 1.00 68.25 362 ALA A N 1
ATOM 2919 C CA . ALA A 1 362 ? -22.493 12.298 -8.046 1.00 68.25 362 ALA A CA 1
ATOM 2920 C C . ALA A 1 362 ? -23.557 13.409 -7.968 1.00 68.25 362 ALA A C 1
ATOM 2922 O O . ALA A 1 362 ? -23.217 14.593 -8.008 1.00 68.25 362 ALA A O 1
ATOM 2923 N N . LEU A 1 363 ? -24.834 13.044 -7.792 1.00 74.00 363 LEU A N 1
ATOM 2924 C CA . LEU A 1 363 ? -25.925 14.004 -7.627 1.00 74.00 363 LEU A CA 1
ATOM 2925 C C . LEU A 1 363 ? -25.779 14.837 -6.343 1.00 74.00 363 LEU A C 1
ATOM 2927 O O . LEU A 1 363 ? -25.926 16.057 -6.410 1.00 74.00 363 LEU A O 1
ATOM 2931 N N . THR A 1 364 ? -25.452 14.236 -5.193 1.00 72.25 364 THR A N 1
ATOM 2932 C CA . THR A 1 364 ? -25.250 15.002 -3.946 1.00 72.25 364 THR A CA 1
ATOM 2933 C C . THR A 1 364 ? -24.053 15.947 -4.045 1.00 72.25 364 THR A C 1
ATOM 2935 O O . THR A 1 364 ? -24.155 17.092 -3.600 1.00 72.25 364 THR A O 1
ATOM 2938 N N . ILE A 1 365 ? -22.966 15.541 -4.712 1.00 72.12 365 ILE A N 1
ATOM 2939 C CA . ILE A 1 365 ? -21.829 16.424 -5.012 1.00 72.12 365 ILE A CA 1
ATOM 2940 C C . ILE A 1 365 ? -22.281 17.612 -5.875 1.00 72.12 365 ILE A C 1
ATOM 2942 O O . ILE A 1 365 ? -22.064 18.758 -5.478 1.00 72.12 365 ILE A O 1
ATOM 2946 N N . VAL A 1 366 ? -22.966 17.374 -7.001 1.00 76.12 366 VAL A N 1
ATOM 2947 C CA . VAL A 1 366 ? -23.455 18.440 -7.899 1.00 76.12 366 VAL A CA 1
ATOM 2948 C C . VAL A 1 366 ? -24.404 19.400 -7.174 1.00 76.12 366 VAL A C 1
ATOM 2950 O O . VAL A 1 366 ? -24.222 20.616 -7.247 1.00 76.12 366 VAL A O 1
ATOM 2953 N N . VAL A 1 367 ? -25.365 18.879 -6.407 1.00 78.44 367 VAL A N 1
ATOM 2954 C CA . VAL A 1 367 ? -26.296 19.693 -5.610 1.00 78.44 367 VAL A CA 1
ATOM 2955 C C . VAL A 1 367 ? -25.553 20.508 -4.544 1.00 78.44 367 VAL A C 1
ATOM 2957 O O . VAL A 1 367 ? -25.898 21.672 -4.334 1.00 78.44 367 VAL A O 1
ATOM 2960 N N . SER A 1 368 ? -24.501 19.966 -3.918 1.00 67.06 368 SER A N 1
ATOM 2961 C CA . SER A 1 368 ? -23.689 20.695 -2.929 1.00 67.06 368 SER A CA 1
ATOM 2962 C C . SER A 1 368 ? -22.861 21.831 -3.548 1.00 67.06 368 SER A C 1
ATOM 2964 O O . SER A 1 368 ? -22.721 22.896 -2.940 1.00 67.06 368 SER A O 1
ATOM 2966 N N . ILE A 1 369 ? -22.369 21.651 -4.780 1.00 78.88 369 ILE A N 1
ATOM 2967 C CA . ILE A 1 369 ? -21.667 22.689 -5.548 1.00 78.88 369 ILE A CA 1
ATOM 2968 C C . ILE A 1 369 ? -22.649 23.800 -5.931 1.00 78.88 369 ILE A C 1
ATOM 2970 O O . ILE A 1 369 ? -22.358 24.971 -5.700 1.00 78.88 369 ILE A O 1
ATOM 2974 N N . ILE A 1 370 ? -23.837 23.446 -6.431 1.00 84.62 370 ILE A N 1
ATOM 2975 C CA . ILE A 1 370 ? -24.896 24.406 -6.778 1.00 84.62 370 ILE A CA 1
ATOM 2976 C C . ILE A 1 370 ? -25.317 25.233 -5.552 1.00 84.62 370 ILE A C 1
ATOM 2978 O O . ILE A 1 370 ? -25.375 26.459 -5.640 1.00 84.62 370 ILE A O 1
ATOM 2982 N N . HIS A 1 371 ? -25.520 24.602 -4.389 1.00 78.25 371 HIS A N 1
ATOM 2983 C CA . HIS A 1 371 ? -25.789 25.326 -3.139 1.00 78.25 371 HIS A CA 1
ATOM 2984 C C . HIS A 1 371 ? -24.624 26.241 -2.743 1.00 78.25 371 HIS A C 1
ATOM 2986 O O . HIS A 1 371 ? -24.855 27.403 -2.430 1.00 78.25 371 HIS A O 1
ATOM 2992 N N . SER A 1 372 ? -23.376 25.770 -2.835 1.00 76.00 372 SER A N 1
ATOM 2993 C CA . SER A 1 372 ? -22.189 26.586 -2.527 1.00 76.00 372 SER A CA 1
ATOM 2994 C C . SER A 1 372 ? -22.070 27.822 -3.435 1.00 76.00 372 SER A C 1
ATOM 2996 O O . SER A 1 372 ? -21.651 28.887 -2.982 1.00 76.00 372 SER A O 1
ATOM 2998 N N . VAL A 1 373 ? -22.462 27.701 -4.709 1.00 81.50 373 VAL A N 1
ATOM 2999 C CA . VAL A 1 373 ? -22.505 28.815 -5.671 1.00 81.50 373 VAL A CA 1
ATOM 3000 C C . VAL A 1 373 ? -23.649 29.781 -5.348 1.00 81.50 373 VAL A C 1
ATOM 3002 O O . VAL A 1 373 ? -23.426 30.990 -5.351 1.00 81.50 373 VAL A O 1
ATOM 3005 N N . PHE A 1 374 ? -24.848 29.291 -5.015 1.00 82.88 374 PHE A N 1
ATOM 3006 C CA . PHE A 1 374 ? -25.956 30.160 -4.604 1.00 82.88 374 PHE A CA 1
ATOM 3007 C C . PHE A 1 374 ? -25.680 30.883 -3.279 1.00 82.88 374 PHE A C 1
ATOM 3009 O O . PHE A 1 374 ? -25.946 32.079 -3.191 1.00 82.88 374 PHE A O 1
ATOM 3016 N N . GLU A 1 375 ? -25.077 30.217 -2.290 1.00 78.12 375 GLU A N 1
ATOM 3017 C CA . GLU A 1 375 ? -24.587 30.845 -1.054 1.00 78.12 375 GLU A CA 1
ATOM 3018 C C . GLU A 1 375 ? -23.588 31.970 -1.378 1.00 78.12 375 GLU A C 1
ATOM 3020 O O . GLU A 1 375 ? -23.757 33.101 -0.924 1.00 78.12 375 GLU A O 1
ATOM 3025 N N . MET A 1 376 ? -22.586 31.704 -2.225 1.00 81.69 376 MET A N 1
ATOM 3026 C CA . MET A 1 376 ? -21.595 32.701 -2.652 1.00 81.69 376 MET A CA 1
ATOM 3027 C C . MET A 1 376 ? -22.227 33.902 -3.381 1.00 81.69 376 MET A C 1
ATOM 3029 O O . MET A 1 376 ? -21.842 35.046 -3.131 1.00 81.69 376 MET A O 1
ATOM 3033 N N . LEU A 1 377 ? -23.201 33.669 -4.266 1.00 80.75 377 LEU A N 1
ATOM 3034 C CA . LEU A 1 377 ? -23.922 34.734 -4.973 1.00 80.75 377 LEU A CA 1
ATOM 3035 C C . LEU A 1 377 ? -24.821 35.547 -4.028 1.00 80.75 377 LEU A C 1
ATOM 3037 O O . LEU A 1 377 ? -24.865 36.773 -4.138 1.00 80.75 377 LEU A O 1
ATOM 3041 N N . ALA A 1 378 ? -25.477 34.89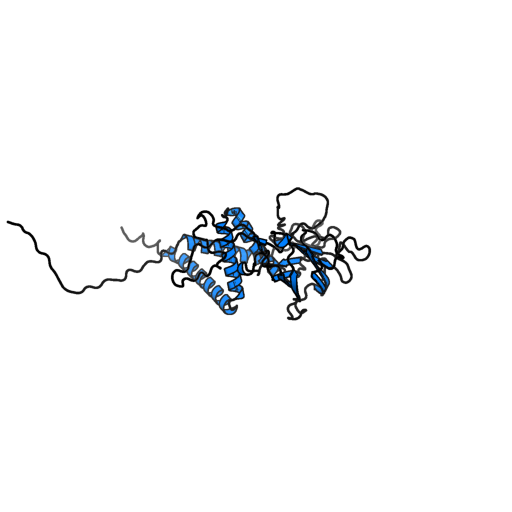7 -3.064 1.00 78.44 378 ALA A N 1
ATOM 3042 C CA . ALA A 1 378 ? -26.263 35.567 -2.032 1.00 78.44 378 ALA A CA 1
ATOM 3043 C C . ALA A 1 378 ? -25.381 36.456 -1.138 1.00 78.44 378 ALA A C 1
ATOM 3045 O O . ALA A 1 378 ? -25.720 37.617 -0.918 1.00 78.44 378 ALA A O 1
ATOM 3046 N N . PHE A 1 379 ? -24.210 35.971 -0.703 1.00 73.00 379 PHE A N 1
ATOM 3047 C CA . PHE A 1 379 ? -23.241 36.786 0.042 1.00 73.00 379 PHE A CA 1
ATOM 3048 C C . PHE A 1 379 ? -22.694 37.960 -0.782 1.00 73.00 379 PHE A C 1
ATOM 3050 O O . PHE A 1 379 ? -22.521 39.049 -0.237 1.00 73.00 379 PHE A O 1
ATOM 3057 N N . LYS A 1 380 ? -22.459 37.782 -2.090 1.00 72.62 380 LYS A N 1
ATOM 3058 C CA . LYS A 1 380 ? -22.040 38.883 -2.973 1.00 72.62 380 LYS A CA 1
ATOM 3059 C C . LYS A 1 380 ? -23.113 39.974 -3.071 1.00 72.62 380 LYS A C 1
ATOM 3061 O O . LYS A 1 380 ? -22.781 41.155 -2.999 1.00 72.62 380 LYS A O 1
ATOM 3066 N N . ASN A 1 381 ? -24.378 39.590 -3.232 1.00 63.50 381 ASN A N 1
ATOM 3067 C CA . ASN A 1 381 ? -25.472 40.539 -3.443 1.00 63.50 381 ASN A CA 1
ATOM 3068 C C . ASN A 1 381 ? -25.961 41.188 -2.133 1.00 63.50 381 ASN A C 1
ATOM 3070 O O . ASN A 1 381 ? -26.331 42.359 -2.140 1.00 63.50 381 ASN A O 1
ATOM 3074 N N . GLY A 1 382 ? -25.902 40.476 -1.002 1.00 55.94 382 GLY A N 1
ATOM 3075 C CA . GLY A 1 382 ? -26.349 40.973 0.307 1.00 55.94 382 GLY A CA 1
ATOM 3076 C C . GLY A 1 382 ? -25.566 42.176 0.851 1.00 55.94 382 GLY A C 1
ATOM 3077 O O . GLY A 1 382 ? -26.065 42.883 1.722 1.00 55.94 382 GLY A O 1
ATOM 3078 N N . ASN A 1 383 ? -24.373 42.457 0.320 1.00 53.31 383 ASN A N 1
ATOM 3079 C CA . ASN A 1 383 ? -23.593 43.638 0.703 1.00 53.31 383 ASN A CA 1
ATOM 3080 C C . ASN A 1 383 ? -24.105 44.951 0.077 1.00 53.31 383 ASN A C 1
ATOM 3082 O O . ASN A 1 383 ? -23.728 46.016 0.559 1.00 53.31 383 ASN A O 1
ATOM 3086 N N . TYR A 1 384 ? -24.958 44.901 -0.954 1.00 46.66 384 TYR A N 1
ATOM 3087 C CA . TYR A 1 384 ? -25.436 46.099 -1.661 1.00 46.66 384 TYR A CA 1
ATOM 3088 C C . TYR A 1 384 ? -26.712 46.724 -1.070 1.00 46.66 384 TYR A C 1
ATOM 3090 O O . TYR A 1 384 ? -27.023 47.859 -1.402 1.00 46.66 384 TYR A O 1
ATOM 3098 N N . SER A 1 385 ? -27.456 46.047 -0.184 1.00 48.75 385 SER A N 1
ATOM 3099 C CA . SER A 1 385 ? -28.692 46.622 0.389 1.00 48.75 385 SER A CA 1
ATOM 3100 C C . SER A 1 385 ? -28.478 47.477 1.644 1.00 48.75 385 SER A C 1
ATOM 3102 O O . SER A 1 385 ? -29.435 48.060 2.143 1.00 48.75 385 SER A O 1
ATOM 3104 N N . ASN A 1 386 ? -27.254 47.528 2.183 1.00 45.38 386 ASN A N 1
ATOM 3105 C CA . ASN A 1 386 ? -26.942 48.223 3.441 1.00 45.38 386 ASN A CA 1
ATOM 3106 C C . ASN A 1 386 ? -26.171 49.543 3.253 1.00 45.38 386 ASN A C 1
ATOM 3108 O O . ASN A 1 386 ? -25.989 50.268 4.227 1.00 45.38 386 ASN A O 1
ATOM 3112 N N . SER A 1 387 ? -25.722 49.869 2.036 1.00 46.25 387 SER A N 1
ATOM 3113 C CA . SER A 1 387 ? -25.093 51.162 1.718 1.00 46.25 387 SER A CA 1
ATOM 3114 C C . SER A 1 387 ? -26.108 52.284 1.489 1.00 46.25 387 SER A C 1
ATOM 3116 O O . SER A 1 387 ? -25.824 53.438 1.793 1.00 46.25 387 SER A O 1
ATOM 3118 N N . ASP A 1 388 ? -27.294 51.945 0.983 1.00 45.88 388 ASP A N 1
ATOM 3119 C CA . ASP A 1 388 ? -28.202 52.924 0.369 1.00 45.88 388 ASP A CA 1
ATOM 3120 C C . ASP A 1 388 ? -29.295 53.419 1.340 1.00 45.88 388 ASP A C 1
ATOM 3122 O O . ASP A 1 388 ? -30.032 54.355 1.040 1.00 45.88 388 ASP A O 1
ATOM 3126 N N . LEU A 1 389 ? -29.384 52.821 2.535 1.00 47.50 389 LEU A N 1
ATOM 3127 C CA . LEU A 1 389 ? -30.362 53.167 3.578 1.00 47.50 389 LEU A CA 1
ATOM 3128 C C . LEU A 1 389 ? -29.877 54.230 4.582 1.00 47.50 389 LEU A C 1
ATOM 3130 O O . LEU A 1 389 ? -30.659 54.658 5.426 1.00 47.50 389 LEU A O 1
ATOM 3134 N N . SER A 1 390 ? -28.626 54.695 4.495 1.00 45.38 390 SER A N 1
ATOM 3135 C CA . SER A 1 390 ? -28.066 55.736 5.380 1.00 45.38 390 SER A CA 1
ATOM 3136 C C . SER A 1 390 ? -28.116 57.161 4.803 1.00 45.38 390 SER A C 1
ATOM 3138 O O . SER A 1 390 ? -27.496 58.065 5.359 1.00 45.38 390 SER A O 1
ATOM 3140 N N . LEU A 1 391 ? -28.854 57.381 3.705 1.00 47.78 391 LEU A N 1
ATOM 3141 C CA . LEU A 1 391 ? -28.978 58.683 3.024 1.00 47.78 391 LEU A CA 1
ATOM 3142 C C . LEU A 1 391 ? -30.413 59.249 2.974 1.00 47.78 391 LEU A C 1
ATOM 3144 O O . LEU A 1 391 ? -30.649 60.240 2.287 1.00 47.78 391 LEU A O 1
ATOM 3148 N N . LEU A 1 392 ? -31.374 58.652 3.692 1.00 45.41 392 LEU A N 1
ATOM 3149 C CA . LEU A 1 392 ? -32.777 59.105 3.726 1.00 45.41 392 LEU A CA 1
ATOM 3150 C C . LEU A 1 392 ? -33.388 59.156 5.143 1.00 45.41 392 LEU A C 1
ATOM 3152 O O . LEU A 1 392 ? -34.564 58.849 5.334 1.00 45.41 392 LEU A O 1
ATOM 3156 N N . SER A 1 393 ? -32.618 59.599 6.142 1.00 40.59 393 SER A N 1
ATOM 3157 C CA . SER A 1 393 ? -33.181 60.024 7.435 1.00 40.59 393 SER A CA 1
ATOM 3158 C C . SER A 1 393 ? -32.328 61.094 8.133 1.00 40.59 393 SER A C 1
ATOM 3160 O O . SER A 1 393 ? -31.349 60.745 8.790 1.00 40.59 393 SER A O 1
ATOM 3162 N N . PHE A 1 394 ? -32.795 62.348 8.043 1.00 37.56 394 PHE A N 1
ATOM 3163 C CA . PHE A 1 394 ? -32.296 63.574 8.698 1.00 37.56 394 PHE A CA 1
ATOM 3164 C C . PHE A 1 394 ? -30.910 64.085 8.270 1.00 37.56 394 PHE A C 1
ATOM 3166 O O . PHE A 1 394 ? -29.887 63.569 8.764 1.00 37.56 394 PHE A O 1
#

Solvent-accessible surface area (backbone atoms only — not comparable to full-atom values): 23971 Å² total; per-residue (Å²): 137,86,80,89,87,90,88,89,85,89,90,85,86,90,82,89,83,80,85,79,75,84,74,78,76,72,52,64,65,59,54,48,53,50,50,52,48,52,50,53,51,50,52,49,54,54,53,70,68,48,69,73,79,71,82,82,72,65,91,80,58,87,82,66,82,72,57,18,43,48,68,68,56,80,67,40,56,27,25,36,42,34,34,48,42,75,46,102,62,90,89,64,82,81,52,69,89,35,50,74,43,79,50,72,72,46,43,38,70,44,52,61,48,50,94,79,51,59,21,34,49,75,51,75,50,76,40,75,57,48,75,53,41,35,69,55,37,56,39,23,42,40,42,35,38,26,44,72,85,48,45,86,40,91,82,39,90,88,36,42,47,82,82,62,43,51,74,42,43,46,72,64,43,42,79,42,71,45,70,46,40,83,75,67,39,88,88,75,76,56,52,92,63,56,76,97,33,49,57,56,95,85,55,58,86,85,65,51,54,51,80,65,42,22,21,42,57,41,68,41,37,40,26,45,39,41,64,78,63,68,50,38,90,93,68,57,56,84,63,49,53,47,63,53,67,73,79,68,95,69,79,93,76,78,93,68,102,65,85,68,59,52,68,60,34,81,48,69,45,80,98,52,67,28,27,56,74,50,62,45,81,43,61,81,85,62,46,77,86,62,47,44,71,40,30,89,92,42,51,65,45,58,38,35,45,33,38,29,57,35,49,53,69,62,51,50,56,54,46,49,54,62,43,51,56,56,50,50,44,73,73,67,67,61,51,85,63,52,55,55,52,56,53,48,57,50,39,54,49,52,48,49,68,71,74,45,58,67,69,59,52,50,48,52,51,52,52,50,51,53,49,54,50,50,53,52,52,49,60,64,55,62,64,64,71,71,69,73,70,79,79,80,75,135